Protein AF-A0A839H3T8-F1 (afdb_monomer)

Solvent-accessible surface area (backbone atoms only — not comparable to full-atom values): 29706 Å² total; per-residue (Å²): 130,80,83,73,49,63,66,57,54,49,62,50,39,75,76,42,37,56,60,78,42,76,68,46,40,79,72,40,71,54,44,68,44,70,63,51,99,86,60,54,72,52,59,44,52,35,34,28,31,41,88,85,71,27,41,33,41,37,43,76,30,68,47,72,78,54,39,70,47,49,65,61,52,50,53,54,49,52,55,51,46,27,69,76,69,71,50,57,61,90,44,39,34,42,32,46,37,22,58,60,55,73,86,31,49,65,63,50,23,43,48,50,73,70,66,76,45,56,64,45,41,34,38,43,46,60,52,94,82,35,73,92,59,55,44,60,40,80,55,80,65,61,92,76,66,80,76,62,92,51,62,61,82,46,72,48,57,38,33,12,58,42,64,65,62,47,54,51,49,68,65,57,54,51,80,81,51,49,33,35,42,36,38,38,38,49,66,81,84,59,92,85,69,74,52,46,24,35,42,40,34,45,28,53,60,60,54,74,55,52,49,54,49,48,49,69,72,72,53,82,81,54,59,61,66,55,56,81,68,52,58,88,95,52,52,73,71,59,49,52,51,29,43,76,69,53,54,47,74,81,71,56,50,72,66,56,50,51,56,48,49,58,56,49,55,57,49,53,50,49,66,34,42,64,76,90,58,80,63,89,52,51,48,70,67,59,69,67,58,54,46,51,54,56,76,75,42,70,68,44,79,76,49,72,49,61,22,50,71,48,62,74,48,83,80,76,45,71,65,63,51,50,50,48,54,57,19,72,69,53,52,29,53,71,52,80,43,59,59,85,43,64,67,57,51,48,53,52,55,48,57,48,37,75,75,44,67,55,38,70,55,52,55,50,51,53,51,52,53,51,56,50,54,52,51,35,50,76,66,73,47,68,33,39,37,44,39,40,34,37,57,76,72,42,60,64,53,17,54,73,70,70,47,74,52,35,37,37,38,37,38,40,40,94,61,32,33,44,39,34,42,34,39,66,46,61,51,69,84,59,82,72,60,60,71,57,48,40,62,74,77,58,74,62,91,72,78,52,55,65,52,52,52,69,55,66,62,52,54,65,60,39,52,68,67,33,40,45,68,48,72,55,77,50,79,38,46,49,87,59,42,69,60,50,79,70,36,64,65,65,54,49,47,54,49,53,76,65,54,79,66,53,62,64,62,40,50,48,53,52,48,57,52,58,68,51,69,75,74,114

Secondary structure (DSSP, 8-state):
-----HHHHHHHHHH-GGGTSTTPEEEEEEEEE---TT---EEEEEEEE-TTS-EEEEEEE-SHHHHTTHHHHHHHHHHHHHHHHT--GGGEEEEEEES--TTTHHHHHHHHHHS-SEEEEEEEEEETTEEEEEEEEEEPPPTT--------S-EEEEEESSHHHHHHHHHH--SSSSEEEEEEEE-TTSTT-S--EEEEEEE----HHHHHHHHHHT-GGGHHHHHHTPPTT--HHHHHHHHHHTGGGGT--HHHHHHHHHHHHHHHHHHHS-S-S-GGGEE---HHHHHHHHHTS-EEEEEEEE-GGGGG-SS--HHHHHHHHHHHHTTEE--EEETT-HHHHHHHHHHHHHHHTT-HHHHHHHHHHHHHHHHHHHTT--EEEEEEEE--SSHHHHHHHT---EEEEEEEETTEEEEE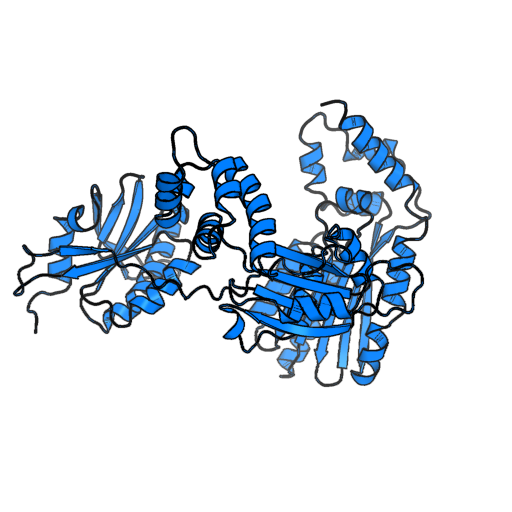EEEEEE-TT----HHHHIIIII---SSHHHHHHHS---HHHHHHTTEEEEEEEEEEEHHHHHHHTT-HHHHHHHHHHHSSTTHHHHHHHHHHHHHHHT--

Organism: NCBI:txid2759752

Sequence (520 aa):
MSKIKESDIRDYLVKNLDLIEPNLKLLKKEEYLRPDSLGTRGFIDILAVDSNKKYVVLELKKEKSASRQAIQELYKYFAALRRKLGLGQNEIRGMIVSTTWKELLEPFSEFQSDSGYDLQGIKLQYKNDDLSTMEAKKIKPLSRFAINRRFEDEITILEYSKSDSRDSDFRKLKDSADYVALKINNNEKKQGVIFPYFIVILQRNYSIVESLKLLISNNKEYEETLRDFLPDGKNLIEFKKDIISGKIESYLSIDDKENLRGALNSDIYISLIDPQGNQEDMEMPPLEQFIYLIANNEIILNKFKKFGIYRLDRNLDIGELTLKIICQLNNIIIHKVNGDSHNEINMVLDRLNDNFIDYSGWVKTVSEIRKRINQYQLANIDFKIYFFAINDGSFLKMIYNNKFPMFWVDIFIENYVDHYDGFINHDTNFDINYDEFIKRYLFSPTDEIFSILSQEKNPEIFKYLGFNFTSEYCKYELKDYSETLNNPRLMNYIEFLQNNGYKKLRKFVKKYINERVFEV

Radius of gyration: 28.94 Å; Cα contacts (8 Å, |Δi|>4): 714; chains: 1; bounding box: 58×62×90 Å

pLDDT: mean 70.76, std 16.3, range [29.45, 97.19]

InterPro domains:
  IPR002793 Endonuclease NucS [PTHR38814] (5-100)
  IPR011856 tRNA endonuclease-like domain superfamily [G3DSA:3.40.1350.10] (2-113)
  IPR048301 Endonuclease NucS, C-terminal domain [PF01939] (6-102)

Mean predicted aligned error: 18.54 Å

Foldseek 3Di:
DQPDDLLNLLVLCQVVVVLVPPAWAWPDAQDWLPQDPVGQTGTQRTWTAHPVRAIEGEDEEEDPVVLVCRLVVVVSVQVSCCVVPVDDQASYAYEYEYQDCVVNQQVLLLCCVPVSHHYWYWHWDAPPSDCVRIHIDTDDHDPQNPPVVDLPQDKFKKFFQDPVLVVVQQVQFDQLAF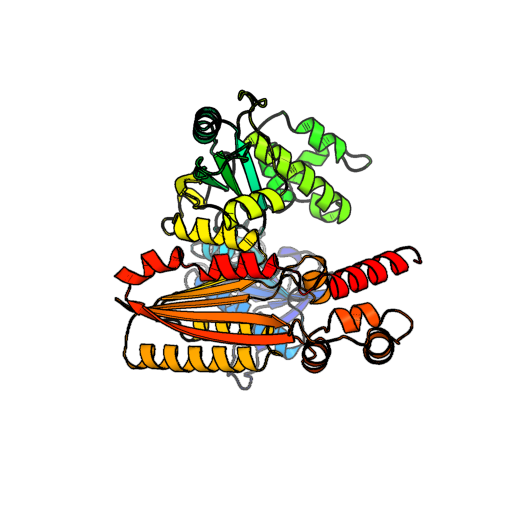KKKWWKAFDPPDPDDRTRTMIMIRHRDDQLLRLLVSVVVLDDPCLVVVVVLDDPPDDPVRVNVCSVVVVCVVPQDPVSRVVSVVVSSVVVVCSRGVPPGDCPGMDGDDLVVVLVSVLPTDMDGDDMDGHDSCVVVPPDDPVVVVVVSNCSSQVKDKDKDKLPCPVVLVVVLVVVCVLQVLAPVSVVVSVVVVVVSVVCVVVVFIKIKIKIWGDPAFVLVCLLVLNWIKIWMWIGTDFKIKIKIKTKDFDLPDDAPVVVLCVPQVPDPDDCNVVSRNVRSHVVNCVNRRIHMDMDIDMDGNVCVVVCVVPCPSVVVVVVSVDDSCPVVNVVSVCVVVVVVVVD

Nearest PDB structures (foldseek):
  6wxx-assembly2_C  TM=6.635E-01  e=3.121E-02  Treponema succinifaciens DSM 2489
  6xl1-assembly1_B  TM=5.528E-01  e=8.547E-02  Treponema succinifaciens DSM 2489
  3dlh-assembly2_B  TM=5.715E-01  e=1.003E+00  Thermus thermophilus HB27
  9f9a-assembly2_C  TM=4.201E-01  e=3.097E-01  Homo sapiens

Structure (mmCIF, N/CA/C/O backbone):
data_AF-A0A839H3T8-F1
#
_entry.id   AF-A0A839H3T8-F1
#
loop_
_atom_site.group_PDB
_atom_site.id
_atom_site.type_symbol
_atom_site.label_atom_id
_atom_site.label_alt_id
_atom_site.label_comp_id
_atom_site.label_asym_id
_atom_site.label_entity_id
_atom_site.label_seq_id
_atom_site.pdbx_PDB_ins_code
_atom_site.Cartn_x
_atom_site.Cartn_y
_atom_site.Cartn_z
_atom_site.occupancy
_atom_site.B_iso_or_equiv
_atom_site.auth_seq_id
_atom_site.auth_comp_id
_atom_site.auth_asym_id
_atom_site.auth_atom_id
_atom_site.pdbx_PDB_model_num
ATOM 1 N N . MET A 1 1 ? -5.686 -10.636 41.669 1.00 52.56 1 MET A N 1
ATOM 2 C CA . MET A 1 1 ? -6.166 -10.991 40.314 1.00 52.56 1 MET A CA 1
ATOM 3 C C . MET A 1 1 ? -7.598 -10.500 40.182 1.00 52.56 1 MET A C 1
ATOM 5 O O . MET A 1 1 ? -8.346 -10.687 41.133 1.00 52.56 1 MET A O 1
ATOM 9 N N . SER A 1 2 ? -7.942 -9.848 39.066 1.00 66.19 2 SER A N 1
ATOM 10 C CA . SER A 1 2 ? -9.302 -9.345 38.801 1.00 66.19 2 SER A CA 1
ATOM 11 C C . SER A 1 2 ? -10.308 -10.499 38.767 1.00 66.19 2 SER A C 1
ATOM 13 O O . SER A 1 2 ? -10.061 -11.477 38.053 1.00 66.19 2 SER A O 1
ATOM 15 N N . LYS A 1 3 ? -11.410 -10.399 39.522 1.00 82.06 3 LYS A N 1
ATOM 16 C CA . LYS A 1 3 ? -12.450 -11.450 39.606 1.00 82.06 3 LYS A CA 1
ATOM 17 C C . LYS A 1 3 ? -13.368 -11.518 38.379 1.00 82.06 3 LYS A C 1
ATOM 19 O O . LYS A 1 3 ? -13.975 -12.557 38.145 1.00 82.06 3 LYS A O 1
ATOM 24 N N . ILE A 1 4 ? -13.446 -10.436 37.608 1.00 88.94 4 ILE A N 1
ATOM 25 C CA . ILE A 1 4 ? -14.267 -10.319 36.395 1.00 88.94 4 ILE A CA 1
ATOM 26 C C . ILE A 1 4 ? -13.756 -11.276 35.320 1.00 88.94 4 ILE A C 1
ATOM 28 O O . ILE A 1 4 ? -12.562 -11.283 35.037 1.00 88.94 4 ILE A O 1
ATOM 32 N N . LYS A 1 5 ? -14.616 -12.046 34.664 1.00 91.12 5 LYS A N 1
ATOM 33 C CA . LYS A 1 5 ? -14.265 -12.885 33.506 1.00 91.12 5 LYS A CA 1
ATOM 34 C C . LYS A 1 5 ? -14.467 -12.135 32.191 1.00 91.12 5 LYS A C 1
ATOM 36 O O . LYS A 1 5 ? -15.153 -11.122 32.128 1.00 91.12 5 LYS A O 1
ATOM 41 N N . GLU A 1 6 ? -13.881 -12.656 31.117 1.00 90.62 6 GLU A N 1
ATOM 42 C CA . GLU A 1 6 ? -14.107 -12.130 29.763 1.00 90.62 6 GLU A CA 1
ATOM 43 C C . GLU A 1 6 ? -15.595 -12.177 29.373 1.00 90.62 6 GLU A C 1
ATOM 45 O O . GLU A 1 6 ? -16.115 -11.214 28.818 1.00 90.62 6 GLU A O 1
ATOM 50 N N . SER A 1 7 ? -16.310 -13.232 29.783 1.00 92.56 7 SER A N 1
ATOM 51 C CA . SER A 1 7 ? -17.766 -13.345 29.630 1.00 92.56 7 SER A CA 1
ATOM 52 C C . SER A 1 7 ? -18.532 -12.210 30.312 1.00 92.56 7 SER A C 1
ATOM 54 O O . SER A 1 7 ? -19.487 -11.695 29.741 1.00 92.56 7 SER A O 1
ATOM 56 N N . ASP A 1 8 ? -18.093 -11.782 31.499 1.00 94.62 8 ASP A N 1
ATOM 57 C CA . ASP A 1 8 ? -18.765 -10.722 32.259 1.00 94.62 8 ASP A CA 1
ATOM 58 C C . ASP A 1 8 ? -18.591 -9.367 31.557 1.00 94.62 8 ASP A C 1
ATOM 60 O O . ASP A 1 8 ? -19.531 -8.580 31.459 1.00 94.62 8 ASP A O 1
ATOM 64 N N . ILE A 1 9 ? -17.397 -9.120 31.002 1.00 94.88 9 ILE A N 1
ATOM 65 C CA . ILE A 1 9 ? -17.116 -7.936 30.177 1.00 94.88 9 ILE A CA 1
ATOM 66 C C . ILE A 1 9 ? -17.984 -7.959 28.914 1.00 94.88 9 ILE A C 1
ATOM 68 O O . ILE A 1 9 ? -18.591 -6.943 28.577 1.00 94.88 9 ILE A O 1
ATOM 72 N N . ARG A 1 10 ? -18.085 -9.108 28.234 1.00 95.94 10 ARG A N 1
ATOM 73 C CA . ARG A 1 10 ? -18.922 -9.271 27.036 1.00 95.94 10 ARG A CA 1
ATOM 74 C C . ARG A 1 10 ? -20.389 -8.975 27.337 1.00 95.94 10 ARG A C 1
ATOM 76 O O . ARG A 1 10 ? -21.006 -8.174 26.641 1.00 95.94 10 ARG A O 1
ATOM 83 N N . ASP A 1 11 ? -20.931 -9.577 28.391 1.00 96.19 11 ASP A N 1
ATOM 84 C CA . ASP A 1 11 ? -22.327 -9.400 28.800 1.00 96.19 11 ASP A CA 1
ATOM 85 C C . ASP A 1 11 ? -22.643 -7.955 29.189 1.00 96.19 11 ASP A C 1
ATOM 87 O O . ASP A 1 11 ? -23.751 -7.470 28.937 1.00 96.19 11 ASP A O 1
ATOM 91 N N . TYR A 1 12 ? -21.669 -7.254 29.769 1.00 96.44 12 TYR A N 1
ATOM 92 C CA . TYR A 1 12 ? -21.783 -5.831 30.048 1.00 96.44 12 TYR A CA 1
ATOM 93 C C . TYR A 1 12 ? -21.760 -4.989 28.765 1.00 96.44 12 TYR A C 1
ATOM 95 O O . TYR A 1 12 ? -22.631 -4.138 28.584 1.00 96.44 12 TYR A O 1
ATOM 103 N N . LEU A 1 13 ? -20.822 -5.243 27.849 1.00 96.19 13 LEU A N 1
ATOM 104 C CA . LEU A 1 13 ? -20.703 -4.504 26.587 1.00 96.19 13 LEU A CA 1
ATOM 105 C C . LEU A 1 13 ? -21.921 -4.674 25.682 1.00 96.19 13 LEU A C 1
ATOM 107 O O . LEU A 1 13 ? -22.377 -3.701 25.095 1.00 96.19 13 LEU A O 1
ATOM 111 N N . VAL A 1 14 ? -22.495 -5.875 25.608 1.00 95.94 14 VAL A N 1
ATOM 112 C CA . VAL A 1 14 ? -23.702 -6.151 24.810 1.00 95.94 14 VAL A CA 1
ATOM 113 C C . VAL A 1 14 ? -24.879 -5.251 25.209 1.00 95.94 14 VAL A C 1
ATOM 115 O O . VAL A 1 14 ? -25.695 -4.896 24.360 1.00 95.94 14 VAL A O 1
ATOM 118 N N . LYS A 1 15 ? -24.958 -4.857 26.485 1.00 95.88 15 LYS A N 1
ATOM 119 C CA . LYS A 1 15 ? -25.988 -3.943 27.007 1.00 95.88 15 LYS A CA 1
ATOM 120 C C . LYS A 1 15 ? -25.615 -2.465 26.869 1.00 95.88 15 LYS A C 1
ATOM 122 O O . LYS A 1 15 ? -26.478 -1.617 27.049 1.00 95.88 15 LYS A O 1
ATOM 127 N N . ASN A 1 16 ? -24.351 -2.165 26.578 1.00 95.62 16 ASN A N 1
ATOM 128 C CA . ASN A 1 16 ? -23.778 -0.821 26.613 1.00 95.62 16 ASN A CA 1
ATOM 129 C C . ASN A 1 16 ? -22.881 -0.567 25.387 1.00 95.62 16 ASN A C 1
ATOM 131 O O . ASN A 1 16 ? -21.782 -0.027 25.521 1.00 95.62 16 ASN A O 1
ATOM 135 N N . LEU A 1 17 ? -23.318 -0.979 24.190 1.00 95.62 17 LEU A N 1
ATOM 136 C CA . LEU A 1 17 ? -22.510 -0.862 22.966 1.00 95.62 17 LEU A CA 1
ATOM 137 C C . LEU A 1 17 ? -22.159 0.589 22.611 1.00 95.62 17 LEU A C 1
ATOM 139 O O . LEU A 1 17 ? -21.109 0.824 22.015 1.00 95.62 17 LEU A O 1
ATOM 143 N N . ASP A 1 18 ? -22.962 1.554 23.061 1.00 93.81 18 ASP A N 1
ATOM 144 C CA . ASP A 1 18 ? -22.681 2.983 22.901 1.00 93.81 18 ASP A CA 1
ATOM 145 C C . ASP A 1 18 ? -21.385 3.430 23.602 1.00 93.81 18 ASP A C 1
ATOM 147 O O . ASP A 1 18 ? -20.816 4.454 23.227 1.00 93.81 18 ASP A O 1
ATOM 151 N N . LEU A 1 19 ? -20.867 2.656 24.572 1.00 94.12 19 LEU A N 1
ATOM 152 C CA . LEU A 1 19 ? -19.532 2.890 25.140 1.00 94.12 19 LEU A CA 1
ATOM 153 C C . LEU A 1 19 ? -18.429 2.710 24.090 1.00 94.12 19 LEU A C 1
ATOM 155 O O . LEU A 1 19 ? -17.395 3.365 24.176 1.00 94.12 19 LEU A O 1
ATOM 159 N N . ILE A 1 20 ? -18.627 1.811 23.124 1.00 94.00 20 ILE A N 1
ATOM 160 C CA . ILE A 1 20 ? -17.658 1.515 22.064 1.00 94.00 20 ILE A CA 1
ATOM 161 C C . ILE A 1 20 ? -17.796 2.524 20.925 1.00 94.00 20 ILE A C 1
ATOM 163 O O . ILE A 1 20 ? -16.828 3.192 20.552 1.00 94.00 20 ILE A O 1
ATOM 167 N N . GLU A 1 21 ? -18.999 2.622 20.365 1.00 92.50 21 GLU A N 1
ATOM 168 C CA . GLU A 1 21 ? -19.340 3.559 19.300 1.00 92.50 21 GLU A CA 1
ATOM 169 C C . GLU A 1 21 ? -20.865 3.790 19.303 1.00 92.50 21 GLU A C 1
ATOM 171 O O . GLU A 1 21 ? -21.623 2.820 19.398 1.00 92.50 21 GLU A O 1
ATOM 176 N N . PRO A 1 22 ? -21.337 5.049 19.207 1.00 88.75 22 PRO A N 1
ATOM 177 C CA . PRO A 1 22 ? -22.765 5.350 19.241 1.00 88.75 22 PRO A CA 1
ATOM 178 C C . PRO A 1 22 ? -23.540 4.676 18.108 1.00 88.75 22 PRO A C 1
ATOM 180 O O . PRO A 1 22 ? -23.095 4.684 16.958 1.00 88.75 22 PRO A O 1
ATOM 183 N N . ASN A 1 23 ? -24.754 4.210 18.403 1.00 90.56 23 ASN A N 1
ATOM 184 C CA . ASN A 1 23 ? -25.684 3.592 17.444 1.00 90.56 23 ASN A CA 1
ATOM 185 C C . ASN A 1 23 ? -25.274 2.202 16.927 1.00 90.56 23 ASN A C 1
ATOM 187 O O . ASN A 1 23 ? -25.877 1.710 15.968 1.00 90.56 23 ASN A O 1
ATOM 191 N N . LEU A 1 24 ? -24.301 1.541 17.558 1.00 94.69 24 LEU A N 1
ATOM 192 C CA . LEU A 1 24 ? -24.041 0.121 17.327 1.00 94.69 24 LEU A CA 1
ATOM 193 C C . LEU A 1 24 ? -25.237 -0.712 17.795 1.00 94.69 24 LEU A C 1
ATOM 195 O O . LEU A 1 24 ? -25.582 -0.734 18.977 1.00 94.69 24 LEU A O 1
ATOM 199 N N . LYS A 1 25 ? -25.860 -1.440 16.869 1.00 95.62 25 LYS A N 1
ATOM 200 C CA . LYS A 1 25 ? -26.992 -2.320 17.171 1.00 95.62 25 LYS A CA 1
ATOM 201 C C . LYS A 1 25 ? -26.525 -3.760 17.250 1.00 95.62 25 LYS A C 1
ATOM 203 O O . LYS A 1 25 ? -26.012 -4.302 16.274 1.00 95.62 25 LYS A O 1
ATOM 208 N N . LEU A 1 26 ? -26.740 -4.393 18.399 1.00 96.94 26 LEU A N 1
ATOM 209 C CA . LEU A 1 26 ? -26.474 -5.816 18.575 1.00 96.94 26 LEU A CA 1
ATOM 210 C C . LEU A 1 26 ? -27.295 -6.635 17.570 1.00 96.94 26 LEU A C 1
ATOM 212 O O . LEU A 1 26 ? -28.520 -6.532 17.544 1.00 96.94 26 LEU A O 1
ATOM 216 N N . LEU A 1 27 ? -26.628 -7.497 16.804 1.00 94.00 27 LEU A N 1
ATOM 217 C CA . LEU A 1 27 ? -27.295 -8.573 16.076 1.00 94.00 27 LEU A CA 1
ATOM 218 C C . LEU A 1 27 ? -27.311 -9.839 16.919 1.00 94.00 27 LEU A C 1
ATOM 220 O O . LEU A 1 27 ? -28.368 -10.427 17.142 1.00 94.00 27 LEU A O 1
ATOM 224 N N . LYS A 1 28 ? -26.131 -10.271 17.372 1.00 93.62 28 LYS A N 1
ATOM 225 C CA . LYS A 1 28 ? -25.957 -11.513 18.122 1.00 93.62 28 LYS A CA 1
ATOM 226 C C . LYS A 1 28 ? -24.775 -11.440 19.081 1.00 93.62 28 LYS A C 1
ATOM 228 O O . LYS A 1 28 ? -23.759 -10.815 18.792 1.00 93.62 28 LYS A O 1
ATOM 233 N N . LYS A 1 29 ? -24.912 -12.140 20.203 1.00 93.12 29 LYS A N 1
ATOM 234 C CA . LYS A 1 29 ? -23.838 -12.439 21.155 1.00 93.12 29 LYS A CA 1
ATOM 235 C C . LYS A 1 29 ? -23.413 -13.891 20.954 1.00 93.12 29 LYS A C 1
ATOM 237 O O . LYS A 1 29 ? -24.298 -14.736 20.829 1.00 93.12 29 LYS A O 1
ATOM 242 N N . GLU A 1 30 ? -22.109 -14.160 20.943 1.00 87.50 30 GLU A N 1
ATOM 243 C CA . GLU A 1 30 ? -21.550 -15.508 20.747 1.00 87.50 30 GLU A CA 1
ATOM 244 C C . GLU A 1 30 ? -22.140 -16.198 19.502 1.00 87.50 30 GLU A C 1
ATOM 246 O O . GLU A 1 30 ? -22.651 -17.318 19.565 1.00 87.50 30 GLU A O 1
ATOM 251 N N . GLU A 1 31 ? -22.114 -15.516 18.347 1.00 86.50 31 GLU A N 1
ATOM 252 C CA . GLU A 1 31 ? -22.624 -16.110 17.105 1.00 86.50 31 GLU A CA 1
ATOM 253 C C . GLU A 1 31 ? -21.733 -17.282 16.705 1.00 86.50 31 GLU A C 1
ATOM 255 O O . GLU A 1 31 ? -20.562 -17.117 16.351 1.00 86.50 31 GLU A O 1
ATOM 260 N N . TYR A 1 32 ? -22.319 -18.476 16.736 1.00 80.25 32 TYR A N 1
ATOM 261 C CA . TYR A 1 32 ? -21.629 -19.687 16.342 1.00 80.25 32 TYR A CA 1
ATOM 262 C C . TYR A 1 32 ? -21.466 -19.744 14.825 1.00 80.25 32 TYR A C 1
ATOM 264 O O . TYR A 1 32 ? -22.440 -19.810 14.062 1.00 80.25 32 TYR A O 1
ATOM 272 N N . LEU A 1 33 ? -20.215 -19.795 14.385 1.00 78.12 33 LEU A N 1
ATOM 273 C CA . LEU A 1 33 ? -19.876 -20.109 13.009 1.00 78.12 33 LEU A CA 1
ATOM 274 C C . LEU A 1 33 ? -19.901 -21.626 12.854 1.00 78.12 33 LEU A C 1
ATOM 276 O O . LEU A 1 33 ? -18.984 -22.332 13.281 1.00 78.12 33 LEU A O 1
ATOM 280 N N . ARG A 1 34 ? -21.000 -22.126 12.274 1.00 69.06 34 ARG A N 1
ATOM 281 C CA . ARG A 1 34 ? -21.141 -23.549 11.965 1.00 69.06 34 ARG A CA 1
ATOM 282 C C . ARG A 1 34 ? -20.010 -23.988 11.028 1.00 69.06 34 ARG A C 1
ATOM 284 O O . ARG A 1 34 ? -19.742 -23.265 10.067 1.00 69.06 34 ARG A O 1
ATOM 291 N N . PRO A 1 35 ? -19.415 -25.170 11.269 1.00 62.22 35 PRO A N 1
ATOM 292 C CA . PRO A 1 35 ? -18.414 -25.724 10.379 1.00 62.22 35 PRO A CA 1
ATOM 293 C C . PRO A 1 35 ? -18.987 -25.869 8.979 1.00 62.22 35 PRO A C 1
ATOM 295 O O . PRO A 1 35 ? -20.034 -26.479 8.768 1.00 62.22 35 PRO A O 1
ATOM 298 N N . ASP A 1 36 ? -18.283 -25.270 8.038 1.00 62.31 36 ASP A N 1
ATOM 299 C CA . ASP A 1 36 ? -18.459 -25.486 6.617 1.00 62.31 36 ASP A CA 1
ATOM 300 C C . ASP A 1 36 ? -17.645 -26.706 6.156 1.00 62.31 36 ASP A C 1
ATOM 302 O O . ASP A 1 36 ? -16.985 -27.369 6.960 1.00 62.31 36 ASP A O 1
ATOM 306 N N . SER A 1 37 ? -17.645 -26.982 4.850 1.00 56.44 37 SER A N 1
ATOM 307 C CA . SER A 1 37 ? -16.833 -28.050 4.250 1.00 56.44 37 SER A CA 1
ATOM 308 C C . SER A 1 37 ? -15.327 -27.908 4.517 1.00 56.44 37 SER A C 1
ATOM 310 O O . SER A 1 37 ? -14.623 -28.912 4.478 1.00 56.44 37 SER A O 1
ATOM 312 N N . LEU A 1 38 ? -14.835 -26.702 4.833 1.00 65.75 38 LEU A N 1
ATOM 313 C CA . LEU A 1 38 ? -13.434 -26.436 5.187 1.00 65.75 38 LEU A CA 1
ATOM 314 C C . LEU A 1 38 ? -13.159 -26.514 6.702 1.00 65.75 38 LEU A C 1
ATOM 316 O O . LEU A 1 38 ? -12.031 -26.297 7.136 1.00 65.75 38 LEU A O 1
ATOM 320 N N . GLY A 1 39 ? -14.171 -26.825 7.520 1.00 63.41 39 GLY A N 1
ATOM 321 C CA . GLY A 1 39 ? -14.009 -27.100 8.950 1.00 63.41 39 GLY A CA 1
ATOM 322 C C . GLY A 1 39 ? -13.853 -25.869 9.851 1.00 63.41 39 GLY A C 1
ATOM 323 O O . GLY A 1 39 ? -13.458 -26.023 11.009 1.00 63.41 39 GLY A O 1
ATOM 324 N N . THR A 1 40 ? -14.183 -24.662 9.380 1.00 67.62 40 THR A N 1
ATOM 325 C CA . THR A 1 40 ? -14.017 -23.426 10.165 1.00 67.62 40 THR A CA 1
ATOM 326 C C . THR A 1 40 ? -14.985 -23.396 11.349 1.00 67.62 40 THR A C 1
ATOM 328 O O . THR A 1 40 ? -16.197 -23.425 11.163 1.00 67.62 40 THR A O 1
ATOM 331 N N . ARG A 1 41 ? -14.470 -23.305 12.581 1.00 75.62 41 ARG A N 1
ATOM 332 C CA . ARG A 1 41 ? -15.277 -23.223 13.813 1.00 75.62 41 ARG A CA 1
ATOM 333 C C . ARG A 1 41 ? -14.867 -22.014 14.652 1.00 75.62 41 ARG A C 1
ATOM 335 O O . ARG A 1 41 ? -13.692 -21.641 14.694 1.00 75.62 41 ARG A O 1
ATOM 342 N N . GLY A 1 42 ? -15.828 -21.420 15.350 1.00 80.56 42 GLY A N 1
ATOM 343 C CA . GLY A 1 42 ? -15.574 -20.324 16.282 1.00 80.56 42 GLY A CA 1
ATOM 344 C C . GLY A 1 42 ? -16.853 -19.639 16.740 1.00 80.56 42 GLY A C 1
ATOM 345 O O . GLY A 1 42 ? -17.937 -19.928 16.227 1.00 80.56 42 GLY A O 1
ATOM 346 N N . PHE A 1 43 ? -16.704 -18.736 17.700 1.00 86.69 43 PHE A N 1
ATOM 347 C CA . PHE A 1 43 ? -17.785 -17.918 18.229 1.00 86.69 43 PHE A CA 1
ATOM 348 C C . PHE A 1 43 ? -17.380 -16.461 18.105 1.00 86.69 43 PHE A C 1
ATOM 350 O O . PHE A 1 43 ? -16.433 -16.035 18.757 1.00 86.69 43 PHE A O 1
ATOM 357 N N . ILE A 1 44 ? -18.109 -15.702 17.292 1.00 91.38 44 ILE A N 1
ATOM 358 C CA . ILE A 1 44 ? -17.939 -14.251 17.280 1.00 91.38 44 ILE A CA 1
ATOM 359 C C . ILE A 1 44 ? -18.443 -13.731 18.624 1.00 91.38 44 ILE A C 1
ATOM 361 O O . ILE A 1 44 ? -19.630 -13.898 18.915 1.00 91.38 44 ILE A O 1
ATOM 365 N N . ASP A 1 45 ? -17.576 -13.098 19.419 1.00 93.94 45 ASP A N 1
ATOM 366 C CA . ASP A 1 45 ? -17.941 -12.587 20.745 1.00 93.94 45 ASP A CA 1
ATOM 367 C C . ASP A 1 45 ? -19.182 -11.689 20.668 1.00 93.94 45 ASP A C 1
ATOM 369 O O . ASP A 1 45 ? -20.195 -11.951 21.328 1.00 93.94 45 ASP A O 1
ATOM 373 N N . ILE A 1 46 ? -19.130 -10.656 19.824 1.00 97.06 46 ILE A N 1
ATOM 374 C CA . ILE A 1 46 ? -20.267 -9.775 19.557 1.00 97.06 46 ILE A CA 1
ATOM 375 C C . ILE A 1 46 ? -20.319 -9.465 18.060 1.00 97.06 46 ILE A C 1
ATOM 377 O O . ILE A 1 46 ? -19.360 -8.961 17.475 1.00 97.06 46 ILE A O 1
ATOM 381 N N . LEU A 1 47 ? -21.468 -9.742 17.449 1.00 96.88 47 LEU A N 1
ATOM 382 C CA . LEU A 1 47 ? -21.798 -9.331 16.091 1.00 96.88 47 LEU A CA 1
ATOM 383 C C . LEU A 1 47 ? -22.848 -8.223 16.153 1.00 96.88 47 LEU A C 1
ATOM 385 O O . LEU A 1 47 ? -23.911 -8.391 16.761 1.00 96.88 47 LEU A O 1
ATOM 389 N N . ALA A 1 48 ? -22.564 -7.103 15.505 1.00 97.12 48 ALA A N 1
ATOM 390 C CA . ALA A 1 48 ? -23.410 -5.919 15.499 1.00 97.12 48 ALA A CA 1
ATOM 391 C C . ALA A 1 48 ? -23.521 -5.313 14.093 1.00 97.12 48 ALA A C 1
ATOM 393 O O . ALA A 1 48 ? -22.897 -5.794 13.146 1.00 97.12 48 ALA A O 1
ATOM 394 N N . VAL A 1 49 ? -24.336 -4.269 13.960 1.00 96.00 49 VAL A N 1
ATOM 395 C CA . VAL A 1 49 ? -24.462 -3.444 12.754 1.00 96.00 49 VAL A CA 1
ATOM 396 C C . VAL A 1 49 ? -24.348 -1.972 13.128 1.00 96.00 49 VAL A C 1
ATOM 398 O O . VAL A 1 49 ? -24.918 -1.543 14.134 1.00 96.00 49 VAL A O 1
ATOM 401 N N . ASP A 1 50 ? -23.605 -1.213 12.327 1.00 92.62 50 ASP A N 1
ATOM 402 C CA . ASP A 1 50 ? -23.438 0.230 12.510 1.00 92.62 50 ASP A CA 1
ATOM 403 C C . ASP A 1 50 ? -24.540 1.063 11.824 1.00 92.62 50 ASP A C 1
ATOM 405 O O . ASP A 1 50 ? -25.470 0.544 11.197 1.00 92.62 50 ASP A O 1
ATOM 409 N N . SER A 1 51 ? -24.438 2.390 11.931 1.00 89.44 51 SER A N 1
ATOM 410 C CA . SER A 1 51 ? -25.375 3.334 11.308 1.00 89.44 51 SER A CA 1
ATOM 411 C C . SER A 1 51 ? -25.396 3.274 9.775 1.00 89.44 51 SER A C 1
ATOM 413 O O . SER A 1 51 ? -26.416 3.611 9.172 1.00 89.44 51 SER A O 1
ATOM 415 N N . ASN A 1 52 ? -24.319 2.800 9.147 1.00 87.88 52 ASN A N 1
ATOM 416 C CA . ASN A 1 52 ? -24.182 2.640 7.699 1.00 87.88 52 ASN A CA 1
ATOM 417 C C . ASN A 1 52 ? -24.579 1.236 7.221 1.00 87.88 52 ASN A C 1
ATOM 419 O O . ASN A 1 52 ? -24.327 0.885 6.069 1.00 87.88 52 ASN A O 1
ATOM 423 N N . LYS A 1 53 ? -25.208 0.434 8.089 1.00 90.31 53 LYS A N 1
ATOM 424 C CA . LYS A 1 53 ? -25.612 -0.954 7.827 1.00 90.31 53 LYS A CA 1
ATOM 425 C C . LYS A 1 53 ? -24.442 -1.911 7.559 1.00 90.31 53 LYS A C 1
ATOM 427 O O . LYS A 1 53 ? -24.667 -2.992 7.017 1.00 90.31 53 LYS A O 1
ATOM 432 N N . LYS A 1 54 ? -23.217 -1.562 7.959 1.00 91.38 54 LYS A N 1
ATOM 433 C CA . LYS A 1 54 ? -22.068 -2.473 7.877 1.00 91.38 54 LYS A CA 1
ATOM 434 C C . LYS A 1 54 ? -22.089 -3.449 9.043 1.00 91.38 54 LYS A C 1
ATOM 436 O O . LYS A 1 54 ? -22.445 -3.082 10.165 1.00 91.38 54 LYS A O 1
ATOM 441 N N . TYR A 1 55 ? -21.674 -4.685 8.788 1.00 95.25 55 TYR A N 1
ATOM 442 C CA . TYR A 1 55 ? -21.501 -5.688 9.834 1.00 95.25 55 TYR A CA 1
ATOM 443 C C . TYR A 1 55 ? -20.253 -5.367 10.649 1.00 95.25 55 TYR A C 1
ATOM 445 O O . TYR A 1 55 ? -19.181 -5.163 10.086 1.00 95.25 55 TYR A O 1
ATOM 453 N N . VAL A 1 56 ? -20.376 -5.356 11.972 1.00 96.62 56 VAL A N 1
ATOM 454 C CA . VAL A 1 56 ? -19.274 -5.067 12.891 1.00 96.62 56 VAL A CA 1
ATOM 455 C C . VAL A 1 56 ? -18.997 -6.299 13.740 1.00 96.62 56 VAL A C 1
ATOM 457 O O . VAL A 1 56 ? -19.854 -6.748 14.503 1.00 96.62 56 VAL A O 1
ATOM 460 N N . VAL A 1 57 ? -17.794 -6.847 13.596 1.00 96.81 57 VAL A N 1
ATOM 461 C CA . VAL A 1 57 ? -17.289 -7.968 14.396 1.00 96.81 57 VAL A CA 1
ATOM 462 C C . VAL A 1 57 ? -16.449 -7.399 15.530 1.00 96.81 57 VAL A C 1
ATOM 464 O O . VAL A 1 57 ? -15.419 -6.779 15.268 1.00 96.81 57 VAL A O 1
ATOM 467 N N . LEU A 1 58 ? -16.866 -7.601 16.778 1.00 97.19 58 LEU A N 1
ATOM 468 C CA . LEU A 1 58 ? -16.073 -7.220 17.942 1.00 97.19 58 LEU A CA 1
ATOM 469 C C . LEU A 1 58 ? -15.471 -8.487 18.549 1.00 97.19 58 LEU A C 1
ATOM 471 O O . LEU A 1 58 ? -16.214 -9.375 18.964 1.00 97.19 58 LEU A O 1
ATOM 475 N N . GLU A 1 59 ? -14.144 -8.541 18.608 1.00 96.12 59 GLU A N 1
ATOM 476 C CA . GLU A 1 59 ? -13.375 -9.605 19.260 1.00 96.12 59 GLU A CA 1
ATOM 477 C C . GLU A 1 59 ? -12.851 -9.093 20.604 1.00 96.12 59 GLU A C 1
ATOM 479 O O . GLU A 1 59 ? -12.118 -8.097 20.652 1.00 96.12 59 GLU A O 1
ATOM 484 N N . LEU A 1 60 ? -13.226 -9.754 21.698 1.00 94.94 60 LEU A N 1
ATOM 485 C CA . LEU A 1 60 ? -12.905 -9.337 23.056 1.00 94.94 60 LEU A CA 1
ATOM 486 C C . LEU A 1 60 ? -11.716 -10.133 23.598 1.00 94.94 60 LEU A C 1
ATOM 488 O O . LEU A 1 60 ? -11.673 -11.353 23.497 1.00 94.94 60 LEU A O 1
ATOM 492 N N . LYS A 1 61 ? -10.754 -9.445 24.224 1.00 93.06 61 LYS A N 1
ATOM 493 C CA . LYS A 1 61 ? -9.611 -10.078 24.898 1.00 93.06 61 LYS A CA 1
ATOM 494 C C . LYS A 1 61 ? -9.343 -9.465 26.263 1.00 93.06 61 LYS A C 1
ATOM 496 O O . LYS A 1 61 ? -9.050 -8.278 26.393 1.00 93.06 61 LYS A O 1
ATOM 501 N N . LYS A 1 62 ? -9.385 -10.282 27.312 1.00 88.56 62 LYS A N 1
ATOM 502 C CA . LYS A 1 62 ? -9.002 -9.852 28.666 1.00 88.56 62 LYS A CA 1
ATOM 503 C C . LYS A 1 62 ? -7.531 -10.141 28.976 1.00 88.56 62 LYS A C 1
ATOM 505 O O . LYS A 1 62 ? -6.887 -9.376 29.694 1.00 88.56 62 LYS A O 1
ATOM 510 N N . GLU A 1 63 ? -6.999 -11.256 28.485 1.00 79.56 63 GLU A N 1
ATOM 511 C CA . GLU A 1 63 ? -5.662 -11.737 28.850 1.00 79.56 63 GLU A CA 1
ATOM 512 C C . GLU A 1 63 ? -4.613 -11.505 27.759 1.00 79.56 63 GLU A C 1
ATOM 514 O O . GLU A 1 63 ? -4.897 -11.531 26.563 1.00 79.56 63 GLU A O 1
ATOM 519 N N . LYS A 1 64 ? -3.356 -11.333 28.187 1.00 72.88 64 LYS A N 1
ATOM 520 C CA . LYS A 1 64 ? -2.208 -11.096 27.296 1.00 72.88 64 LYS A CA 1
ATOM 521 C C . LYS A 1 64 ? -1.917 -12.284 26.364 1.00 72.88 64 LYS A C 1
ATOM 523 O O . LYS A 1 64 ? -1.484 -12.099 25.235 1.00 72.88 64 LYS A O 1
ATOM 528 N N . SER A 1 65 ? -2.110 -13.512 26.839 1.00 67.69 65 SER A N 1
ATOM 529 C CA . SER A 1 65 ? -1.961 -14.722 26.017 1.00 67.69 65 SER A CA 1
ATOM 530 C C . SER A 1 65 ? -2.997 -14.749 24.892 1.00 67.69 65 SER A C 1
ATOM 532 O O . SER A 1 65 ? -2.655 -15.022 23.744 1.00 67.69 65 SER A O 1
ATOM 534 N N . ALA A 1 66 ? -4.242 -14.395 25.218 1.00 67.62 66 ALA A N 1
ATOM 535 C CA . ALA A 1 66 ? -5.365 -14.400 24.293 1.00 67.62 66 ALA A CA 1
ATOM 536 C C . ALA A 1 66 ? -5.289 -13.253 23.270 1.00 67.62 66 ALA A C 1
ATOM 538 O O . ALA A 1 66 ? -5.709 -13.425 22.124 1.00 67.62 66 ALA A O 1
ATOM 539 N N . SER A 1 67 ? -4.708 -12.099 23.630 1.00 70.31 67 SER A N 1
ATOM 540 C CA . SER A 1 67 ? -4.597 -10.953 22.715 1.00 70.31 67 SER A CA 1
ATOM 541 C C . SER A 1 67 ? -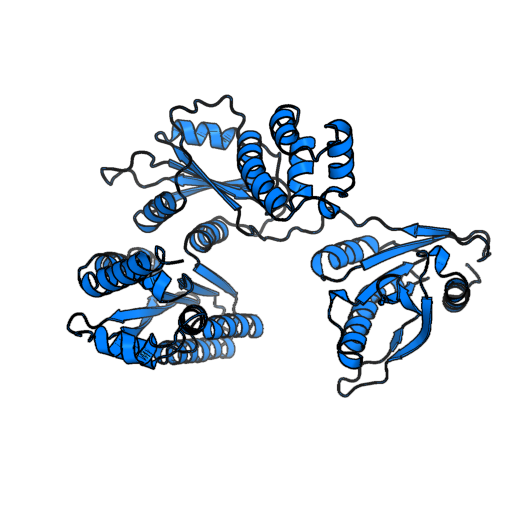3.817 -11.271 21.437 1.00 70.31 67 SER A C 1
ATOM 543 O O . SER A 1 67 ? -4.113 -10.703 20.392 1.00 70.31 67 SER A O 1
ATOM 545 N N . ARG A 1 68 ? -2.883 -12.231 21.476 1.00 75.56 68 ARG A N 1
ATOM 546 C CA . ARG A 1 68 ? -2.098 -12.661 20.303 1.00 75.56 68 ARG A CA 1
ATOM 547 C C . ARG A 1 68 ? -2.939 -13.327 19.205 1.00 75.56 68 ARG A C 1
ATOM 549 O O . ARG A 1 68 ? -2.532 -13.321 18.051 1.00 75.56 68 ARG A O 1
ATOM 556 N N . GLN A 1 69 ? -4.096 -13.893 19.551 1.00 85.94 69 GLN A N 1
ATOM 557 C CA . GLN A 1 69 ? -4.966 -14.609 18.609 1.00 85.94 69 GLN A CA 1
ATOM 558 C C . GLN A 1 69 ? -6.033 -13.711 17.967 1.00 85.94 69 GLN A C 1
ATOM 560 O O . GLN A 1 69 ? -6.627 -14.100 16.967 1.00 85.94 69 GLN A O 1
ATOM 565 N N . ALA A 1 70 ? -6.260 -12.501 18.492 1.00 90.31 70 ALA A N 1
ATOM 566 C CA . ALA A 1 70 ? -7.382 -11.645 18.093 1.00 90.31 70 ALA A CA 1
ATOM 567 C C . ALA A 1 70 ? -7.438 -11.350 16.583 1.00 90.31 70 ALA A C 1
ATOM 569 O O . ALA A 1 70 ? -8.506 -11.364 15.981 1.00 90.31 70 ALA A O 1
ATOM 570 N N . ILE A 1 71 ? -6.281 -11.118 15.956 1.00 90.75 71 ILE A N 1
ATOM 571 C CA . ILE A 1 71 ? -6.190 -10.819 14.518 1.00 90.75 71 ILE A CA 1
ATOM 572 C C . ILE A 1 71 ? -6.565 -12.040 13.667 1.00 90.75 71 ILE A C 1
ATOM 574 O O . ILE A 1 71 ? -7.293 -11.912 12.684 1.00 90.75 71 ILE A O 1
ATOM 578 N N . GLN A 1 72 ? -6.100 -13.232 14.057 1.00 89.81 72 GLN A N 1
ATOM 579 C CA . GLN A 1 72 ? -6.428 -14.480 13.361 1.00 89.81 72 GLN A CA 1
ATOM 580 C C . GLN A 1 72 ? -7.924 -14.793 13.477 1.00 89.81 72 GLN A C 1
ATOM 582 O O . GLN A 1 72 ? -8.552 -15.193 12.496 1.00 89.81 72 GLN A O 1
ATOM 587 N N . GLU A 1 73 ? -8.502 -14.557 14.656 1.00 91.81 73 GLU A N 1
ATOM 588 C CA . GLU A 1 73 ? -9.937 -14.705 14.902 1.00 91.81 73 GLU A CA 1
ATOM 589 C C . GLU A 1 73 ? -10.759 -13.745 14.029 1.00 91.81 73 GLU A C 1
ATOM 591 O O . GLU A 1 73 ? -11.660 -14.192 13.320 1.00 91.81 73 GLU A O 1
ATOM 596 N N . LEU A 1 74 ? -10.387 -12.461 13.952 1.00 93.00 74 LEU A N 1
ATOM 597 C CA . LEU A 1 74 ? -11.054 -11.510 13.055 1.00 93.00 74 LEU A CA 1
ATOM 598 C C . LEU A 1 74 ? -11.011 -11.950 11.586 1.00 93.00 74 LEU A C 1
ATOM 600 O O . LEU A 1 74 ? -12.056 -11.975 10.937 1.00 93.00 74 LEU A O 1
ATOM 604 N N . TYR A 1 75 ? -9.848 -12.357 11.063 1.00 90.44 75 TYR A N 1
ATOM 605 C CA . TYR A 1 75 ? -9.740 -12.852 9.683 1.00 90.44 75 TYR A CA 1
ATOM 606 C C . TYR A 1 75 ? -10.664 -14.041 9.420 1.00 90.44 75 TYR A C 1
ATOM 608 O O . TYR A 1 75 ? -11.368 -14.082 8.404 1.00 90.44 75 TYR A O 1
ATOM 616 N N . LYS A 1 76 ? -10.688 -14.994 10.355 1.00 89.69 76 LYS A N 1
ATOM 617 C CA . LYS A 1 76 ? -11.560 -16.167 10.297 1.00 89.69 76 LYS A CA 1
ATOM 618 C C . LYS A 1 76 ? -13.030 -15.750 10.220 1.00 89.69 76 LYS A C 1
ATOM 620 O O . LYS A 1 76 ? -13.790 -16.291 9.415 1.00 89.69 76 LYS A O 1
ATOM 625 N N . TYR A 1 77 ? -13.428 -14.767 11.020 1.00 91.75 77 TYR A N 1
ATOM 626 C CA . TYR A 1 77 ? -14.805 -14.283 11.080 1.00 91.75 77 TYR A CA 1
ATOM 627 C C . TYR A 1 77 ? -15.205 -13.484 9.847 1.00 91.75 77 TYR A C 1
ATOM 629 O O . TYR A 1 77 ? -16.297 -13.701 9.320 1.00 91.75 77 TYR A O 1
ATOM 637 N N . PHE A 1 78 ? -14.321 -12.636 9.325 1.00 91.50 78 PHE A N 1
ATOM 638 C CA . PHE A 1 78 ? -14.560 -11.927 8.071 1.00 91.50 78 PHE A CA 1
ATOM 639 C C . PHE A 1 78 ? -14.767 -12.903 6.919 1.00 91.50 78 PHE A C 1
ATOM 641 O O . PHE A 1 78 ? -15.778 -12.817 6.225 1.00 91.50 78 PHE A O 1
ATOM 648 N N . ALA A 1 79 ? -13.869 -13.876 6.748 1.00 88.38 79 ALA A N 1
ATOM 649 C CA . ALA A 1 79 ? -13.992 -14.877 5.691 1.00 88.38 79 ALA A CA 1
ATOM 650 C C . ALA A 1 79 ? -15.310 -15.664 5.802 1.00 88.38 79 ALA A C 1
ATOM 652 O O . ALA A 1 79 ? -16.025 -15.838 4.810 1.00 88.38 79 ALA A O 1
ATOM 653 N N . ALA A 1 80 ? -15.677 -16.085 7.017 1.00 86.81 80 ALA A N 1
ATOM 654 C CA . ALA A 1 80 ? -16.916 -16.814 7.261 1.00 86.81 80 ALA A CA 1
ATOM 655 C C . ALA A 1 80 ? -18.172 -15.975 6.966 1.00 86.81 80 ALA A C 1
ATOM 657 O O . ALA A 1 80 ? -19.099 -16.480 6.328 1.00 86.81 80 ALA A O 1
ATOM 658 N N . LEU A 1 81 ? -18.207 -14.706 7.390 1.00 87.88 81 LEU A N 1
ATOM 659 C CA . LEU A 1 81 ? -19.333 -13.802 7.140 1.00 87.88 81 LEU A CA 1
ATOM 660 C C . LEU A 1 81 ? -19.470 -13.465 5.657 1.00 87.88 81 LEU A C 1
ATOM 662 O O . LEU A 1 81 ? -20.569 -13.587 5.120 1.00 87.88 81 LEU A O 1
ATOM 666 N N . ARG A 1 82 ? -18.367 -13.126 4.980 1.00 88.69 82 ARG A N 1
ATOM 667 C CA . ARG A 1 82 ? -18.365 -12.840 3.536 1.00 88.69 82 ARG A CA 1
ATOM 668 C C . ARG A 1 82 ? -18.932 -14.000 2.743 1.00 88.69 82 ARG A C 1
ATOM 670 O O . ARG A 1 82 ? -19.813 -13.804 1.917 1.00 88.69 82 ARG A O 1
ATOM 677 N N . ARG A 1 83 ? -18.497 -15.221 3.046 1.00 83.81 83 ARG A N 1
ATOM 678 C CA . ARG A 1 83 ? -19.011 -16.415 2.375 1.00 83.81 83 ARG A CA 1
ATOM 679 C C . ARG A 1 83 ? -20.479 -16.691 2.699 1.00 83.81 83 ARG A C 1
ATOM 681 O O . ARG A 1 83 ? -21.234 -17.051 1.806 1.00 83.81 83 ARG A O 1
ATOM 688 N N . LYS A 1 84 ? -20.884 -16.569 3.968 1.00 83.81 84 LYS A N 1
ATOM 689 C CA . LYS A 1 84 ? -22.253 -16.893 4.410 1.00 83.81 84 LYS A CA 1
ATOM 690 C C . LYS A 1 84 ? -23.287 -15.883 3.906 1.00 83.81 84 LYS A C 1
ATOM 692 O O . LYS A 1 84 ? -24.428 -16.266 3.679 1.00 83.81 84 LYS A O 1
ATOM 697 N N . LEU A 1 85 ? -22.902 -14.613 3.792 1.00 84.31 85 LEU A N 1
ATOM 698 C CA . LEU A 1 85 ? -23.810 -13.494 3.529 1.00 84.31 85 LEU A CA 1
ATOM 699 C C . LEU A 1 85 ? -23.559 -12.798 2.181 1.00 84.31 85 LEU A C 1
ATOM 701 O O . LEU A 1 85 ? -24.305 -11.891 1.838 1.00 84.31 85 LEU A O 1
ATOM 705 N N . GLY A 1 86 ? -22.537 -13.206 1.421 1.00 82.88 86 GLY A N 1
ATOM 706 C CA . GLY A 1 86 ? -22.199 -12.602 0.128 1.00 82.88 86 GLY A CA 1
ATOM 707 C C . GLY A 1 86 ? -21.600 -11.196 0.228 1.00 82.88 86 GLY A C 1
ATOM 708 O O . GLY A 1 86 ? -21.725 -10.424 -0.713 1.00 82.88 86 GLY A O 1
ATOM 709 N N . LEU A 1 87 ? -20.981 -10.852 1.362 1.00 82.88 87 LEU A N 1
ATOM 710 C CA . LEU A 1 87 ? -20.531 -9.486 1.647 1.00 82.88 87 LEU A CA 1
ATOM 711 C C . LEU A 1 87 ? -19.210 -9.133 0.951 1.00 82.88 87 LEU A C 1
ATOM 713 O O . LEU A 1 87 ? -18.239 -9.909 0.945 1.00 82.88 87 LEU A O 1
ATOM 717 N N . GLY A 1 88 ? -19.150 -7.905 0.448 1.00 78.88 88 GLY A N 1
ATOM 718 C CA . GLY A 1 88 ? -17.926 -7.221 0.061 1.00 78.88 88 GLY A CA 1
ATOM 719 C C . GLY A 1 88 ? -17.069 -6.843 1.272 1.00 78.88 88 GLY A C 1
ATOM 720 O O . GLY A 1 88 ? -17.526 -6.793 2.413 1.00 78.88 88 GLY A O 1
ATOM 721 N N . GLN A 1 89 ? -15.790 -6.555 1.026 1.00 82.31 89 GLN A N 1
ATOM 722 C CA . GLN A 1 89 ? -14.845 -6.174 2.083 1.00 82.31 89 GLN A CA 1
ATOM 723 C C . GLN A 1 89 ? -15.262 -4.881 2.807 1.00 82.31 89 GLN A C 1
ATOM 725 O O . GLN A 1 89 ? -15.195 -4.812 4.029 1.00 82.31 89 GLN A O 1
ATOM 730 N N . ASN A 1 90 ? -15.788 -3.902 2.065 1.00 83.00 90 ASN A N 1
ATOM 731 C CA . ASN A 1 90 ? -16.198 -2.592 2.588 1.00 83.00 90 ASN A CA 1
ATOM 732 C C . ASN A 1 90 ? -17.483 -2.628 3.436 1.00 83.00 90 ASN A C 1
ATOM 734 O O . ASN A 1 90 ? -17.827 -1.626 4.071 1.00 83.00 90 ASN A O 1
ATOM 738 N N . GLU A 1 91 ? -18.189 -3.762 3.438 1.00 85.94 91 GLU A N 1
ATOM 739 C CA . GLU A 1 91 ? -19.436 -3.991 4.177 1.00 85.94 91 GLU A CA 1
ATOM 740 C C . GLU A 1 91 ? -19.196 -4.623 5.557 1.00 85.94 91 GLU A C 1
ATOM 742 O O . GLU A 1 91 ? -20.145 -4.837 6.317 1.00 85.94 91 GLU A O 1
ATOM 747 N N . ILE A 1 92 ? -17.934 -4.912 5.895 1.00 92.31 92 ILE A N 1
ATOM 748 C CA . ILE A 1 92 ? -17.528 -5.510 7.166 1.00 92.31 92 ILE A CA 1
ATOM 749 C C . ILE A 1 92 ? -16.477 -4.634 7.846 1.00 92.31 92 ILE A C 1
ATOM 751 O O . ILE A 1 92 ? -15.511 -4.189 7.228 1.00 92.31 92 ILE A O 1
ATOM 755 N N . ARG A 1 93 ? -16.658 -4.431 9.149 1.00 94.25 93 ARG A N 1
ATOM 756 C CA . ARG A 1 93 ? -15.734 -3.741 10.048 1.00 94.25 93 ARG A CA 1
ATOM 757 C C . ARG A 1 93 ? -15.308 -4.686 11.165 1.00 94.25 93 ARG A C 1
ATOM 759 O O . ARG A 1 93 ? -16.092 -5.529 11.611 1.00 94.25 93 ARG A O 1
ATOM 766 N N . GLY A 1 94 ? -14.086 -4.521 11.653 1.00 95.44 94 GLY A N 1
ATOM 767 C CA . GLY A 1 94 ? -13.587 -5.239 12.824 1.00 95.44 94 GLY A CA 1
ATOM 768 C C . GLY A 1 94 ? -13.221 -4.313 13.960 1.00 95.44 94 GLY A C 1
ATOM 769 O O . GLY A 1 94 ? -12.651 -3.244 13.753 1.00 95.44 94 GLY A O 1
ATOM 770 N N . MET A 1 95 ? -13.478 -4.759 15.180 1.00 96.62 95 MET A N 1
ATOM 771 C CA . MET A 1 95 ? -13.008 -4.089 16.379 1.00 96.62 95 MET A CA 1
ATOM 772 C C . MET A 1 95 ? -12.309 -5.096 17.283 1.00 96.62 95 MET A C 1
ATOM 774 O O . MET A 1 95 ? -12.909 -6.090 17.685 1.00 96.62 95 MET A O 1
ATOM 778 N N . ILE A 1 96 ? -11.050 -4.830 17.633 1.00 96.06 96 ILE A N 1
ATOM 779 C CA . ILE A 1 96 ? -10.387 -5.561 18.715 1.00 96.06 96 ILE A CA 1
ATOM 780 C C . ILE A 1 96 ? -10.614 -4.777 19.998 1.00 96.06 96 ILE A C 1
ATOM 782 O O . ILE A 1 96 ? -10.154 -3.641 20.136 1.00 96.06 96 ILE A O 1
ATOM 786 N N . VAL A 1 97 ? -11.319 -5.383 20.944 1.00 96.12 97 VAL A N 1
ATOM 787 C CA . VAL A 1 97 ? -11.639 -4.791 22.238 1.00 96.12 97 VAL A CA 1
ATOM 788 C C . VAL A 1 97 ? -10.811 -5.503 23.297 1.00 96.12 97 VAL A C 1
ATOM 790 O O . VAL A 1 97 ? -10.927 -6.709 23.476 1.00 96.12 97 VAL A O 1
ATOM 793 N N . SER A 1 98 ? -9.941 -4.784 24.005 1.00 95.19 98 SER A N 1
ATOM 794 C CA . SER A 1 98 ? -9.044 -5.422 24.971 1.00 95.19 98 SER A CA 1
ATOM 795 C C . SER A 1 98 ? -8.762 -4.575 26.202 1.00 95.19 98 SER A C 1
ATOM 797 O O . SER A 1 98 ? -8.630 -3.356 26.121 1.00 95.19 98 SER A O 1
ATOM 799 N N . THR A 1 99 ? -8.599 -5.212 27.361 1.00 93.19 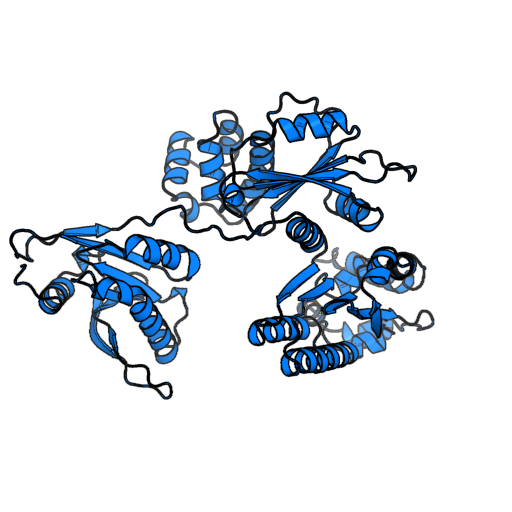99 THR A N 1
ATOM 800 C CA . THR A 1 99 ? -8.118 -4.537 28.584 1.00 93.19 99 THR A CA 1
ATOM 801 C C . THR A 1 99 ? -6.607 -4.267 28.534 1.00 93.19 99 THR A C 1
ATOM 803 O O . THR A 1 99 ? -6.101 -3.361 29.204 1.00 93.19 99 THR A O 1
ATOM 806 N N . THR A 1 100 ? -5.866 -5.012 27.703 1.00 89.81 100 THR A N 1
ATOM 807 C CA . THR A 1 100 ? -4.413 -4.891 27.533 1.00 89.81 100 THR A CA 1
ATOM 808 C C . THR A 1 100 ? -3.998 -4.859 26.066 1.00 89.81 100 THR A C 1
ATOM 810 O O . THR A 1 100 ? -4.454 -5.640 25.240 1.00 89.81 100 THR A O 1
ATOM 813 N N . TRP A 1 101 ? -3.077 -3.956 25.745 1.00 91.94 101 TRP A N 1
ATOM 814 C CA . TRP A 1 101 ? -2.559 -3.765 24.386 1.00 91.94 101 TRP A CA 1
ATOM 815 C C . TRP A 1 101 ? -1.074 -4.118 24.254 1.00 91.94 101 TRP A C 1
ATOM 817 O O . TRP A 1 101 ? -0.461 -3.929 23.203 1.00 91.94 101 TRP A O 1
ATOM 827 N N . LYS A 1 102 ? -0.485 -4.660 25.325 1.00 86.69 102 LYS A N 1
ATOM 828 C CA . LYS A 1 102 ? 0.900 -5.137 25.333 1.00 86.69 102 LYS A CA 1
ATOM 829 C C . LYS A 1 102 ? 1.022 -6.335 24.384 1.00 86.69 102 LYS A C 1
ATOM 831 O O . LYS A 1 102 ? 0.296 -7.301 24.573 1.00 86.69 102 LYS A O 1
ATOM 836 N N . GLU A 1 103 ? 1.939 -6.263 23.416 1.00 86.12 103 GLU A N 1
ATOM 837 C CA . GLU A 1 103 ? 2.128 -7.229 22.304 1.00 86.12 103 GLU A CA 1
ATOM 838 C C . GLU A 1 103 ? 1.001 -7.284 21.257 1.00 86.12 103 GLU A C 1
ATOM 840 O O . GLU A 1 103 ? 1.129 -8.009 20.279 1.00 86.12 103 GLU A O 1
ATOM 845 N N . LEU A 1 104 ? -0.077 -6.511 21.420 1.00 89.50 104 LEU A N 1
ATOM 846 C CA . LEU A 1 104 ? -1.149 -6.410 20.425 1.00 89.50 104 LEU A CA 1
ATOM 847 C C . LEU A 1 104 ? -1.001 -5.164 19.546 1.00 89.50 104 LEU A C 1
ATOM 849 O O . LEU A 1 104 ? -1.368 -5.202 18.381 1.00 89.50 104 LEU A O 1
ATOM 853 N N . LEU A 1 105 ? -0.453 -4.068 20.085 1.00 90.56 105 LEU A N 1
ATOM 854 C CA . LEU A 1 105 ? -0.390 -2.786 19.377 1.00 90.56 105 LEU A CA 1
ATOM 855 C C . LEU A 1 105 ? 0.385 -2.859 18.053 1.00 90.56 105 LEU A C 1
ATOM 857 O O . LEU A 1 105 ? -0.102 -2.348 17.051 1.00 90.56 105 LEU A O 1
ATOM 861 N N . GLU A 1 106 ? 1.564 -3.480 18.045 1.00 87.44 106 GLU A N 1
ATOM 862 C CA . GLU A 1 106 ? 2.385 -3.641 16.836 1.00 87.44 106 GLU A CA 1
ATOM 863 C C . GLU A 1 106 ? 1.671 -4.460 15.751 1.00 87.44 106 GLU A C 1
ATOM 865 O O . GLU A 1 106 ? 1.408 -3.896 14.690 1.00 87.44 106 GLU A O 1
ATOM 870 N N . PRO A 1 107 ? 1.254 -5.720 15.999 1.00 88.12 107 PRO A N 1
ATOM 871 C CA . PRO A 1 107 ? 0.595 -6.510 14.963 1.00 88.12 107 PRO A CA 1
ATOM 872 C C . PRO A 1 107 ? -0.771 -5.940 14.563 1.00 88.12 107 PRO A C 1
ATOM 874 O O . PRO A 1 107 ? -1.166 -6.075 13.412 1.00 88.12 107 PRO A O 1
ATOM 877 N N . PHE A 1 108 ? -1.491 -5.268 15.469 1.00 90.44 108 PHE A N 1
ATOM 878 C CA . PHE A 1 108 ? -2.712 -4.541 15.108 1.00 90.44 108 PHE A CA 1
ATOM 879 C C . PHE A 1 108 ? -2.423 -3.383 14.148 1.00 90.44 108 PHE A C 1
ATOM 881 O O . PHE A 1 108 ? -3.188 -3.175 13.212 1.00 90.44 108 PHE A O 1
ATOM 888 N N . SER A 1 109 ? -1.336 -2.640 14.372 1.00 87.75 109 SER A N 1
ATOM 889 C CA . SER A 1 109 ? -0.980 -1.494 13.529 1.00 87.75 109 SER A CA 1
ATOM 890 C C . SER A 1 109 ? -0.619 -1.932 12.110 1.00 87.75 109 SER A C 1
ATOM 892 O O . SER A 1 109 ? -1.102 -1.321 11.164 1.00 87.75 109 SER A O 1
ATOM 894 N N . GLU A 1 110 ? 0.153 -3.014 11.977 1.00 84.00 110 GLU A N 1
ATOM 895 C CA . GLU A 1 110 ? 0.450 -3.670 10.691 1.00 84.00 110 GLU A CA 1
ATOM 896 C C . GLU A 1 110 ? -0.832 -4.186 10.018 1.00 84.00 110 GLU A C 1
ATOM 898 O O . GLU A 1 110 ? -1.110 -3.941 8.849 1.00 84.00 110 GLU A O 1
ATOM 903 N N . PHE A 1 111 ? -1.678 -4.886 10.776 1.00 85.25 111 PHE A N 1
ATOM 904 C CA . PHE A 1 111 ? -2.901 -5.462 10.229 1.00 85.25 111 PHE A CA 1
ATOM 905 C C . PHE A 1 111 ? -3.878 -4.386 9.733 1.00 85.25 111 PHE A C 1
ATOM 907 O O . PHE A 1 111 ? -4.536 -4.561 8.705 1.00 85.25 111 PHE A O 1
ATOM 914 N N . GLN A 1 112 ? -3.964 -3.256 10.433 1.00 85.19 112 GLN A N 1
ATOM 915 C CA . GLN A 1 112 ? -4.788 -2.137 10.003 1.00 85.19 112 GLN A CA 1
ATOM 916 C C . GLN A 1 112 ? -4.260 -1.456 8.737 1.00 85.19 112 GLN A C 1
ATOM 918 O O . GLN A 1 112 ? -5.084 -1.010 7.941 1.00 85.19 112 GLN A O 1
ATOM 923 N N . SER A 1 113 ? -2.941 -1.376 8.528 1.00 74.69 113 SER A N 1
ATOM 924 C CA . SER A 1 113 ? -2.397 -0.761 7.310 1.00 74.69 113 SER A CA 1
ATOM 925 C C . SER A 1 113 ? -2.624 -1.617 6.066 1.00 74.69 113 SER A C 1
ATOM 927 O O . SER A 1 113 ? -2.910 -1.070 5.004 1.00 74.69 113 SER A O 1
ATOM 929 N N . ASP A 1 114 ? -2.556 -2.943 6.199 1.00 71.44 114 ASP A N 1
ATOM 930 C CA . ASP A 1 114 ? -2.411 -3.824 5.033 1.00 71.44 114 ASP A CA 1
ATOM 931 C C . ASP A 1 114 ? -3.678 -4.604 4.666 1.00 71.44 114 ASP A C 1
ATOM 933 O O . ASP A 1 114 ? -3.823 -5.079 3.540 1.00 71.44 114 ASP A O 1
ATOM 937 N N . SER A 1 115 ? -4.614 -4.775 5.600 1.00 73.50 115 SER A N 1
ATOM 938 C CA . SER A 1 115 ? -5.708 -5.736 5.412 1.00 73.50 115 SER A CA 1
ATOM 939 C C . SER A 1 115 ? -6.826 -5.287 4.476 1.00 73.50 115 SER A C 1
ATOM 941 O O . SER A 1 115 ? -7.614 -6.129 4.045 1.00 73.50 115 SER A O 1
ATOM 943 N N . GLY A 1 116 ? -6.948 -3.985 4.202 1.00 74.25 116 GLY A N 1
ATOM 944 C CA . GLY A 1 116 ? -8.066 -3.400 3.453 1.00 74.25 116 GLY A CA 1
ATOM 945 C C . GLY A 1 116 ? -9.422 -3.432 4.179 1.00 74.25 116 GLY A C 1
ATOM 946 O O . GLY A 1 116 ? -10.428 -3.040 3.596 1.00 74.25 116 GLY A O 1
ATOM 947 N N . TYR A 1 117 ? -9.486 -3.903 5.432 1.00 82.50 117 TYR A N 1
ATOM 948 C CA . TYR A 1 117 ? -10.693 -3.837 6.265 1.00 82.50 117 TYR A CA 1
ATOM 949 C C . TYR A 1 117 ? -10.700 -2.564 7.123 1.00 82.50 117 TYR A C 1
ATOM 951 O O . TYR A 1 117 ? -9.657 -2.106 7.586 1.00 82.50 117 TYR A O 1
ATOM 959 N N . ASP A 1 118 ? -11.889 -2.027 7.413 1.00 86.81 118 ASP A N 1
ATOM 960 C CA . ASP A 1 118 ? -12.049 -0.973 8.424 1.00 86.81 118 ASP A CA 1
ATOM 961 C C . ASP A 1 118 ? -11.913 -1.587 9.826 1.00 86.81 118 ASP A C 1
ATOM 963 O O . ASP A 1 118 ? -12.794 -2.310 10.307 1.00 86.81 118 ASP A O 1
ATOM 967 N N . LEU A 1 119 ? -10.762 -1.336 10.451 1.00 92.25 119 LEU A N 1
ATOM 968 C CA . LEU A 1 119 ? -10.360 -1.905 11.731 1.00 92.25 119 LEU A CA 1
ATOM 969 C C . LEU A 1 119 ? -10.201 -0.827 12.799 1.00 92.25 119 LEU A C 1
ATOM 971 O O . LEU A 1 119 ? -9.584 0.215 12.576 1.00 92.25 119 LEU A O 1
ATOM 975 N N . GLN A 1 120 ? -10.700 -1.108 14.003 1.00 94.44 120 GLN A N 1
ATOM 976 C CA . GLN A 1 120 ? -10.523 -0.237 15.164 1.00 94.44 120 GLN A CA 1
ATOM 977 C C . GLN A 1 120 ? -10.012 -1.005 16.381 1.00 94.44 120 GLN A C 1
ATOM 979 O O . GLN A 1 120 ? -10.410 -2.134 16.661 1.00 94.44 120 GLN A O 1
ATOM 984 N N . GLY A 1 121 ? -9.133 -0.358 17.140 1.00 95.19 121 GLY A N 1
ATOM 985 C CA . GLY A 1 121 ? -8.669 -0.854 18.425 1.00 95.19 121 GLY A CA 1
ATOM 986 C C . GLY A 1 121 ? -9.357 -0.120 19.564 1.00 95.19 121 GLY A C 1
ATOM 987 O O . GLY A 1 121 ? -9.380 1.110 19.569 1.00 95.19 121 GLY A O 1
ATOM 988 N N . ILE A 1 122 ? -9.882 -0.847 20.546 1.00 96.69 122 ILE A N 1
ATOM 989 C CA . ILE A 1 122 ? -10.503 -0.288 21.747 1.00 96.69 122 ILE A CA 1
ATOM 990 C C . ILE A 1 122 ? -9.804 -0.829 22.994 1.00 96.69 122 ILE A C 1
ATOM 992 O O . ILE A 1 122 ? -9.669 -2.038 23.193 1.00 96.69 122 ILE A O 1
ATOM 996 N N . LYS A 1 123 ? -9.367 0.074 23.871 1.00 96.06 123 LYS A N 1
ATOM 997 C CA . LYS A 1 123 ? -8.848 -0.249 25.196 1.00 96.06 123 LYS A CA 1
ATOM 998 C C . LYS A 1 123 ? -9.923 -0.051 26.251 1.00 96.06 123 LYS A C 1
ATOM 1000 O O . LYS A 1 123 ? -10.396 1.067 26.433 1.00 96.06 123 LYS A O 1
ATOM 1005 N N . LEU A 1 124 ? -10.239 -1.117 26.976 1.00 95.44 124 LEU A N 1
ATOM 1006 C CA . LEU A 1 124 ? -11.139 -1.068 28.123 1.00 95.44 124 LEU A CA 1
ATOM 1007 C C . LEU A 1 124 ? -10.368 -0.779 29.409 1.00 95.44 124 LEU A C 1
ATOM 1009 O O . LEU A 1 124 ? -9.297 -1.344 29.650 1.00 95.44 124 LEU A O 1
ATOM 1013 N N . GLN A 1 125 ? -10.932 0.074 30.255 1.00 94.38 125 GLN A N 1
ATOM 1014 C CA . GLN A 1 125 ? -10.442 0.345 31.602 1.00 94.38 125 GLN A CA 1
ATOM 1015 C C . GLN A 1 125 ? -11.628 0.395 32.559 1.00 94.38 125 GLN A C 1
ATOM 1017 O O . GLN A 1 125 ? -12.629 1.020 32.252 1.00 94.38 125 GLN A O 1
ATOM 1022 N N . TYR A 1 126 ? -11.519 -0.246 33.715 1.00 94.25 126 TYR A N 1
ATOM 1023 C CA . TYR A 1 126 ? -12.524 -0.197 34.776 1.00 94.25 126 TYR A CA 1
ATOM 1024 C C . TYR A 1 126 ? -11.812 -0.264 36.131 1.00 94.25 126 TYR A C 1
ATOM 1026 O O . TYR A 1 126 ? -10.693 -0.783 36.228 1.00 94.25 126 TYR A O 1
ATOM 1034 N N . LYS A 1 127 ? -12.411 0.316 37.171 1.00 91.94 127 LYS A N 1
ATOM 1035 C CA . LYS A 1 127 ? -11.804 0.463 38.502 1.00 91.94 127 LYS A CA 1
ATOM 1036 C C . LYS A 1 127 ? -12.366 -0.578 39.459 1.00 91.94 127 LYS A C 1
ATOM 1038 O O . LYS A 1 127 ? -13.539 -0.906 39.385 1.00 91.94 127 LYS A O 1
ATOM 1043 N N . ASN A 1 128 ? -11.529 -1.063 40.378 1.00 88.62 128 ASN A N 1
ATOM 1044 C CA . ASN A 1 128 ? -11.940 -1.892 41.521 1.00 88.62 128 ASN A CA 1
ATOM 1045 C C . ASN A 1 128 ? -12.823 -3.106 41.168 1.00 88.62 128 ASN A C 1
ATOM 1047 O O . ASN A 1 128 ? -13.684 -3.480 41.955 1.00 88.62 128 ASN A O 1
ATOM 1051 N N . ASP A 1 129 ? -12.609 -3.713 39.997 1.00 88.50 129 ASP A N 1
ATOM 1052 C CA . ASP A 1 129 ? -13.460 -4.787 39.467 1.00 88.50 129 ASP A CA 1
ATOM 1053 C C . ASP A 1 129 ? -14.961 -4.422 39.368 1.00 88.50 129 ASP A C 1
ATOM 1055 O O . ASP A 1 129 ? -15.831 -5.278 39.514 1.00 88.50 129 ASP A O 1
ATOM 1059 N N . ASP A 1 130 ? -15.266 -3.156 39.078 1.00 92.56 130 ASP A N 1
ATOM 1060 C CA . ASP A 1 130 ? -16.618 -2.650 38.849 1.00 92.56 130 ASP A CA 1
ATOM 1061 C C . ASP A 1 130 ? -16.807 -2.244 37.378 1.00 92.56 130 ASP A C 1
ATOM 1063 O O . ASP A 1 130 ? -16.309 -1.209 36.924 1.00 92.56 130 ASP A O 1
ATOM 1067 N N . LEU A 1 131 ? -17.556 -3.063 36.630 1.00 93.38 131 LEU A N 1
ATOM 1068 C CA . LEU A 1 131 ? -17.854 -2.840 35.212 1.00 93.38 131 LEU A CA 1
ATOM 1069 C C . LEU A 1 131 ? -18.682 -1.571 34.969 1.00 93.38 131 LEU A C 1
ATOM 1071 O O . LEU A 1 131 ? -18.595 -1.015 33.879 1.00 93.38 131 LEU A O 1
ATOM 1075 N N . SER A 1 132 ? -19.419 -1.062 35.964 1.00 92.88 132 SER A N 1
ATOM 1076 C CA . SER A 1 132 ? -20.177 0.190 35.816 1.00 92.88 132 SER A CA 1
ATOM 1077 C C . SER A 1 132 ? -19.274 1.410 35.593 1.00 92.88 132 SER A C 1
ATOM 1079 O O . SER A 1 132 ? -19.692 2.405 35.007 1.00 92.88 132 SER A O 1
ATOM 1081 N N . THR A 1 133 ? -18.002 1.303 35.992 1.00 95.06 133 THR A N 1
ATOM 1082 C CA . THR A 1 133 ? -16.963 2.325 35.792 1.00 95.06 133 THR A CA 1
ATOM 1083 C C . THR A 1 133 ? -16.187 2.155 34.482 1.00 95.06 133 THR A C 1
ATOM 1085 O O . THR A 1 133 ? -15.127 2.761 34.314 1.00 95.06 133 THR A O 1
ATOM 1088 N N . MET A 1 134 ? -16.662 1.292 33.575 1.00 96.25 134 MET A N 1
ATOM 1089 C CA . MET A 1 134 ? -15.960 0.976 32.336 1.00 96.25 134 MET A CA 1
ATOM 1090 C C . MET A 1 134 ? -15.866 2.186 31.405 1.00 96.25 134 MET A C 1
ATOM 1092 O O . MET A 1 134 ? -16.865 2.754 30.976 1.00 96.25 134 MET A O 1
ATOM 1096 N N . GLU A 1 135 ? -14.636 2.505 31.024 1.00 95.50 135 GLU A N 1
ATOM 1097 C CA . GLU A 1 135 ? -14.285 3.448 29.974 1.00 95.50 135 GLU A CA 1
ATOM 1098 C C . GLU A 1 135 ? -13.687 2.692 28.785 1.00 95.50 135 GLU A C 1
ATOM 1100 O O . GLU A 1 135 ? -12.826 1.819 28.947 1.00 95.50 135 GLU A O 1
ATOM 1105 N N . ALA A 1 136 ? -14.094 3.076 27.578 1.00 96.12 136 ALA A N 1
ATOM 1106 C CA . ALA A 1 136 ? -13.522 2.598 26.329 1.00 96.12 136 ALA A CA 1
ATOM 1107 C C . ALA A 1 136 ? -12.737 3.729 25.655 1.00 96.12 136 ALA A C 1
ATOM 1109 O O . ALA A 1 136 ? -13.236 4.838 25.468 1.00 96.12 136 ALA A O 1
ATOM 1110 N N . LYS A 1 137 ? -11.481 3.459 25.295 1.00 96.19 137 LYS A N 1
ATOM 1111 C CA . LYS A 1 137 ? -10.596 4.423 24.627 1.00 96.19 137 LYS A CA 1
ATOM 1112 C C . LYS A 1 137 ? -10.123 3.860 23.302 1.00 96.19 137 LYS A C 1
ATOM 1114 O O . LYS A 1 137 ? -9.557 2.769 23.270 1.00 96.19 137 LYS A O 1
ATOM 1119 N N . LYS A 1 138 ? -10.311 4.614 22.218 1.00 94.94 138 LYS A N 1
ATOM 1120 C CA . LYS A 1 138 ? -9.778 4.231 20.907 1.00 94.94 138 LYS A CA 1
ATOM 1121 C C . LYS A 1 138 ? -8.251 4.196 20.952 1.00 94.94 138 LYS A C 1
ATOM 1123 O O . LYS A 1 138 ? -7.609 5.095 21.495 1.00 94.94 138 LYS A O 1
ATOM 1128 N N . ILE A 1 139 ? -7.679 3.144 20.387 1.00 94.12 139 ILE A N 1
ATOM 1129 C CA . ILE A 1 139 ? -6.243 2.990 20.210 1.00 94.12 139 ILE A CA 1
ATOM 1130 C C . ILE A 1 139 ? -5.839 3.631 18.897 1.00 94.12 139 ILE A C 1
ATOM 1132 O O . ILE A 1 139 ? -6.445 3.392 17.856 1.00 94.12 139 ILE A O 1
ATOM 1136 N N . LYS A 1 140 ? -4.784 4.441 18.968 1.00 90.06 140 LYS A N 1
ATOM 1137 C CA . LYS A 1 140 ? -4.132 4.989 17.789 1.00 90.06 140 LYS A CA 1
ATOM 1138 C C . LYS A 1 140 ? -3.073 3.992 17.296 1.00 90.06 140 LYS A C 1
ATOM 1140 O O . LYS A 1 140 ? -2.204 3.633 18.094 1.00 90.06 140 LYS A O 1
ATOM 1145 N N . PRO A 1 141 ? -3.121 3.568 16.025 1.00 86.94 141 PRO A N 1
ATOM 1146 C CA . PRO A 1 141 ? -2.095 2.717 15.430 1.00 86.94 141 PRO A CA 1
ATO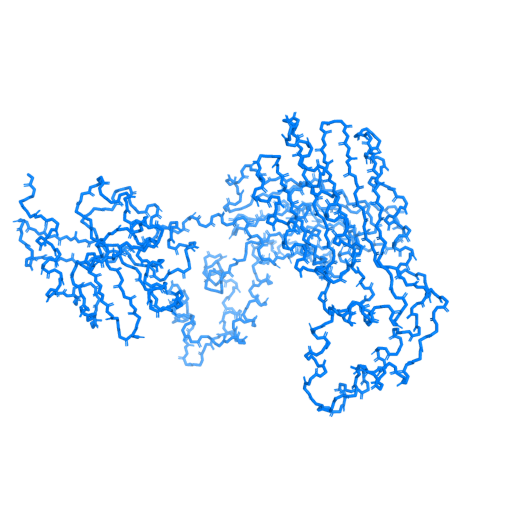M 1147 C C . PRO A 1 141 ? -0.729 3.395 15.410 1.00 86.94 141 PRO A C 1
ATOM 1149 O O . PRO A 1 141 ? -0.615 4.626 15.414 1.00 86.94 141 PRO A O 1
ATOM 1152 N N . LEU A 1 142 ? 0.315 2.578 15.354 1.00 83.12 142 LEU A N 1
ATOM 1153 C CA . LEU A 1 142 ? 1.682 3.022 15.135 1.00 83.12 142 LEU A CA 1
ATOM 1154 C C . LEU A 1 142 ? 1.861 3.424 13.666 1.00 83.12 142 LEU A C 1
ATOM 1156 O O . LEU A 1 142 ? 1.489 2.694 12.757 1.00 83.12 142 LEU A O 1
ATOM 1160 N N . SER A 1 143 ? 2.473 4.583 13.429 1.00 63.50 143 SER A N 1
ATOM 1161 C CA . SER A 1 143 ? 2.584 5.202 12.100 1.00 63.50 143 SER A CA 1
ATOM 1162 C C . SER A 1 143 ? 3.716 4.653 11.219 1.00 63.50 143 SER A C 1
ATOM 1164 O O . SER A 1 143 ? 3.984 5.224 10.169 1.00 63.50 143 SER A O 1
ATOM 1166 N N . ARG A 1 144 ? 4.457 3.630 11.667 1.00 56.59 144 ARG A N 1
ATOM 1167 C CA . ARG A 1 144 ? 5.778 3.269 11.108 1.00 56.59 144 ARG A CA 1
ATOM 1168 C C . ARG A 1 144 ? 5.826 1.974 10.291 1.00 56.59 144 ARG A C 1
ATOM 1170 O O . ARG A 1 144 ? 6.897 1.639 9.802 1.00 56.59 144 ARG A O 1
ATOM 1177 N N . PHE A 1 145 ? 4.717 1.254 10.159 1.00 52.62 145 PHE A N 1
ATOM 1178 C CA . PHE A 1 145 ? 4.744 -0.131 9.674 1.00 52.62 145 PHE A CA 1
ATOM 1179 C C . PHE A 1 145 ? 4.606 -0.307 8.162 1.00 52.62 145 PHE A C 1
ATOM 1181 O O . PHE A 1 145 ? 5.037 -1.315 7.623 1.00 52.62 145 PHE A O 1
ATOM 1188 N N . ALA A 1 146 ? 4.189 0.727 7.437 1.00 49.28 146 ALA A N 1
ATOM 1189 C CA . ALA A 1 146 ? 4.246 0.706 5.985 1.00 49.28 146 ALA A CA 1
ATOM 1190 C C . ALA A 1 146 ? 5.673 1.003 5.476 1.00 49.28 146 ALA A C 1
ATOM 1192 O O . ALA A 1 146 ? 5.892 2.013 4.808 1.00 49.28 146 ALA A O 1
ATOM 1193 N N . ILE A 1 147 ? 6.650 0.111 5.703 1.00 49.84 147 ILE A N 1
ATOM 1194 C CA . ILE A 1 147 ? 7.724 -0.048 4.701 1.00 49.84 147 ILE A CA 1
ATOM 1195 C C . ILE A 1 147 ? 7.136 -0.894 3.575 1.00 49.84 147 ILE A C 1
ATOM 1197 O O . ILE A 1 147 ? 7.587 -1.995 3.268 1.00 49.84 147 ILE A O 1
ATOM 1201 N N . ASN A 1 148 ? 6.078 -0.377 2.957 1.00 49.91 148 ASN A N 1
ATOM 1202 C CA . ASN A 1 148 ? 5.646 -0.915 1.695 1.00 49.91 148 ASN A CA 1
ATOM 1203 C C . ASN A 1 148 ? 6.771 -0.528 0.729 1.00 49.91 148 ASN A C 1
ATOM 1205 O O . ASN A 1 148 ? 6.990 0.657 0.475 1.00 49.91 148 ASN A O 1
ATOM 1209 N N . ARG A 1 149 ? 7.535 -1.504 0.218 1.00 54.50 149 ARG A N 1
ATOM 1210 C CA . ARG A 1 149 ? 8.589 -1.312 -0.812 1.00 54.50 149 ARG A CA 1
ATOM 1211 C C . ARG A 1 149 ? 8.024 -0.850 -2.165 1.00 54.50 149 ARG A C 1
ATOM 1213 O O . ARG A 1 149 ? 8.587 -1.123 -3.232 1.00 54.50 149 ARG A O 1
ATOM 1220 N N . ARG A 1 150 ? 6.877 -0.193 -2.124 1.00 52.50 150 ARG A N 1
ATOM 1221 C CA . ARG A 1 150 ? 6.091 0.243 -3.247 1.00 52.50 150 ARG A CA 1
ATOM 1222 C C . ARG A 1 150 ? 6.481 1.676 -3.550 1.00 52.50 150 ARG A C 1
ATOM 1224 O O . ARG A 1 150 ? 5.995 2.629 -2.952 1.00 52.50 150 ARG A O 1
ATOM 1231 N N . PHE A 1 151 ? 7.419 1.785 -4.479 1.00 58.41 151 PHE A N 1
ATOM 1232 C CA . PHE A 1 151 ? 7.503 2.939 -5.360 1.00 58.41 151 PHE A CA 1
ATOM 1233 C C . PHE A 1 151 ? 6.326 2.785 -6.331 1.00 58.41 151 PHE A C 1
ATOM 1235 O O . PHE A 1 151 ? 6.494 2.266 -7.427 1.00 58.41 151 PHE A O 1
ATOM 1242 N N . GLU A 1 152 ? 5.104 3.039 -5.867 1.00 54.28 152 GLU A N 1
ATOM 1243 C CA . GLU A 1 152 ? 3.915 3.015 -6.726 1.00 54.28 152 GLU A CA 1
ATOM 1244 C C . GLU A 1 152 ? 3.901 4.345 -7.502 1.00 54.28 152 GLU A C 1
ATOM 1246 O O . GLU A 1 152 ? 3.324 5.334 -7.080 1.00 54.28 152 GLU A O 1
ATOM 1251 N N . ASP A 1 153 ? 4.625 4.354 -8.620 1.00 54.44 153 ASP A N 1
ATOM 1252 C CA . ASP A 1 153 ? 4.411 5.223 -9.793 1.00 54.44 153 ASP A CA 1
ATOM 1253 C C . ASP A 1 153 ? 5.028 6.636 -9.827 1.00 54.44 153 ASP A C 1
ATOM 1255 O O . ASP A 1 153 ? 5.034 7.244 -10.895 1.00 54.44 153 ASP A O 1
ATOM 1259 N N . GLU A 1 154 ? 5.643 7.150 -8.754 1.00 65.81 154 GLU A N 1
ATOM 1260 C CA . GLU A 1 154 ? 6.243 8.502 -8.781 1.00 65.81 154 GLU A CA 1
ATOM 1261 C C . GLU A 1 154 ? 7.765 8.499 -9.006 1.00 65.81 154 GLU A C 1
ATOM 1263 O O . GLU A 1 154 ? 8.575 8.280 -8.095 1.00 65.81 154 GLU A O 1
ATOM 1268 N N . ILE A 1 155 ? 8.147 8.783 -10.256 1.00 71.62 155 ILE A N 1
ATOM 1269 C CA . ILE A 1 155 ? 9.529 9.023 -10.678 1.00 71.62 155 ILE A CA 1
ATOM 1270 C C . ILE A 1 155 ? 9.712 10.505 -10.997 1.00 71.62 155 ILE A C 1
ATOM 1272 O O . ILE A 1 155 ? 9.004 11.063 -11.831 1.00 71.62 155 ILE A O 1
ATOM 1276 N N . THR A 1 156 ? 10.734 11.122 -10.409 1.00 75.56 156 THR A N 1
ATOM 1277 C CA . THR A 1 156 ? 11.240 12.429 -10.849 1.00 75.56 156 THR A CA 1
ATOM 1278 C C . THR A 1 156 ? 12.580 12.241 -11.548 1.00 75.56 156 THR A C 1
ATOM 1280 O O . THR A 1 156 ? 13.478 11.596 -11.001 1.00 75.56 156 THR A O 1
ATOM 1283 N N . ILE A 1 157 ? 12.732 12.809 -12.743 1.00 75.50 157 ILE A N 1
ATOM 1284 C CA . ILE A 1 157 ? 13.984 12.784 -13.505 1.00 75.50 157 ILE A CA 1
ATOM 1285 C C . ILE A 1 157 ? 14.508 14.203 -13.630 1.00 75.50 157 ILE A C 1
ATOM 1287 O O . ILE A 1 157 ? 13.761 15.119 -13.963 1.00 75.50 157 ILE A O 1
ATOM 1291 N N . LEU A 1 158 ? 15.802 14.347 -13.375 1.00 77.00 158 LEU A N 1
ATOM 1292 C CA . LEU A 1 158 ? 16.526 15.601 -13.486 1.00 77.00 158 LEU A CA 1
ATOM 1293 C C . LEU A 1 158 ? 17.676 15.394 -14.445 1.00 77.00 158 LEU A C 1
ATOM 1295 O O . LEU A 1 158 ? 18.545 14.553 -14.195 1.00 77.00 158 LEU A O 1
ATOM 1299 N N . GLU A 1 159 ? 17.655 16.149 -15.526 1.00 75.19 159 GLU A N 1
ATOM 1300 C CA . GLU A 1 159 ? 18.661 16.159 -16.570 1.00 75.19 159 GLU A CA 1
ATOM 1301 C C . GLU A 1 159 ? 19.659 17.280 -16.331 1.00 75.19 159 GLU A C 1
ATOM 1303 O O . GLU A 1 159 ? 19.287 18.374 -15.928 1.00 75.19 159 GLU A O 1
ATOM 1308 N N . TYR A 1 160 ? 20.936 16.999 -16.575 1.00 78.25 160 TYR A N 1
ATOM 1309 C CA . TYR A 1 160 ? 22.031 17.938 -16.397 1.00 78.25 160 TYR A CA 1
ATOM 1310 C C . TYR A 1 160 ? 22.962 17.907 -17.603 1.00 78.25 160 TYR A C 1
ATOM 1312 O O . TYR A 1 160 ? 23.356 16.838 -18.086 1.00 78.25 160 TYR A O 1
ATOM 1320 N N . SER A 1 161 ? 23.361 19.095 -18.052 1.00 75.31 161 SER A N 1
ATOM 1321 C CA . SER A 1 161 ? 24.309 19.274 -19.157 1.00 75.31 161 SER A CA 1
ATOM 1322 C C . SER A 1 161 ? 25.748 18.976 -18.719 1.00 75.31 161 SER A C 1
ATOM 1324 O O . SER A 1 161 ? 26.587 18.583 -19.528 1.00 75.31 161 SER A O 1
ATOM 1326 N N . LYS A 1 162 ? 26.036 19.119 -17.414 1.00 80.81 162 LYS A N 1
ATOM 1327 C CA . LYS A 1 162 ? 27.363 18.950 -16.800 1.00 80.81 162 LYS A CA 1
ATOM 1328 C C . LYS A 1 162 ? 27.323 17.986 -15.616 1.00 80.81 162 LYS A C 1
ATOM 1330 O O . LYS A 1 162 ? 26.468 18.091 -14.733 1.00 80.81 162 LYS A O 1
ATOM 1335 N N . SER A 1 163 ? 28.312 17.094 -15.537 1.00 83.81 163 SER A N 1
ATOM 1336 C CA . SER A 1 163 ? 28.426 16.108 -14.455 1.00 83.81 163 SER A CA 1
ATOM 1337 C C . SER A 1 163 ? 28.619 16.758 -13.092 1.00 83.81 163 SER A C 1
ATOM 1339 O O . SER A 1 163 ? 28.119 16.239 -12.095 1.00 83.81 163 SER A O 1
ATOM 1341 N N . ASP A 1 164 ? 29.339 17.881 -13.044 1.00 83.75 164 ASP A N 1
ATOM 1342 C CA . ASP A 1 164 ? 29.672 18.586 -11.806 1.00 83.75 164 ASP A CA 1
ATOM 1343 C C . ASP A 1 164 ? 28.444 19.245 -11.177 1.00 83.75 164 ASP A C 1
ATOM 1345 O O . ASP A 1 164 ? 28.271 19.167 -9.957 1.00 83.75 164 ASP A O 1
ATOM 1349 N N . SER A 1 165 ? 27.559 19.816 -12.003 1.00 82.19 165 SER A N 1
ATOM 1350 C CA . SER A 1 165 ? 26.276 20.381 -11.570 1.00 82.19 165 SER A CA 1
ATOM 1351 C C . SER A 1 165 ? 25.409 19.291 -10.938 1.00 82.19 165 SER A C 1
ATOM 1353 O O . SER A 1 165 ? 25.023 19.401 -9.772 1.00 82.19 165 SER A O 1
ATOM 1355 N N . ARG A 1 166 ? 25.242 18.158 -11.634 1.00 86.56 166 ARG A N 1
ATOM 1356 C CA . ARG A 1 166 ? 24.541 16.984 -11.098 1.00 86.56 166 ARG A CA 1
ATOM 1357 C C . ARG A 1 166 ? 25.161 16.479 -9.795 1.00 86.56 166 ARG A C 1
ATOM 1359 O O . ARG A 1 166 ? 24.462 16.196 -8.825 1.00 86.56 166 ARG A O 1
ATOM 1366 N N . ASP A 1 167 ? 26.479 16.302 -9.761 1.00 87.25 167 ASP A N 1
ATOM 1367 C CA . ASP A 1 167 ? 27.172 15.767 -8.588 1.00 87.25 167 ASP A CA 1
ATOM 1368 C C . ASP A 1 167 ? 27.074 16.721 -7.387 1.00 87.25 167 ASP A C 1
ATOM 1370 O O . ASP A 1 167 ? 27.040 16.260 -6.243 1.00 87.25 167 ASP A O 1
ATOM 1374 N N . SER A 1 168 ? 27.025 18.035 -7.621 1.00 85.69 168 SER A N 1
ATOM 1375 C CA . SER A 1 168 ? 26.748 19.044 -6.595 1.00 85.69 168 SER A CA 1
ATOM 1376 C C . SER A 1 168 ? 25.356 18.845 -5.996 1.00 85.69 168 SER A C 1
ATOM 1378 O O . SER A 1 168 ? 25.235 18.652 -4.784 1.00 85.69 168 SER A O 1
ATOM 1380 N N . ASP A 1 169 ? 24.318 18.769 -6.825 1.00 84.06 169 ASP A N 1
ATOM 1381 C CA . ASP A 1 169 ? 22.938 18.652 -6.347 1.00 84.06 169 ASP A CA 1
ATOM 1382 C C . ASP A 1 169 ? 22.650 17.286 -5.715 1.00 84.06 169 ASP A C 1
ATOM 1384 O O . ASP A 1 169 ? 22.052 17.205 -4.640 1.00 84.06 169 ASP A O 1
ATOM 1388 N N . PHE A 1 170 ? 23.224 16.206 -6.253 1.00 86.75 170 PHE A N 1
ATOM 1389 C CA . PHE A 1 170 ? 23.157 14.881 -5.633 1.00 86.75 170 PHE A CA 1
ATOM 1390 C C . PHE A 1 170 ? 23.775 14.857 -4.221 1.00 86.75 170 PHE A C 1
ATOM 1392 O O . PHE A 1 170 ? 23.392 14.041 -3.371 1.00 86.75 170 PHE A O 1
ATOM 1399 N N . ARG A 1 171 ? 24.757 15.726 -3.927 1.00 87.12 171 ARG A N 1
ATOM 1400 C CA . ARG A 1 171 ? 25.313 15.877 -2.569 1.00 87.12 171 ARG A CA 1
ATOM 1401 C C . ARG A 1 171 ? 24.365 16.634 -1.639 1.00 87.12 171 ARG A C 1
ATOM 1403 O O . ARG A 1 171 ? 24.323 16.255 -0.471 1.00 87.12 171 ARG A O 1
ATOM 1410 N N . LYS A 1 172 ? 23.619 17.616 -2.150 1.00 84.31 172 LYS A N 1
ATOM 1411 C CA . LYS A 1 172 ? 22.696 18.478 -1.389 1.00 84.31 172 LYS A CA 1
ATOM 1412 C C . LYS A 1 172 ? 21.373 17.811 -1.001 1.00 84.31 172 LYS A C 1
ATOM 1414 O O . LYS A 1 172 ? 20.717 18.319 -0.100 1.00 84.31 172 LYS A O 1
ATOM 1419 N N . LEU A 1 173 ? 21.008 16.694 -1.640 1.00 85.81 173 LEU A N 1
ATOM 1420 C CA . LEU A 1 173 ? 19.792 15.928 -1.332 1.00 85.81 173 LEU A CA 1
ATOM 1421 C C . LEU A 1 173 ? 19.580 15.727 0.180 1.00 85.81 173 LEU A C 1
ATOM 1423 O O . LEU A 1 173 ? 20.454 15.189 0.875 1.00 85.81 173 LEU A O 1
ATOM 1427 N N . LYS A 1 174 ? 18.411 16.156 0.670 1.00 81.38 174 LYS A N 1
ATOM 1428 C CA . LYS A 1 174 ? 18.054 16.199 2.097 1.00 81.38 174 LYS A CA 1
ATOM 1429 C C . LYS A 1 174 ? 17.233 14.993 2.541 1.00 81.38 174 LYS A C 1
ATOM 1431 O O . LYS A 1 174 ? 16.494 14.391 1.774 1.00 81.38 174 LYS A O 1
ATOM 1436 N N . ASP A 1 175 ? 17.320 14.672 3.826 1.00 77.94 175 ASP A N 1
ATOM 1437 C CA . ASP A 1 175 ? 16.513 13.625 4.462 1.00 77.94 175 ASP A CA 1
ATOM 1438 C C . ASP A 1 175 ? 15.152 14.155 4.925 1.00 77.94 175 ASP A C 1
ATOM 1440 O O . ASP A 1 175 ? 14.847 14.166 6.114 1.00 77.94 175 ASP A O 1
ATOM 1444 N N . SER A 1 176 ? 14.379 14.680 3.978 1.00 75.06 176 SER A N 1
ATOM 1445 C CA . SER A 1 176 ? 13.099 15.356 4.218 1.00 75.06 176 SER A CA 1
ATOM 1446 C C . SER A 1 176 ? 11.879 14.534 3.792 1.00 75.06 176 SER A C 1
ATOM 1448 O O . SER A 1 176 ? 10.757 14.938 4.088 1.00 75.06 176 SER A O 1
ATOM 1450 N N . ALA A 1 177 ? 12.087 13.395 3.123 1.00 77.25 177 ALA A N 1
ATOM 1451 C CA . ALA A 1 177 ? 11.042 12.500 2.632 1.00 77.25 177 ALA A CA 1
ATOM 1452 C C . ALA A 1 177 ? 11.555 11.053 2.493 1.00 77.25 177 ALA A C 1
ATOM 1454 O O . ALA A 1 177 ? 12.753 10.777 2.618 1.00 77.25 177 ALA A O 1
ATOM 1455 N N . ASP A 1 178 ? 10.645 10.134 2.182 1.00 80.12 178 ASP A N 1
ATOM 1456 C CA . ASP A 1 178 ? 10.935 8.740 1.862 1.00 80.12 178 ASP A CA 1
ATOM 1457 C C . ASP A 1 178 ? 11.177 8.603 0.359 1.00 80.12 178 ASP A C 1
ATOM 1459 O O . ASP A 1 178 ? 10.246 8.492 -0.439 1.00 80.12 178 ASP A O 1
ATOM 1463 N N . TYR A 1 179 ? 12.447 8.590 -0.036 1.00 81.69 179 TYR A N 1
ATOM 1464 C CA . TYR A 1 179 ? 12.821 8.395 -1.432 1.00 81.69 179 TYR A CA 1
ATOM 1465 C C . TYR A 1 179 ? 14.189 7.737 -1.583 1.00 81.69 179 TYR A C 1
ATOM 1467 O O . TYR A 1 179 ? 14.995 7.624 -0.647 1.00 81.69 179 TYR A O 1
ATOM 1475 N N . VAL A 1 180 ? 14.459 7.313 -2.810 1.00 84.31 180 VAL A N 1
ATOM 1476 C CA . VAL A 1 180 ? 15.757 6.816 -3.244 1.00 84.31 180 VAL A CA 1
ATOM 1477 C C . VAL A 1 180 ? 16.210 7.643 -4.429 1.00 84.31 180 VAL A C 1
ATOM 1479 O O . VAL A 1 180 ? 15.467 7.812 -5.388 1.00 84.31 180 VAL A O 1
ATOM 1482 N N . ALA A 1 181 ? 17.436 8.151 -4.366 1.00 86.81 181 ALA A N 1
ATOM 1483 C CA . ALA A 1 181 ? 18.022 8.927 -5.448 1.00 86.81 181 ALA A CA 1
ATOM 1484 C C . ALA A 1 181 ? 19.154 8.150 -6.112 1.00 86.81 181 ALA A C 1
ATOM 1486 O O . ALA A 1 181 ? 20.052 7.632 -5.439 1.00 86.81 181 ALA A O 1
ATOM 1487 N N . LEU A 1 182 ? 19.129 8.110 -7.436 1.00 84.81 182 LEU A N 1
ATOM 1488 C CA . LEU A 1 182 ? 20.048 7.380 -8.297 1.00 84.81 182 LEU A CA 1
ATOM 1489 C C . LEU A 1 182 ? 20.825 8.366 -9.154 1.00 84.81 182 LEU A C 1
ATOM 1491 O O . LEU A 1 182 ? 20.264 9.312 -9.695 1.00 84.81 182 LEU A O 1
ATOM 1495 N N . LYS A 1 183 ? 22.127 8.128 -9.268 1.00 85.38 183 LYS A N 1
ATOM 1496 C CA . LYS A 1 183 ? 23.042 8.921 -10.080 1.00 85.38 183 LYS A CA 1
ATOM 1497 C C . LYS A 1 183 ? 23.388 8.151 -11.347 1.00 85.38 183 LYS A C 1
ATOM 1499 O O . LYS A 1 183 ? 24.067 7.122 -11.266 1.00 85.38 183 LYS A O 1
ATOM 1504 N N . ILE A 1 184 ? 22.971 8.675 -12.495 1.00 78.06 184 ILE A N 1
ATOM 1505 C CA . ILE A 1 184 ? 23.123 8.028 -13.802 1.00 78.06 184 ILE A CA 1
ATOM 1506 C C . ILE A 1 184 ? 24.031 8.863 -14.713 1.00 78.06 184 ILE A C 1
ATOM 1508 O O . ILE A 1 184 ? 23.862 10.081 -14.818 1.00 78.06 184 ILE A O 1
ATOM 1512 N N . ASN A 1 185 ? 24.995 8.205 -15.367 1.00 75.81 185 ASN A N 1
ATOM 1513 C CA . ASN A 1 185 ? 25.711 8.742 -16.529 1.00 75.81 185 ASN A CA 1
ATOM 1514 C C . ASN A 1 185 ? 25.200 8.074 -17.806 1.00 75.81 185 ASN A C 1
ATOM 1516 O O . ASN A 1 185 ? 25.053 6.850 -17.839 1.00 75.81 185 ASN A O 1
ATOM 1520 N N . ASN A 1 186 ? 25.061 8.865 -18.863 1.00 67.31 186 ASN A N 1
ATOM 1521 C CA . ASN A 1 186 ? 25.090 8.380 -20.232 1.00 67.31 186 ASN A CA 1
ATOM 1522 C C . ASN A 1 186 ? 26.536 8.404 -20.765 1.00 67.31 186 ASN A C 1
ATOM 1524 O O . ASN A 1 186 ? 27.327 9.276 -20.402 1.00 67.31 186 ASN A O 1
ATOM 1528 N N . ASN A 1 187 ? 26.895 7.433 -21.603 1.00 58.88 187 ASN A N 1
ATOM 1529 C CA . ASN A 1 187 ? 28.211 7.340 -22.225 1.00 58.88 187 ASN A CA 1
ATOM 1530 C C . ASN A 1 187 ? 28.323 8.428 -23.316 1.00 58.88 187 ASN A C 1
ATOM 1532 O O . ASN A 1 187 ? 27.744 8.309 -24.393 1.00 58.88 187 ASN A O 1
ATOM 1536 N N . GLU A 1 188 ? 29.067 9.500 -23.026 1.00 52.44 188 GLU A N 1
ATOM 1537 C CA . GLU A 1 188 ? 29.195 10.763 -23.790 1.00 52.44 188 GLU A CA 1
ATOM 1538 C C . GLU A 1 188 ? 29.592 10.629 -25.277 1.00 52.44 188 GLU A C 1
ATOM 1540 O O . GLU A 1 188 ? 29.622 11.612 -26.015 1.00 52.44 188 GLU A O 1
ATOM 1545 N N . LYS A 1 189 ? 29.924 9.425 -25.755 1.00 47.12 189 LYS A N 1
ATOM 1546 C CA . LYS A 1 189 ? 30.553 9.209 -27.067 1.00 47.12 189 LYS A CA 1
ATOM 1547 C C . LYS A 1 189 ? 29.607 9.254 -28.272 1.00 47.12 189 LYS A C 1
ATOM 1549 O O . LYS A 1 189 ? 30.100 9.215 -29.399 1.00 47.12 189 LYS A O 1
ATOM 1554 N N . LYS A 1 190 ? 28.285 9.350 -28.092 1.00 48.38 190 LYS A N 1
ATOM 1555 C CA . LYS A 1 190 ? 27.349 9.576 -29.211 1.00 48.38 190 LYS A CA 1
ATOM 1556 C C . LYS A 1 190 ? 27.053 11.073 -29.353 1.00 48.38 190 LYS A C 1
ATOM 1558 O O . LYS A 1 190 ? 26.464 11.683 -28.467 1.00 48.38 190 LYS A O 1
ATOM 1563 N N . GLN A 1 191 ? 27.458 11.659 -30.482 1.00 41.41 191 GLN A N 1
ATOM 1564 C CA . GLN A 1 191 ? 27.147 13.048 -30.840 1.00 41.41 191 GLN A CA 1
ATOM 1565 C C . GLN A 1 191 ? 25.626 13.289 -30.799 1.00 41.41 191 GLN A C 1
ATOM 1567 O O . GLN A 1 191 ? 24.884 12.593 -31.488 1.00 41.41 191 GLN A O 1
ATOM 1572 N N . GLY A 1 192 ? 25.176 14.280 -30.017 1.00 51.44 192 GLY A N 1
ATOM 1573 C CA . GLY A 1 192 ? 23.797 14.793 -30.061 1.00 51.44 192 GLY A CA 1
ATOM 1574 C C . GLY A 1 192 ? 22.997 14.792 -28.751 1.00 51.44 192 GLY A C 1
ATOM 1575 O O . GLY A 1 192 ? 21.863 15.258 -28.768 1.00 51.44 192 GLY A O 1
ATOM 1576 N N . VAL A 1 193 ? 23.539 14.310 -27.625 1.00 55.31 193 VAL A N 1
ATOM 1577 C CA . VAL A 1 193 ? 22.842 14.353 -26.321 1.00 55.31 193 VAL A CA 1
ATOM 1578 C C . VAL A 1 193 ? 23.204 15.638 -25.570 1.00 55.31 193 VAL A C 1
ATOM 1580 O O . VAL A 1 193 ? 24.354 15.815 -25.181 1.00 55.31 193 VAL A O 1
ATOM 1583 N N . ILE A 1 194 ? 22.226 16.528 -25.377 1.00 58.38 194 ILE A N 1
ATOM 1584 C CA . ILE A 1 194 ? 22.414 17.844 -24.734 1.00 58.38 194 ILE A CA 1
ATOM 1585 C C . ILE A 1 194 ? 22.556 17.706 -23.204 1.00 58.38 194 ILE A C 1
ATOM 1587 O O . ILE A 1 194 ? 23.352 18.422 -22.598 1.00 58.38 194 ILE A O 1
ATOM 1591 N N . PHE A 1 195 ? 21.866 16.731 -22.596 1.00 64.19 195 PHE A N 1
ATOM 1592 C CA . PHE A 1 195 ? 21.882 16.466 -21.152 1.00 64.19 195 PHE A CA 1
ATOM 1593 C C . PHE A 1 195 ? 22.251 14.998 -20.846 1.00 64.19 195 PHE A C 1
ATOM 1595 O O . PHE A 1 195 ? 21.378 14.139 -20.742 1.00 64.19 195 PHE A O 1
ATOM 1602 N N . PRO A 1 196 ? 23.548 14.647 -20.750 1.00 69.25 196 PRO A N 1
ATOM 1603 C CA . PRO A 1 196 ? 23.981 13.256 -20.583 1.00 69.25 196 PRO A CA 1
ATOM 1604 C C . PRO A 1 196 ? 24.041 12.781 -19.119 1.00 69.25 196 PRO A C 1
ATOM 1606 O O . PRO A 1 196 ? 24.404 11.629 -18.861 1.00 69.25 196 PRO A O 1
ATOM 1609 N N . TYR A 1 197 ? 23.721 13.629 -18.140 1.00 77.00 197 TYR A N 1
ATOM 1610 C CA . TYR A 1 197 ? 23.861 13.305 -16.719 1.00 77.00 197 TYR A CA 1
ATOM 1611 C C . TYR A 1 197 ? 22.526 13.430 -15.994 1.00 77.00 197 TYR A C 1
ATOM 1613 O O . TYR A 1 197 ? 21.856 14.443 -16.133 1.00 77.00 197 TYR A O 1
ATOM 1621 N N . PHE A 1 198 ? 22.168 12.442 -15.167 1.00 78.56 198 PHE A N 1
ATOM 1622 C CA . PHE A 1 198 ? 20.834 12.402 -14.564 1.00 78.56 198 PHE A CA 1
ATOM 1623 C C . PHE A 1 198 ? 20.850 12.106 -13.069 1.00 78.56 198 PHE A C 1
ATOM 1625 O O . PHE A 1 198 ? 21.676 11.317 -12.582 1.00 78.56 198 PHE A O 1
ATOM 1632 N N . ILE A 1 199 ? 19.883 12.685 -12.360 1.00 82.88 199 ILE A N 1
ATOM 1633 C CA . ILE A 1 199 ? 19.412 12.184 -11.068 1.00 82.88 199 ILE A CA 1
ATOM 1634 C C . ILE A 1 199 ? 18.007 11.630 -11.272 1.00 82.88 199 ILE A C 1
ATOM 1636 O O . ILE A 1 199 ? 17.130 12.329 -11.768 1.00 82.88 199 ILE A O 1
ATOM 1640 N N . VAL A 1 200 ? 17.792 10.385 -10.855 1.00 80.44 200 VAL A N 1
ATOM 1641 C CA . VAL A 1 200 ? 16.457 9.780 -10.818 1.00 80.44 200 VAL A CA 1
ATOM 1642 C C . VAL A 1 200 ? 16.039 9.612 -9.374 1.00 80.44 200 VAL A C 1
ATOM 1644 O O . VAL A 1 200 ? 16.762 9.003 -8.584 1.00 80.44 200 VAL A O 1
ATOM 1647 N N . ILE A 1 201 ? 14.880 10.150 -9.031 1.00 81.31 201 ILE A N 1
ATOM 1648 C CA . ILE A 1 201 ? 14.298 10.078 -7.700 1.00 81.31 201 ILE A CA 1
ATOM 1649 C C . ILE A 1 201 ? 13.097 9.143 -7.775 1.00 81.31 201 ILE A C 1
ATOM 1651 O O . ILE A 1 201 ? 12.126 9.429 -8.467 1.00 81.31 201 ILE A O 1
ATOM 1655 N N . LEU A 1 202 ? 13.179 8.028 -7.054 1.00 80.06 202 LEU A N 1
ATOM 1656 C CA . LEU A 1 202 ? 12.065 7.116 -6.831 1.00 80.06 202 LEU A CA 1
ATOM 1657 C C . LEU A 1 202 ? 11.454 7.460 -5.480 1.00 80.06 202 LEU A C 1
ATOM 1659 O O . LEU A 1 202 ? 12.070 7.210 -4.435 1.00 80.06 202 LEU A O 1
ATOM 1663 N N . GLN A 1 203 ? 10.279 8.075 -5.504 1.00 77.75 203 GLN A N 1
ATOM 1664 C CA . GLN A 1 203 ? 9.597 8.528 -4.299 1.00 77.75 203 GLN A CA 1
ATOM 1665 C C . GLN A 1 203 ? 8.562 7.496 -3.860 1.00 77.75 203 GLN A C 1
ATOM 1667 O O . GLN A 1 203 ? 8.014 6.739 -4.667 1.00 77.75 203 GLN A O 1
ATOM 1672 N N . ARG A 1 204 ? 8.320 7.423 -2.551 1.00 75.81 204 ARG A N 1
ATOM 1673 C CA . ARG A 1 204 ? 7.161 6.695 -2.046 1.00 75.81 204 ARG A CA 1
ATOM 1674 C C . ARG A 1 204 ? 5.902 7.420 -2.513 1.00 75.81 204 ARG A C 1
ATOM 1676 O O . ARG A 1 204 ? 5.812 8.631 -2.358 1.00 75.81 204 ARG A O 1
ATOM 1683 N N . ASN A 1 205 ? 4.911 6.668 -2.983 1.00 70.12 205 ASN A N 1
ATOM 1684 C CA . ASN A 1 205 ? 3.597 7.236 -3.237 1.00 70.12 205 ASN A CA 1
ATOM 1685 C C . ASN A 1 205 ? 2.941 7.611 -1.906 1.00 70.12 205 ASN A C 1
ATOM 1687 O O . ASN A 1 205 ? 2.624 6.742 -1.083 1.00 70.12 205 ASN A O 1
ATOM 1691 N N . TYR A 1 206 ? 2.797 8.907 -1.678 1.00 70.81 206 TYR A N 1
ATOM 1692 C CA . TYR A 1 206 ? 2.088 9.440 -0.531 1.00 70.81 206 TYR A CA 1
ATOM 1693 C C . TYR A 1 206 ? 0.619 9.639 -0.896 1.00 70.81 206 TYR A C 1
ATOM 1695 O O . TYR A 1 206 ? 0.284 10.132 -1.974 1.00 70.81 206 TYR A O 1
ATOM 1703 N N . SER A 1 207 ? -0.287 9.303 0.024 1.00 72.31 207 SER A N 1
ATOM 1704 C CA . SER A 1 207 ? -1.656 9.807 -0.098 1.00 72.31 207 SER A CA 1
ATOM 1705 C C . SER A 1 207 ? -1.640 11.337 -0.094 1.00 72.31 207 SER A C 1
ATOM 1707 O O . SER A 1 207 ? -0.769 11.955 0.519 1.00 72.31 207 SER A O 1
ATOM 1709 N N . ILE A 1 208 ? -2.653 11.963 -0.698 1.00 74.50 208 ILE A N 1
ATOM 1710 C CA . ILE A 1 208 ? -2.782 13.427 -0.724 1.00 74.50 208 ILE A CA 1
ATOM 1711 C C . ILE A 1 208 ? -2.609 14.059 0.671 1.00 74.50 208 ILE A C 1
ATOM 1713 O O . ILE A 1 208 ? -1.939 15.076 0.842 1.00 74.50 208 ILE A O 1
ATOM 1717 N N . VAL A 1 209 ? -3.159 13.409 1.700 1.00 75.94 209 VAL A N 1
ATOM 1718 C CA . VAL A 1 209 ? -3.048 13.837 3.097 1.00 75.94 209 VAL A CA 1
ATOM 1719 C C . VAL A 1 209 ? -1.610 13.743 3.603 1.00 75.94 209 VAL A C 1
ATOM 1721 O O . VAL A 1 209 ? -1.159 14.627 4.333 1.00 75.94 209 VAL A O 1
ATOM 1724 N N . GLU A 1 210 ? -0.900 12.666 3.278 1.00 76.31 210 GLU A N 1
ATOM 1725 C CA . GLU A 1 210 ? 0.495 12.476 3.673 1.00 76.31 210 GLU A CA 1
ATOM 1726 C C . GLU A 1 210 ? 1.416 13.478 2.972 1.00 76.31 210 GLU A C 1
ATOM 1728 O O . GLU A 1 210 ? 2.214 14.109 3.666 1.00 76.31 210 GLU A O 1
ATOM 1733 N N . SER A 1 211 ? 1.246 13.708 1.665 1.00 76.94 211 SER A N 1
ATOM 1734 C CA . SER A 1 211 ? 2.003 14.713 0.900 1.00 76.94 211 SER A CA 1
ATOM 1735 C C . SER A 1 211 ? 1.848 16.106 1.508 1.00 76.94 211 SER A C 1
ATOM 1737 O O . SER A 1 211 ? 2.827 16.801 1.780 1.00 76.94 211 SER A O 1
ATOM 1739 N N . LEU A 1 212 ? 0.611 16.496 1.827 1.00 78.31 212 LEU A N 1
ATOM 1740 C CA . LEU A 1 212 ? 0.324 17.787 2.452 1.00 78.31 212 LEU A CA 1
ATOM 1741 C C . LEU A 1 212 ? 0.908 17.896 3.867 1.00 78.31 212 LEU A C 1
ATOM 1743 O O . LEU A 1 212 ? 1.434 18.943 4.247 1.00 78.31 212 LEU A O 1
ATOM 1747 N N . LYS A 1 213 ? 0.854 16.822 4.665 1.00 78.50 213 LYS A N 1
ATOM 1748 C CA . LYS A 1 213 ? 1.490 16.789 5.994 1.00 78.50 213 LYS A CA 1
ATOM 1749 C C . LYS A 1 213 ? 3.006 16.935 5.894 1.00 78.50 213 LYS A C 1
ATOM 1751 O O . LYS A 1 213 ? 3.587 17.645 6.715 1.00 78.50 213 LYS A O 1
ATOM 1756 N N . LEU A 1 214 ? 3.620 16.290 4.905 1.00 75.25 214 LEU A N 1
ATOM 1757 C CA . LEU A 1 214 ? 5.052 16.366 4.645 1.00 75.25 214 LEU A CA 1
ATOM 1758 C C . LEU A 1 214 ? 5.465 17.805 4.317 1.00 75.25 214 LEU A C 1
ATOM 1760 O O . LEU A 1 214 ? 6.353 18.345 4.979 1.00 75.25 214 LEU A O 1
ATOM 1764 N N . LEU A 1 215 ? 4.755 18.469 3.400 1.00 73.56 215 LEU A N 1
ATOM 1765 C CA . LEU A 1 215 ? 5.012 19.873 3.062 1.00 73.56 215 LEU A CA 1
ATOM 1766 C C . LEU A 1 215 ? 4.827 20.812 4.255 1.00 73.56 215 LEU A C 1
ATOM 1768 O O . LEU A 1 215 ? 5.701 21.632 4.527 1.00 73.56 215 LEU A O 1
ATOM 1772 N N . ILE A 1 216 ? 3.745 20.657 5.029 1.00 75.50 216 ILE A N 1
ATOM 1773 C CA . ILE A 1 216 ? 3.524 21.465 6.242 1.00 75.50 216 ILE A CA 1
ATOM 1774 C C . ILE A 1 216 ? 4.680 21.291 7.239 1.00 75.50 216 ILE A C 1
ATOM 1776 O O . ILE A 1 216 ? 5.061 22.251 7.911 1.00 75.50 216 ILE A O 1
ATOM 1780 N N . SER A 1 217 ? 5.238 20.082 7.349 1.00 72.50 217 SER A N 1
ATOM 1781 C CA . SER A 1 217 ? 6.355 19.800 8.256 1.00 72.50 217 SER A CA 1
ATOM 1782 C C . SER A 1 217 ? 7.707 20.344 7.772 1.00 72.50 217 SER A C 1
ATOM 1784 O O . SER A 1 217 ? 8.570 20.619 8.606 1.00 72.50 217 SER A O 1
ATOM 1786 N N . ASN A 1 218 ? 7.869 20.567 6.462 1.00 66.88 218 ASN A N 1
ATOM 1787 C CA . ASN A 1 218 ? 9.132 20.932 5.810 1.00 66.88 218 ASN A CA 1
ATOM 1788 C C . ASN A 1 218 ? 9.319 22.447 5.533 1.00 66.88 218 ASN A C 1
ATOM 1790 O O . ASN A 1 218 ? 10.249 22.806 4.814 1.00 66.88 218 ASN A O 1
ATOM 1794 N N . ASN A 1 219 ? 8.565 23.337 6.211 1.00 63.44 219 ASN A N 1
ATOM 1795 C CA . ASN A 1 219 ? 8.758 24.810 6.295 1.00 63.44 219 ASN A CA 1
ATOM 1796 C C . ASN A 1 219 ? 8.038 25.695 5.226 1.00 63.44 219 ASN A C 1
ATOM 1798 O O . ASN A 1 219 ? 7.334 25.206 4.354 1.00 63.44 219 ASN A O 1
ATOM 1802 N N . LYS A 1 220 ? 8.142 27.029 5.396 1.00 54.19 220 LYS A N 1
ATOM 1803 C CA . LYS A 1 220 ? 7.192 28.114 5.017 1.00 54.19 220 LYS A CA 1
ATOM 1804 C C . LYS A 1 220 ? 6.896 28.427 3.532 1.00 54.19 220 LYS A C 1
ATOM 1806 O O . LYS A 1 220 ? 5.975 29.206 3.302 1.00 54.19 220 LYS A O 1
ATOM 1811 N N . GLU A 1 221 ? 7.619 27.894 2.553 1.00 57.88 221 GLU A N 1
ATOM 1812 C CA . GLU A 1 221 ? 7.498 28.355 1.148 1.00 57.88 221 GLU A CA 1
ATOM 1813 C C . GLU A 1 221 ? 6.255 27.835 0.406 1.00 57.88 221 GLU A C 1
ATOM 1815 O O . GLU A 1 221 ? 5.846 28.420 -0.585 1.00 57.88 221 GLU A O 1
ATOM 1820 N N . TYR A 1 222 ? 5.574 26.817 0.935 1.00 66.81 222 TYR A N 1
ATOM 1821 C CA . TYR A 1 222 ? 4.427 26.179 0.269 1.00 66.81 222 TYR A CA 1
ATOM 1822 C C . TYR A 1 222 ? 3.065 26.769 0.666 1.00 66.81 222 TYR A C 1
ATOM 1824 O O . TYR A 1 222 ? 2.014 26.225 0.328 1.00 66.81 222 TYR A O 1
ATOM 1832 N N . GLU A 1 223 ? 3.042 27.863 1.439 1.00 72.25 223 GLU A N 1
ATOM 1833 C CA . GLU A 1 223 ? 1.778 28.521 1.798 1.00 72.25 223 GLU A CA 1
ATOM 1834 C C . GLU A 1 223 ? 1.062 29.117 0.588 1.00 72.25 223 GLU A C 1
ATOM 1836 O O . GLU A 1 223 ? -0.162 29.202 0.625 1.00 72.25 223 GLU A O 1
ATOM 1841 N N . GLU A 1 224 ? 1.799 29.522 -0.448 1.00 70.75 224 GLU A N 1
ATOM 1842 C CA . GLU A 1 224 ? 1.226 30.011 -1.705 1.00 70.75 224 GLU A CA 1
ATOM 1843 C C . GLU A 1 224 ? 0.558 28.876 -2.476 1.00 70.75 224 GLU A C 1
ATOM 1845 O O . GLU A 1 224 ? -0.640 28.971 -2.725 1.00 70.75 224 GLU A O 1
ATOM 1850 N N . THR A 1 225 ? 1.247 27.746 -2.679 1.00 69.94 225 THR A N 1
ATOM 1851 C CA . THR A 1 225 ? 0.637 26.545 -3.268 1.00 69.94 225 THR A CA 1
ATOM 1852 C C . THR A 1 225 ? -0.636 26.154 -2.520 1.00 69.94 225 THR A C 1
ATOM 1854 O O . THR A 1 225 ? -1.681 25.946 -3.121 1.00 69.94 225 THR A O 1
ATOM 1857 N N . LEU A 1 226 ? -0.607 26.116 -1.182 1.00 75.69 226 LEU A N 1
ATOM 1858 C CA . LEU A 1 226 ? -1.791 25.767 -0.387 1.00 75.69 226 LEU A CA 1
ATOM 1859 C C . LEU A 1 226 ? -2.937 26.782 -0.501 1.00 75.69 226 LEU A C 1
ATOM 1861 O O . LEU A 1 226 ? -4.080 26.405 -0.241 1.00 75.69 226 LEU A O 1
ATOM 1865 N N . ARG A 1 227 ? -2.655 28.051 -0.824 1.00 77.81 227 ARG A N 1
ATOM 1866 C CA . ARG A 1 227 ? -3.684 29.088 -0.998 1.00 77.81 227 ARG A CA 1
ATOM 1867 C C . ARG A 1 227 ? -4.478 28.887 -2.278 1.00 77.81 227 ARG A C 1
ATOM 1869 O O . ARG A 1 227 ? -5.684 29.115 -2.243 1.00 77.81 227 ARG A O 1
ATOM 1876 N N . ASP A 1 228 ? -3.833 28.412 -3.337 1.00 75.31 228 ASP A N 1
ATOM 1877 C CA . ASP A 1 228 ? -4.481 28.153 -4.628 1.00 75.31 228 ASP A CA 1
ATOM 1878 C C . ASP A 1 228 ? -5.501 27.008 -4.552 1.00 75.31 228 ASP A C 1
ATOM 1880 O O . ASP A 1 228 ? -6.435 26.946 -5.346 1.00 75.31 228 ASP A O 1
ATOM 1884 N N . PHE A 1 229 ? -5.371 26.143 -3.542 1.00 74.62 229 PHE A N 1
ATOM 1885 C CA . PHE A 1 229 ? -6.264 25.007 -3.299 1.00 74.62 229 PHE A CA 1
ATOM 1886 C C . PHE A 1 229 ? -7.146 25.175 -2.054 1.00 74.62 229 PHE A C 1
ATOM 1888 O O . PHE A 1 229 ? -7.646 24.186 -1.508 1.00 74.62 229 PHE A O 1
ATOM 1895 N N . LEU A 1 230 ? -7.323 26.404 -1.557 1.00 79.69 230 LEU A N 1
ATOM 1896 C CA . LEU A 1 230 ? -8.211 26.649 -0.422 1.00 79.69 230 LEU A CA 1
ATOM 1897 C C . LEU A 1 230 ? -9.671 26.368 -0.807 1.00 79.69 230 LEU A C 1
ATOM 1899 O O . LEU A 1 230 ? -10.181 26.993 -1.733 1.00 79.69 230 LEU A O 1
ATOM 1903 N N . PRO A 1 231 ? -10.381 25.498 -0.064 1.00 76.00 231 PRO A N 1
ATOM 1904 C CA . PRO A 1 231 ? -11.812 25.321 -0.262 1.00 76.00 231 PRO A CA 1
ATOM 1905 C C . PRO A 1 231 ? -12.575 26.615 0.034 1.00 76.00 231 PRO A C 1
ATOM 1907 O O . PRO A 1 231 ? -12.221 27.346 0.967 1.00 76.00 231 PRO A O 1
ATOM 1910 N N . ASP A 1 232 ? -13.673 26.840 -0.689 1.00 77.12 232 ASP A N 1
ATOM 1911 C CA . ASP A 1 232 ? -14.539 28.001 -0.490 1.00 77.12 232 ASP A CA 1
ATOM 1912 C C . ASP A 1 232 ? -14.911 28.199 0.986 1.00 77.12 232 ASP A C 1
ATOM 1914 O O . ASP A 1 232 ? -15.372 27.290 1.684 1.00 77.12 232 ASP A O 1
ATOM 1918 N N . GLY A 1 233 ? -14.696 29.421 1.475 1.00 78.00 233 GLY A N 1
ATOM 1919 C CA . GLY A 1 233 ? -15.023 29.809 2.846 1.00 78.00 233 GLY A CA 1
ATOM 1920 C C . GLY A 1 233 ? -14.047 29.322 3.923 1.00 78.00 233 GLY A C 1
ATOM 1921 O O . GLY A 1 233 ? -14.288 29.616 5.094 1.00 78.00 233 GLY A O 1
ATOM 1922 N N . LYS A 1 234 ? -12.948 28.635 3.576 1.00 82.19 234 LYS A N 1
ATOM 1923 C CA . LYS A 1 234 ? -11.891 28.265 4.534 1.00 82.19 234 LYS A CA 1
ATOM 1924 C C . LYS A 1 234 ? -10.673 29.167 4.425 1.00 82.19 234 LYS A C 1
ATOM 1926 O O . LYS A 1 234 ? -10.219 29.522 3.343 1.00 82.19 234 LYS A O 1
ATOM 1931 N N . ASN A 1 235 ? -10.088 29.488 5.575 1.00 88.81 235 ASN A N 1
ATOM 1932 C CA . ASN A 1 235 ? -8.773 30.125 5.632 1.00 88.81 235 ASN A CA 1
ATOM 1933 C C . ASN A 1 235 ? -7.647 29.083 5.764 1.00 88.81 235 ASN A C 1
ATOM 1935 O O . ASN A 1 235 ? -7.866 27.932 6.142 1.00 88.81 235 ASN A O 1
ATOM 1939 N N . LEU A 1 236 ? -6.407 29.512 5.513 1.00 85.19 236 LEU A N 1
ATOM 1940 C CA . LEU A 1 236 ? -5.221 28.649 5.554 1.00 85.19 236 LEU A CA 1
ATOM 1941 C C . LEU A 1 236 ? -4.999 27.958 6.908 1.00 85.19 236 LEU A C 1
ATOM 1943 O O . LEU A 1 236 ? -4.520 26.826 6.953 1.00 85.19 236 LEU A O 1
ATOM 1947 N N . ILE A 1 237 ? -5.356 28.604 8.021 1.00 86.88 237 ILE A N 1
ATOM 1948 C CA . ILE A 1 237 ? -5.192 28.023 9.362 1.00 86.88 237 ILE A CA 1
ATOM 1949 C C . ILE A 1 237 ? -6.171 26.861 9.557 1.00 86.88 237 ILE A C 1
ATOM 1951 O O . ILE A 1 237 ? -5.789 25.806 10.069 1.00 86.88 237 ILE A O 1
ATOM 1955 N N . GLU A 1 238 ? -7.426 27.041 9.154 1.00 86.38 238 GLU A N 1
ATOM 1956 C CA . GLU A 1 238 ? -8.453 25.996 9.187 1.00 86.38 238 GLU A CA 1
ATOM 1957 C C . GLU A 1 238 ? -8.110 24.846 8.249 1.00 86.38 238 GLU A C 1
ATOM 1959 O O . GLU A 1 238 ? -8.168 23.686 8.659 1.00 86.38 238 GLU A O 1
ATOM 1964 N N . PHE A 1 239 ? -7.659 25.156 7.035 1.00 86.19 239 PHE A N 1
ATOM 1965 C CA . PHE A 1 239 ? -7.261 24.141 6.070 1.00 86.19 239 PHE A CA 1
ATOM 1966 C C . PHE A 1 239 ? -6.079 23.303 6.579 1.00 86.19 239 PHE A C 1
ATOM 1968 O O . PHE A 1 239 ? -6.154 22.075 6.587 1.00 86.19 239 PHE A O 1
ATOM 1975 N N . LYS A 1 240 ? -5.043 23.928 7.156 1.00 86.00 240 LYS A N 1
ATOM 1976 C CA . LYS A 1 240 ? -3.928 23.211 7.807 1.00 86.00 240 LYS A CA 1
ATOM 1977 C C . LYS A 1 240 ? -4.396 22.302 8.949 1.00 86.00 240 LYS A C 1
ATOM 1979 O O . LYS A 1 240 ? -3.906 21.179 9.080 1.00 86.00 240 LYS A O 1
ATOM 1984 N N . LYS A 1 241 ? -5.354 22.742 9.775 1.00 86.19 241 LYS A N 1
ATOM 1985 C CA . LYS A 1 241 ? -5.935 21.898 10.840 1.00 86.19 241 LYS A CA 1
ATOM 1986 C C . LYS A 1 241 ? -6.679 20.693 10.266 1.00 86.19 241 LYS A C 1
ATOM 1988 O O . LYS A 1 241 ? -6.569 19.586 10.804 1.00 86.19 241 LYS A O 1
ATOM 1993 N N . ASP A 1 242 ? -7.410 20.887 9.178 1.00 85.88 242 ASP A N 1
ATOM 1994 C CA . ASP A 1 242 ? -8.111 19.803 8.500 1.00 85.88 242 ASP A CA 1
ATOM 1995 C C . ASP A 1 242 ? -7.147 18.805 7.857 1.00 85.88 242 ASP A C 1
ATOM 1997 O O . ASP A 1 242 ? -7.369 17.600 7.976 1.00 85.88 242 ASP A O 1
ATOM 2001 N N . ILE A 1 243 ? -6.042 19.273 7.267 1.00 83.44 243 ILE A N 1
ATOM 2002 C CA . ILE A 1 243 ? -4.970 18.417 6.735 1.00 83.44 243 ILE A CA 1
ATOM 2003 C C . ILE A 1 243 ? -4.379 17.556 7.857 1.00 83.44 243 ILE A C 1
ATOM 2005 O O . ILE A 1 243 ? -4.322 16.330 7.751 1.00 83.44 243 ILE A O 1
ATOM 2009 N N . ILE A 1 244 ? -3.987 18.176 8.976 1.00 81.75 244 ILE A N 1
ATOM 2010 C CA . ILE A 1 244 ? -3.385 17.468 10.117 1.00 81.75 244 ILE A CA 1
ATOM 2011 C C . ILE A 1 244 ? -4.352 16.418 10.681 1.00 81.75 244 ILE A C 1
ATOM 2013 O O . ILE A 1 244 ? -3.933 15.302 11.006 1.00 81.75 244 ILE A O 1
ATOM 2017 N N . SER A 1 245 ? -5.642 16.752 10.763 1.00 78.88 245 SER A N 1
ATOM 2018 C CA . SER A 1 245 ? -6.686 15.845 11.256 1.00 78.88 245 SER A CA 1
ATOM 2019 C C . SER A 1 245 ? -7.182 14.821 10.226 1.00 78.88 245 SER A C 1
ATOM 2021 O O . SER A 1 245 ? -7.901 13.904 10.614 1.00 78.88 245 SER A O 1
ATOM 2023 N N . GLY A 1 246 ? -6.788 14.933 8.951 1.00 78.19 246 GLY A N 1
ATOM 2024 C CA . GLY A 1 246 ? -7.227 14.053 7.859 1.00 78.19 246 GLY A CA 1
ATOM 2025 C C . GLY A 1 246 ? -8.639 14.338 7.334 1.00 78.19 246 GLY A C 1
ATOM 2026 O O . GLY A 1 246 ? -9.142 13.597 6.498 1.00 78.19 246 GLY A O 1
ATOM 2027 N N . LYS A 1 247 ? -9.292 15.417 7.782 1.00 81.69 247 LYS A N 1
ATOM 2028 C CA . LYS A 1 247 ? -10.666 15.755 7.374 1.00 81.69 247 LYS A CA 1
ATOM 2029 C C . LYS A 1 247 ? -10.792 16.100 5.891 1.00 81.69 247 LYS A C 1
ATOM 2031 O O . LYS A 1 247 ? -11.889 15.985 5.351 1.00 81.69 247 LYS A O 1
ATOM 2036 N N . ILE A 1 248 ? -9.698 16.496 5.241 1.00 79.81 248 ILE A N 1
ATOM 2037 C CA . ILE A 1 248 ? -9.690 16.904 3.828 1.00 79.81 248 ILE A CA 1
ATOM 2038 C C . ILE A 1 248 ? -10.218 15.825 2.878 1.00 79.81 248 ILE A C 1
ATOM 2040 O O . ILE A 1 248 ? -10.837 16.152 1.870 1.00 79.81 248 ILE A O 1
ATOM 2044 N N . GLU A 1 249 ? -10.047 14.542 3.212 1.00 75.38 249 GLU A N 1
ATOM 2045 C CA . GLU A 1 249 ? -10.500 13.447 2.346 1.00 75.38 249 GLU A CA 1
ATOM 2046 C C . GLU A 1 249 ? -12.014 13.441 2.140 1.00 75.38 249 GLU A C 1
ATOM 2048 O O . GLU A 1 249 ? -12.479 12.994 1.092 1.00 75.38 249 GLU A O 1
ATOM 2053 N N . SER A 1 250 ? -12.757 13.960 3.125 1.00 74.50 250 SER A N 1
ATOM 2054 C CA . SER A 1 250 ? -14.221 13.967 3.146 1.00 74.50 250 SER A CA 1
ATOM 2055 C C . SER A 1 250 ? -14.860 15.029 2.253 1.00 74.50 250 SER A C 1
ATOM 2057 O O . SER A 1 250 ? -16.062 14.953 2.015 1.00 74.50 250 SER A O 1
ATOM 2059 N N . TYR A 1 251 ? -14.087 16.013 1.783 1.00 78.19 251 TYR A N 1
ATOM 2060 C CA . TYR A 1 251 ? -14.632 17.155 1.046 1.00 78.19 251 TYR A CA 1
ATOM 2061 C C . TYR A 1 251 ? -13.834 17.586 -0.188 1.00 78.19 251 TYR A C 1
ATOM 2063 O O . TYR A 1 251 ? -14.364 18.361 -0.974 1.00 78.19 251 TYR A O 1
ATOM 2071 N N . LEU A 1 252 ? -12.597 17.116 -0.387 1.00 74.50 252 LEU A N 1
ATOM 2072 C CA . LEU A 1 252 ? -11.890 17.343 -1.651 1.00 74.50 252 LEU A CA 1
ATOM 2073 C C . LEU A 1 252 ? -12.485 16.459 -2.753 1.00 74.50 252 LEU A C 1
ATOM 2075 O O . LEU A 1 252 ? -12.613 15.238 -2.564 1.00 74.50 252 LEU A O 1
ATOM 2079 N N . SER A 1 253 ? -12.818 17.067 -3.894 1.00 75.19 253 SER A N 1
ATOM 2080 C CA . SER A 1 253 ? -13.268 16.333 -5.078 1.00 75.19 253 SER A CA 1
ATOM 2081 C C . SER A 1 253 ? -12.137 15.468 -5.654 1.00 75.19 253 SER A C 1
ATOM 2083 O O . SER A 1 253 ? -10.983 15.559 -5.230 1.00 75.19 253 SER A O 1
ATOM 2085 N N . ILE A 1 254 ? -12.467 14.575 -6.589 1.00 70.50 254 ILE A N 1
ATOM 2086 C CA . ILE A 1 254 ? -11.456 13.756 -7.277 1.00 70.50 254 ILE A CA 1
ATOM 2087 C C . ILE A 1 254 ? -10.519 14.661 -8.089 1.00 70.50 254 ILE A C 1
ATOM 2089 O O . ILE A 1 254 ? -9.305 14.518 -7.980 1.00 70.50 254 ILE A O 1
ATOM 2093 N N . ASP A 1 255 ? -11.070 15.640 -8.803 1.00 70.56 255 ASP A N 1
ATOM 2094 C CA . ASP A 1 255 ? -10.295 16.554 -9.644 1.00 70.56 255 ASP A CA 1
ATOM 2095 C C . ASP A 1 255 ? -9.375 17.456 -8.810 1.00 70.56 255 ASP A C 1
ATOM 2097 O O . ASP A 1 255 ? -8.208 17.640 -9.154 1.00 70.56 255 ASP A O 1
ATOM 2101 N N . ASP A 1 256 ? -9.847 17.948 -7.658 1.00 72.50 256 ASP A N 1
ATOM 2102 C CA . ASP A 1 256 ? -9.006 18.730 -6.740 1.00 72.50 256 ASP A CA 1
ATOM 2103 C C . ASP A 1 256 ? -7.834 17.902 -6.217 1.00 72.50 256 ASP A C 1
ATOM 2105 O O . ASP A 1 256 ? -6.722 18.412 -6.091 1.00 72.50 256 ASP A O 1
ATOM 2109 N N . LYS A 1 257 ? -8.067 16.617 -5.915 1.00 71.81 257 LYS A N 1
ATOM 2110 C CA . LYS A 1 257 ? -7.019 15.700 -5.448 1.00 71.81 257 LYS A CA 1
ATOM 2111 C C . LYS A 1 257 ? -5.964 15.468 -6.525 1.00 71.81 257 LYS A C 1
ATOM 2113 O O . LYS A 1 257 ? -4.783 15.477 -6.188 1.00 71.81 257 LYS A O 1
ATOM 2118 N N . GLU A 1 258 ? -6.366 15.288 -7.780 1.00 67.94 258 GLU A N 1
ATOM 2119 C CA . GLU A 1 258 ? -5.440 15.101 -8.905 1.00 67.94 258 GLU A CA 1
ATOM 2120 C C . GLU A 1 258 ? -4.637 16.377 -9.203 1.00 67.94 258 GLU A C 1
ATOM 2122 O O . GLU A 1 258 ? -3.411 16.323 -9.318 1.00 67.94 258 GLU A O 1
ATOM 2127 N N . ASN A 1 259 ? -5.289 17.543 -9.218 1.00 69.50 259 ASN A N 1
ATOM 2128 C CA . ASN A 1 259 ? -4.612 18.829 -9.416 1.00 69.50 259 ASN A CA 1
ATOM 2129 C C . ASN A 1 259 ? -3.619 19.136 -8.289 1.00 69.50 259 ASN A C 1
ATOM 2131 O O . ASN A 1 259 ? -2.473 19.514 -8.548 1.00 69.50 259 ASN A O 1
ATOM 2135 N N . LEU A 1 260 ? -4.033 18.919 -7.035 1.00 72.12 260 LEU A N 1
ATOM 2136 C CA . LEU A 1 260 ? -3.146 19.027 -5.882 1.00 72.12 260 LEU A CA 1
ATOM 2137 C C . LEU A 1 260 ? -1.959 18.078 -6.027 1.00 72.12 260 LEU A C 1
ATOM 2139 O O . LEU A 1 260 ? -0.829 18.493 -5.814 1.00 72.12 260 LEU A O 1
ATOM 2143 N N . ARG A 1 261 ? -2.180 16.817 -6.406 1.00 69.81 261 ARG A N 1
ATOM 2144 C CA . ARG A 1 261 ? -1.097 15.837 -6.555 1.00 69.81 261 ARG A CA 1
ATOM 2145 C C . ARG A 1 261 ? -0.022 16.315 -7.531 1.00 69.81 261 ARG A C 1
ATOM 2147 O O . ARG A 1 261 ? 1.159 16.254 -7.201 1.00 69.81 261 ARG A O 1
ATOM 2154 N N . GLY A 1 262 ? -0.429 16.855 -8.680 1.00 66.12 262 GLY A N 1
ATOM 2155 C CA . GLY A 1 262 ? 0.493 17.435 -9.659 1.00 66.12 262 GLY A CA 1
ATOM 2156 C C . GLY A 1 262 ? 1.358 18.556 -9.071 1.00 66.12 262 GLY A C 1
ATOM 2157 O O . GLY A 1 262 ? 2.582 18.508 -9.192 1.00 66.12 262 GLY A O 1
ATOM 2158 N N . ALA A 1 263 ? 0.740 19.519 -8.380 1.00 67.44 263 ALA A N 1
ATOM 2159 C CA . ALA A 1 263 ? 1.448 20.642 -7.754 1.00 67.44 263 ALA A CA 1
ATOM 2160 C C . ALA A 1 263 ? 2.354 20.208 -6.584 1.00 67.44 263 ALA A C 1
ATOM 2162 O O . ALA A 1 263 ? 3.465 20.708 -6.407 1.00 67.44 263 ALA A O 1
ATOM 2163 N N . LEU A 1 264 ? 1.907 19.234 -5.791 1.00 70.19 264 LEU A N 1
ATOM 2164 C CA . LEU A 1 264 ? 2.671 18.719 -4.657 1.00 70.19 264 LEU A CA 1
ATOM 2165 C C . LEU A 1 264 ? 3.923 17.969 -5.115 1.00 70.19 264 LEU A C 1
ATOM 2167 O O . LEU A 1 264 ? 4.946 18.056 -4.446 1.00 70.19 264 LEU A O 1
ATOM 2171 N N . ASN A 1 265 ? 3.881 17.279 -6.255 1.00 65.94 265 ASN A N 1
ATOM 2172 C CA . ASN A 1 265 ? 5.039 16.545 -6.767 1.00 65.94 265 ASN A CA 1
ATOM 2173 C C . ASN A 1 265 ? 6.187 17.476 -7.182 1.00 65.94 265 ASN A C 1
ATOM 2175 O O . ASN A 1 265 ? 7.349 17.178 -6.887 1.00 65.94 265 ASN A O 1
ATOM 2179 N N . SER A 1 266 ? 5.884 18.628 -7.790 1.00 65.06 266 SER A N 1
ATOM 2180 C CA . SER A 1 266 ? 6.899 19.653 -8.075 1.00 65.06 266 SER A CA 1
ATOM 2181 C C . SER A 1 266 ? 7.466 20.277 -6.800 1.00 65.06 266 SER A C 1
ATOM 2183 O O . SER A 1 266 ? 8.676 20.467 -6.686 1.00 65.06 266 SER A O 1
ATOM 2185 N N . ASP A 1 267 ? 6.616 20.535 -5.812 1.00 68.06 267 ASP A N 1
ATOM 2186 C CA . ASP A 1 267 ? 7.018 21.180 -4.561 1.00 68.06 267 ASP A CA 1
ATOM 2187 C C . ASP A 1 267 ? 7.817 20.249 -3.645 1.00 68.06 267 ASP A C 1
ATOM 2189 O O . ASP A 1 267 ? 8.815 20.655 -3.044 1.00 68.06 267 ASP A O 1
ATOM 2193 N N . ILE A 1 268 ? 7.441 18.970 -3.577 1.00 67.62 268 ILE A N 1
ATOM 2194 C CA . ILE A 1 268 ? 8.224 17.952 -2.876 1.00 67.62 268 ILE A CA 1
ATOM 2195 C C . ILE A 1 268 ? 9.614 17.879 -3.506 1.00 67.62 268 ILE A C 1
ATOM 2197 O O . ILE A 1 268 ? 10.593 17.926 -2.766 1.00 67.62 268 ILE A O 1
ATOM 2201 N N . TYR A 1 269 ? 9.726 17.860 -4.837 1.00 67.94 269 TYR A N 1
ATOM 2202 C CA . TYR A 1 269 ? 11.016 17.926 -5.528 1.00 67.94 269 TYR A CA 1
ATOM 2203 C C . TYR A 1 269 ? 11.860 19.143 -5.101 1.00 67.94 269 TYR A C 1
ATOM 2205 O O . TYR A 1 269 ? 13.011 18.961 -4.688 1.00 67.94 269 TYR A O 1
ATOM 2213 N N . ILE A 1 270 ? 11.290 20.353 -5.125 1.00 67.06 270 ILE A N 1
ATOM 2214 C CA . ILE A 1 270 ? 11.978 21.582 -4.685 1.00 67.06 270 ILE A CA 1
ATOM 2215 C C . ILE A 1 270 ? 12.447 21.439 -3.230 1.00 67.06 270 ILE A C 1
ATOM 2217 O O . ILE A 1 270 ? 13.563 21.822 -2.879 1.00 67.06 270 ILE A O 1
ATOM 2221 N N . SER A 1 271 ? 11.645 20.801 -2.378 1.00 66.88 271 SER A N 1
ATOM 2222 C CA . SER A 1 271 ? 12.017 20.550 -0.983 1.00 66.88 271 SER A CA 1
ATOM 2223 C C . SER A 1 271 ? 13.209 19.590 -0.821 1.00 66.88 271 SER A C 1
ATOM 2225 O O . SER A 1 271 ? 13.946 19.678 0.170 1.00 66.88 271 SER A O 1
ATOM 2227 N N . LEU A 1 272 ? 13.413 18.663 -1.768 1.00 70.75 272 LEU A N 1
ATOM 2228 C CA . LEU A 1 272 ? 14.519 17.697 -1.746 1.00 70.75 272 LEU A CA 1
ATOM 2229 C C . LEU A 1 272 ? 15.843 18.332 -2.177 1.00 70.75 272 LEU A C 1
ATOM 2231 O O . LEU A 1 272 ? 16.903 17.971 -1.648 1.00 70.75 272 LEU A O 1
ATOM 2235 N N . ILE A 1 273 ? 15.774 19.251 -3.139 1.00 64.19 273 ILE A N 1
ATOM 2236 C CA . ILE A 1 273 ? 16.913 19.889 -3.799 1.00 64.19 273 ILE A CA 1
ATOM 2237 C C . ILE A 1 273 ? 16.874 21.362 -3.434 1.00 64.19 273 ILE A C 1
ATOM 2239 O O . ILE A 1 273 ? 16.254 22.170 -4.105 1.00 64.19 273 ILE A O 1
ATOM 2243 N N . ASP A 1 274 ? 17.527 21.681 -2.316 1.00 62.50 274 ASP A N 1
ATOM 2244 C CA . ASP A 1 274 ? 17.702 23.046 -1.817 1.00 62.50 274 ASP A CA 1
ATOM 2245 C C . ASP A 1 274 ? 18.005 24.015 -2.979 1.00 62.50 274 ASP A C 1
ATOM 2247 O O . ASP A 1 274 ? 19.099 23.917 -3.553 1.00 62.50 274 ASP A O 1
ATOM 2251 N N . PRO A 1 275 ? 17.072 24.909 -3.366 1.00 51.62 275 PRO A N 1
ATOM 2252 C CA . PRO A 1 275 ? 17.095 25.591 -4.662 1.00 51.62 275 PRO A CA 1
ATOM 2253 C C . PRO A 1 275 ? 18.224 26.621 -4.828 1.00 51.62 275 PRO A C 1
ATOM 2255 O O . PRO A 1 275 ? 18.263 27.343 -5.815 1.00 51.62 275 PRO A O 1
ATOM 2258 N N . GLN A 1 276 ? 19.215 26.660 -3.935 1.00 52.34 276 GLN A N 1
ATOM 2259 C CA . GLN A 1 276 ? 20.443 27.448 -4.104 1.00 52.34 276 GLN A CA 1
ATOM 2260 C C . GLN A 1 276 ? 21.387 26.911 -5.211 1.00 52.34 276 GLN A C 1
ATOM 2262 O O . GLN A 1 276 ? 22.570 27.253 -5.238 1.00 52.34 276 GLN A O 1
ATOM 2267 N N . GLY A 1 277 ? 20.928 26.011 -6.088 1.00 52.62 277 GLY A N 1
ATOM 2268 C CA . GLY A 1 277 ? 21.672 25.513 -7.253 1.00 52.62 277 GLY A CA 1
ATOM 2269 C C . GLY A 1 277 ? 21.415 26.344 -8.515 1.00 52.62 277 GLY A C 1
ATOM 2270 O O . GLY A 1 277 ? 20.332 26.888 -8.692 1.00 52.62 277 GLY A O 1
ATOM 2271 N N . ASN A 1 278 ? 22.410 26.428 -9.408 1.00 51.09 278 ASN A N 1
ATOM 2272 C CA . ASN A 1 278 ? 22.260 27.054 -10.726 1.00 51.09 278 ASN A CA 1
ATOM 2273 C C . ASN A 1 278 ? 21.262 26.249 -11.577 1.00 51.09 278 ASN A C 1
ATOM 2275 O O . ASN A 1 278 ? 21.629 25.228 -12.154 1.00 51.09 278 ASN A O 1
ATOM 2279 N N . GLN A 1 279 ? 20.022 26.732 -11.673 1.00 56.41 279 GLN A N 1
ATOM 2280 C CA . GLN A 1 279 ? 18.960 26.140 -12.497 1.00 56.41 279 GLN A CA 1
ATOM 2281 C C . GLN A 1 279 ? 19.255 26.188 -14.010 1.00 56.41 279 GLN A C 1
ATOM 2283 O O . GLN A 1 279 ? 18.586 25.514 -14.777 1.00 56.41 279 GLN A O 1
ATOM 2288 N N . GLU A 1 280 ? 20.267 26.943 -14.449 1.00 58.75 280 GLU A N 1
ATOM 2289 C CA . GLU A 1 280 ? 20.594 27.138 -15.873 1.00 58.75 280 GLU A CA 1
ATOM 2290 C C . GLU A 1 280 ? 21.115 25.879 -16.593 1.00 58.75 280 GLU A C 1
ATOM 2292 O O . GLU A 1 280 ? 21.060 25.814 -17.817 1.00 58.75 280 GLU A O 1
ATOM 2297 N N . ASP A 1 281 ? 21.628 24.882 -15.862 1.00 63.22 281 ASP A N 1
ATOM 2298 C CA . ASP A 1 281 ? 22.216 23.654 -16.430 1.00 63.22 281 ASP A CA 1
ATOM 2299 C C . ASP A 1 281 ? 21.321 22.411 -16.238 1.00 63.22 281 ASP A C 1
ATOM 2301 O O . ASP A 1 281 ? 21.792 21.288 -16.455 1.00 63.22 281 ASP A O 1
ATOM 2305 N N . MET A 1 282 ? 20.075 22.594 -15.785 1.00 60.75 282 MET A N 1
ATOM 2306 C CA . MET A 1 282 ? 19.185 21.516 -15.350 1.00 60.75 282 MET A CA 1
ATOM 2307 C C . MET A 1 282 ? 17.788 21.625 -15.970 1.00 60.75 282 MET A C 1
ATOM 2309 O O . MET A 1 282 ? 17.164 22.680 -15.908 1.00 60.75 282 MET A O 1
ATOM 2313 N N . GLU A 1 283 ? 17.264 20.510 -16.480 1.00 65.94 283 GLU A N 1
ATOM 2314 C CA . GLU A 1 283 ? 15.904 20.416 -17.024 1.00 65.94 283 GLU A CA 1
ATOM 2315 C C . GLU A 1 283 ? 15.147 19.195 -16.470 1.00 65.94 283 GLU A C 1
ATOM 2317 O O . GLU A 1 283 ? 15.741 18.223 -15.998 1.00 65.94 283 GLU A O 1
ATOM 2322 N N . MET A 1 284 ? 13.811 19.251 -16.514 1.00 57.69 284 MET A N 1
ATOM 2323 C CA . MET A 1 284 ? 12.942 18.092 -16.287 1.00 57.69 284 MET A CA 1
ATOM 2324 C C . MET A 1 284 ? 12.441 17.597 -17.646 1.00 57.69 284 MET A C 1
ATOM 2326 O O . MET A 1 284 ? 11.556 18.230 -18.230 1.00 57.69 284 MET A O 1
ATOM 2330 N N . PRO A 1 285 ? 12.994 16.499 -18.179 1.00 55.94 285 PRO A N 1
ATOM 2331 C CA . PRO A 1 285 ? 12.576 15.997 -19.475 1.00 55.94 285 PRO A CA 1
ATOM 2332 C C . PRO A 1 285 ? 11.181 15.365 -19.392 1.00 55.94 285 PRO A C 1
ATOM 2334 O O . PRO A 1 285 ? 10.801 14.811 -18.354 1.00 55.94 285 PRO A O 1
ATOM 2337 N N . PRO A 1 286 ? 10.439 15.332 -20.511 1.00 50.91 286 PRO A N 1
ATOM 2338 C CA . PRO A 1 286 ? 9.364 14.368 -20.683 1.00 50.91 286 PRO A CA 1
ATOM 2339 C C . PRO A 1 286 ? 9.899 12.951 -20.453 1.00 50.91 286 PRO A C 1
ATOM 2341 O O . PRO A 1 286 ? 10.988 12.601 -20.924 1.00 50.91 286 PRO A O 1
ATOM 2344 N N . LEU A 1 287 ? 9.118 12.123 -19.759 1.00 52.44 287 LEU A N 1
ATOM 2345 C CA . LEU A 1 287 ? 9.467 10.747 -19.398 1.00 52.44 287 LEU A CA 1
ATOM 2346 C C . LEU A 1 287 ? 9.977 9.943 -20.608 1.00 52.44 287 LEU A C 1
ATOM 2348 O O . LEU A 1 287 ? 10.921 9.159 -20.509 1.00 52.44 287 LEU A O 1
ATOM 2352 N N . GLU A 1 288 ? 9.381 10.190 -21.772 1.00 46.75 288 GLU A N 1
ATOM 2353 C CA . GLU A 1 288 ? 9.663 9.565 -23.061 1.00 46.75 288 GLU A CA 1
ATOM 2354 C C . GLU A 1 288 ? 11.080 9.841 -23.576 1.00 46.75 288 GLU A C 1
ATOM 2356 O O . GLU A 1 288 ? 11.684 8.965 -24.200 1.00 46.75 288 GLU A O 1
ATOM 2361 N N . GLN A 1 289 ? 11.633 11.029 -23.315 1.00 50.06 289 GLN A N 1
ATOM 2362 C CA . GLN A 1 289 ? 13.003 11.369 -23.713 1.00 50.06 289 GLN A CA 1
ATOM 2363 C C . GLN A 1 289 ? 14.016 10.625 -22.846 1.00 50.06 289 GLN A C 1
ATOM 2365 O O . GLN A 1 289 ? 14.965 10.036 -23.363 1.00 50.06 289 GLN A O 1
ATOM 2370 N N . PHE A 1 290 ? 13.757 10.553 -21.542 1.00 53.75 290 PHE A N 1
ATOM 2371 C CA . PHE A 1 290 ? 14.580 9.783 -20.621 1.00 53.75 290 PHE A CA 1
ATOM 2372 C C . PHE A 1 290 ? 14.545 8.282 -20.940 1.00 53.75 290 PHE A C 1
ATOM 2374 O O . PHE A 1 290 ? 15.594 7.643 -21.015 1.00 53.75 290 PHE A O 1
ATOM 2381 N N . ILE A 1 291 ? 13.360 7.731 -21.230 1.00 51.53 291 ILE A N 1
ATOM 2382 C CA . ILE A 1 291 ? 13.181 6.357 -21.733 1.00 51.53 291 ILE A CA 1
ATOM 2383 C C . ILE A 1 291 ? 14.041 6.109 -22.968 1.00 51.53 291 ILE A C 1
ATOM 2385 O O . ILE A 1 291 ? 14.763 5.114 -23.037 1.00 51.53 291 ILE A O 1
ATOM 2389 N N . TYR A 1 292 ? 13.975 7.019 -23.940 1.00 47.28 292 TYR A N 1
ATOM 2390 C CA . TYR A 1 292 ? 14.746 6.923 -25.171 1.00 47.28 292 TYR A CA 1
ATOM 2391 C C . TYR A 1 292 ? 16.257 6.936 -24.899 1.00 47.28 292 TYR A C 1
ATOM 2393 O O . TYR A 1 292 ? 17.000 6.165 -25.509 1.00 47.28 292 TYR A O 1
ATOM 2401 N N . LEU A 1 293 ? 16.727 7.765 -23.967 1.00 51.03 293 LEU A N 1
ATOM 2402 C CA . LEU A 1 293 ? 18.141 7.846 -23.594 1.00 51.03 293 LEU A CA 1
ATOM 2403 C C . LEU A 1 293 ? 18.611 6.595 -22.847 1.00 51.03 293 LEU A C 1
ATOM 2405 O O . LEU A 1 293 ? 19.720 6.127 -23.110 1.00 51.03 293 LEU A O 1
ATOM 2409 N N . ILE A 1 294 ? 17.759 6.032 -21.989 1.00 51.56 294 ILE A N 1
ATOM 2410 C CA . ILE A 1 294 ? 17.994 4.780 -21.266 1.00 51.56 294 ILE A CA 1
ATOM 2411 C C . ILE A 1 294 ? 18.064 3.578 -22.211 1.00 51.56 294 ILE A C 1
ATOM 2413 O O . ILE A 1 294 ? 18.951 2.740 -22.088 1.00 51.56 294 ILE A O 1
ATOM 2417 N N . ALA A 1 295 ? 17.140 3.493 -23.167 1.00 46.53 295 ALA A N 1
ATOM 2418 C CA . ALA A 1 295 ? 17.029 2.348 -24.066 1.00 46.53 295 ALA A CA 1
ATOM 2419 C C . ALA A 1 295 ? 18.138 2.299 -25.133 1.00 46.53 295 ALA A C 1
ATOM 2421 O O . ALA A 1 295 ? 18.473 1.222 -25.616 1.00 46.53 295 ALA A O 1
ATOM 2422 N N . ASN A 1 296 ? 18.700 3.451 -25.519 1.00 40.62 296 ASN A N 1
ATOM 2423 C CA . ASN A 1 296 ? 19.645 3.558 -26.641 1.00 40.62 296 ASN A CA 1
ATOM 2424 C C . ASN A 1 296 ? 21.120 3.710 -26.233 1.00 40.62 296 ASN A C 1
ATOM 2426 O O . ASN A 1 296 ? 21.987 3.852 -27.112 1.00 40.62 296 ASN A O 1
ATOM 2430 N N . ASN A 1 297 ? 21.419 3.715 -24.931 1.00 46.69 297 ASN A N 1
ATOM 2431 C CA . ASN A 1 297 ? 22.771 3.917 -24.424 1.00 46.69 297 ASN A CA 1
ATOM 2432 C C . ASN A 1 297 ? 23.117 2.968 -23.273 1.00 46.69 297 ASN A C 1
ATOM 2434 O O . ASN A 1 297 ? 22.255 2.559 -22.502 1.00 46.69 297 ASN A O 1
ATOM 2438 N N . GLU A 1 298 ? 24.410 2.674 -23.119 1.00 51.03 298 GLU A N 1
ATOM 2439 C CA . GLU A 1 298 ? 24.932 2.024 -21.917 1.00 51.03 298 GLU A CA 1
ATOM 2440 C C . GLU A 1 298 ? 24.785 2.979 -20.727 1.00 51.03 298 GLU A C 1
ATOM 2442 O O . GLU A 1 298 ? 25.561 3.923 -20.550 1.00 51.03 298 GLU A O 1
ATOM 2447 N N . ILE A 1 299 ? 23.758 2.747 -19.914 1.00 55.22 299 ILE A N 1
ATOM 2448 C CA . ILE A 1 299 ? 23.571 3.453 -18.652 1.00 55.22 299 ILE A CA 1
ATOM 2449 C C . ILE A 1 299 ? 24.589 2.945 -17.651 1.00 55.22 299 ILE A C 1
ATOM 2451 O O . ILE A 1 299 ? 24.601 1.764 -17.299 1.00 55.22 299 ILE A O 1
ATOM 2455 N N . ILE A 1 300 ? 25.369 3.867 -17.099 1.00 58.66 300 ILE A N 1
ATOM 2456 C CA . ILE A 1 300 ? 26.230 3.559 -15.965 1.00 58.66 300 ILE A CA 1
ATOM 2457 C C . ILE A 1 300 ? 25.569 4.109 -14.707 1.00 58.66 300 ILE A C 1
ATOM 2459 O O . ILE A 1 300 ? 25.564 5.317 -14.437 1.00 58.66 300 ILE A O 1
ATOM 2463 N N . LEU A 1 301 ? 25.005 3.195 -13.920 1.00 62.81 301 LEU A N 1
ATOM 2464 C CA . LEU A 1 301 ? 24.545 3.487 -12.572 1.00 62.81 301 LEU A CA 1
ATOM 2465 C C . LEU A 1 301 ? 25.741 3.576 -11.635 1.00 62.81 301 LEU A C 1
ATOM 2467 O O . LEU A 1 301 ? 26.319 2.580 -11.210 1.00 62.81 301 LEU A O 1
ATOM 2471 N N . ASN A 1 302 ? 26.108 4.808 -11.311 1.00 63.16 302 ASN A N 1
ATOM 2472 C CA . ASN A 1 302 ? 27.334 5.081 -10.573 1.00 63.16 302 ASN A CA 1
ATOM 2473 C C . ASN A 1 302 ? 27.158 4.945 -9.065 1.00 63.16 302 ASN A C 1
ATOM 2475 O O . ASN A 1 302 ? 28.082 4.560 -8.349 1.00 63.16 302 ASN A O 1
ATOM 2479 N N . LYS A 1 303 ? 26.009 5.397 -8.553 1.00 77.69 303 LYS A N 1
ATOM 2480 C CA . LYS A 1 303 ? 25.769 5.535 -7.116 1.00 77.69 303 LYS A CA 1
ATOM 2481 C C . LYS A 1 303 ? 24.289 5.730 -6.836 1.00 77.69 303 LYS A C 1
ATOM 2483 O O . LYS A 1 303 ? 23.574 6.305 -7.650 1.00 77.69 303 LYS A O 1
ATOM 2488 N N . PHE A 1 304 ? 23.860 5.350 -5.641 1.00 85.62 304 PHE A N 1
ATOM 2489 C CA . PHE A 1 304 ? 22.540 5.698 -5.139 1.00 85.62 304 PHE A CA 1
ATOM 2490 C C . PHE A 1 304 ? 22.587 6.066 -3.651 1.00 85.62 304 PHE A C 1
ATOM 2492 O O . PHE A 1 304 ? 23.566 5.769 -2.957 1.00 85.62 304 PHE A O 1
ATOM 2499 N N . LYS A 1 305 ? 21.553 6.759 -3.173 1.00 87.25 305 LYS A N 1
ATOM 2500 C CA . LYS A 1 305 ? 21.354 7.146 -1.770 1.00 87.25 305 LYS A CA 1
ATOM 2501 C C . LYS A 1 305 ? 19.935 6.791 -1.335 1.00 87.25 305 LYS A C 1
ATOM 2503 O O . LYS A 1 305 ? 19.000 6.950 -2.112 1.00 87.25 305 LYS A O 1
ATOM 2508 N N . LYS A 1 306 ? 19.793 6.343 -0.085 1.00 86.06 306 LYS A N 1
ATOM 2509 C CA . LYS A 1 306 ? 18.506 6.024 0.549 1.00 86.06 306 LYS A CA 1
ATOM 2510 C C . LYS A 1 306 ? 18.170 7.091 1.594 1.00 86.06 306 LYS A C 1
ATOM 2512 O O . LYS A 1 306 ? 19.029 7.431 2.415 1.00 86.06 306 LYS A O 1
ATOM 2517 N N . PHE A 1 307 ? 16.935 7.572 1.588 1.00 85.12 307 PHE A N 1
ATOM 2518 C CA . PHE A 1 307 ? 16.418 8.564 2.532 1.00 85.12 307 PHE A CA 1
ATOM 2519 C C . PHE A 1 307 ? 15.147 8.053 3.213 1.00 85.12 307 PHE A C 1
ATOM 2521 O O . PHE A 1 307 ? 14.546 7.073 2.761 1.00 85.12 307 PHE A O 1
ATOM 2528 N N . GLY A 1 308 ? 14.797 8.658 4.348 1.00 80.06 308 GLY A N 1
ATOM 2529 C CA . GLY A 1 308 ? 13.614 8.285 5.121 1.00 80.06 308 GLY A CA 1
ATOM 2530 C C . GLY A 1 308 ? 13.598 6.803 5.514 1.00 80.06 308 GLY A C 1
ATOM 2531 O O . GLY A 1 308 ? 14.625 6.237 5.917 1.00 80.06 308 GLY A O 1
ATOM 2532 N N . ILE A 1 309 ? 12.443 6.150 5.372 1.00 73.19 309 ILE A N 1
ATOM 2533 C CA . ILE A 1 309 ? 12.250 4.726 5.701 1.00 73.19 309 ILE A CA 1
ATOM 2534 C C . ILE A 1 309 ? 13.179 3.793 4.912 1.00 73.19 309 ILE A C 1
ATOM 2536 O O . ILE A 1 309 ? 13.582 2.748 5.431 1.00 73.19 309 ILE A O 1
ATOM 2540 N N . TYR A 1 310 ? 13.592 4.172 3.696 1.00 77.62 310 TYR A N 1
ATOM 2541 C CA . TYR A 1 310 ? 14.435 3.324 2.849 1.00 77.62 310 TYR A CA 1
ATOM 2542 C C . TYR A 1 310 ? 15.850 3.152 3.408 1.00 77.62 310 TYR A C 1
ATOM 2544 O O . TYR A 1 310 ? 16.533 2.196 3.048 1.00 77.62 310 TYR A O 1
ATOM 2552 N N . ARG A 1 311 ? 16.303 4.005 4.340 1.00 79.56 311 ARG A N 1
ATOM 2553 C CA . ARG A 1 311 ? 17.589 3.817 5.045 1.00 79.56 311 ARG A CA 1
ATOM 2554 C C . ARG A 1 311 ? 17.665 2.508 5.820 1.00 79.56 311 ARG A C 1
ATOM 2556 O O . ARG A 1 311 ? 18.756 1.974 6.013 1.00 79.56 311 ARG A O 1
ATOM 2563 N N . LEU A 1 312 ? 16.518 2.014 6.277 1.00 73.31 312 LEU A N 1
ATOM 2564 C CA . LEU A 1 312 ? 16.418 0.772 7.036 1.00 73.31 312 LEU A CA 1
ATOM 2565 C C . LEU A 1 312 ? 16.408 -0.457 6.119 1.00 73.31 312 LEU A C 1
ATOM 2567 O O . LEU A 1 312 ? 16.684 -1.564 6.581 1.00 73.31 312 LEU A O 1
ATOM 2571 N N . ASP A 1 313 ? 16.132 -0.274 4.825 1.00 72.06 313 ASP A N 1
ATOM 2572 C CA . ASP A 1 313 ? 16.029 -1.373 3.876 1.00 72.06 313 ASP A CA 1
ATOM 2573 C C . ASP A 1 313 ? 17.415 -1.855 3.443 1.00 72.06 313 ASP A C 1
ATOM 2575 O O . ASP A 1 313 ? 18.076 -1.250 2.597 1.00 72.06 313 ASP A O 1
ATOM 2579 N N . ARG A 1 314 ? 17.870 -2.968 4.022 1.00 67.69 314 ARG A N 1
ATOM 2580 C CA . ARG A 1 314 ? 19.171 -3.570 3.698 1.00 67.69 314 ARG A CA 1
ATOM 2581 C C . ARG A 1 314 ? 19.177 -4.363 2.393 1.00 67.69 314 ARG A C 1
ATOM 2583 O O . ARG A 1 314 ? 20.261 -4.587 1.868 1.00 67.69 314 ARG A O 1
ATOM 2590 N N . ASN A 1 315 ? 18.013 -4.749 1.869 1.00 62.16 315 ASN A N 1
ATOM 2591 C CA . ASN A 1 315 ? 17.935 -5.605 0.679 1.00 62.16 315 ASN A CA 1
ATOM 2592 C C . ASN A 1 315 ? 17.773 -4.799 -0.609 1.00 62.16 315 ASN A C 1
ATOM 2594 O O . ASN A 1 315 ? 18.001 -5.340 -1.681 1.00 62.16 315 ASN A O 1
ATOM 2598 N N . LEU A 1 316 ? 17.408 -3.520 -0.502 1.00 67.94 316 LEU A N 1
ATOM 2599 C CA . LEU A 1 316 ? 17.336 -2.635 -1.653 1.00 67.94 316 LEU A CA 1
ATOM 2600 C C . LEU A 1 316 ? 18.740 -2.406 -2.237 1.00 67.94 316 LEU A C 1
ATOM 2602 O O . LEU A 1 316 ? 19.574 -1.735 -1.611 1.00 67.94 316 LEU A O 1
ATOM 2606 N N . ASP A 1 317 ? 18.985 -2.946 -3.425 1.00 65.88 317 ASP A N 1
ATOM 2607 C CA . ASP A 1 317 ? 20.244 -2.822 -4.158 1.00 65.88 317 ASP A CA 1
ATOM 2608 C C . ASP A 1 317 ? 20.085 -2.027 -5.463 1.00 65.88 317 ASP A C 1
ATOM 2610 O O . ASP A 1 317 ? 18.982 -1.678 -5.890 1.00 65.88 317 ASP A O 1
ATOM 2614 N N . ILE A 1 318 ? 21.222 -1.694 -6.080 1.00 60.88 318 ILE A N 1
ATOM 2615 C CA . ILE A 1 318 ? 21.245 -0.889 -7.302 1.00 60.88 318 ILE A CA 1
ATOM 2616 C C . ILE A 1 318 ? 20.569 -1.612 -8.473 1.00 60.88 318 ILE A C 1
ATOM 2618 O O . ILE A 1 318 ? 19.939 -0.952 -9.291 1.00 60.88 318 ILE A O 1
ATOM 2622 N N . GLY A 1 319 ? 20.632 -2.945 -8.528 1.00 54.59 319 GLY A N 1
ATOM 2623 C CA . GLY A 1 319 ? 19.998 -3.757 -9.563 1.00 54.59 319 GLY A CA 1
ATOM 2624 C C . GLY A 1 319 ? 18.476 -3.735 -9.453 1.00 54.59 319 GLY A C 1
ATOM 2625 O O . GLY A 1 319 ? 17.806 -3.470 -10.444 1.00 54.59 319 GLY A O 1
ATOM 2626 N N . GLU A 1 320 ? 17.915 -3.914 -8.255 1.00 57.12 320 GLU A N 1
ATOM 2627 C CA . GLU A 1 320 ? 16.464 -3.809 -8.028 1.00 57.12 320 GLU A CA 1
ATOM 2628 C C . GLU A 1 320 ? 15.936 -2.409 -8.386 1.00 57.12 320 GLU A C 1
ATOM 2630 O O . GLU A 1 320 ? 14.877 -2.276 -8.998 1.00 57.12 320 GLU A O 1
ATOM 2635 N N . LEU A 1 321 ? 16.701 -1.361 -8.067 1.00 62.88 321 LEU A N 1
ATOM 2636 C CA . LEU A 1 321 ? 16.375 0.022 -8.431 1.00 62.88 321 LEU A CA 1
ATOM 2637 C C . LEU A 1 321 ? 16.459 0.270 -9.944 1.00 62.88 321 LEU A C 1
ATOM 2639 O O . LEU A 1 321 ? 15.578 0.923 -10.500 1.00 62.88 321 LEU A O 1
ATOM 2643 N N . THR A 1 322 ? 17.480 -0.282 -10.610 1.00 57.34 322 THR A N 1
ATOM 2644 C CA . THR A 1 322 ? 17.625 -0.244 -12.080 1.00 57.34 322 THR A CA 1
ATOM 2645 C C . THR A 1 322 ? 16.405 -0.854 -12.746 1.00 57.34 322 THR A C 1
ATOM 2647 O O . THR A 1 322 ? 15.799 -0.253 -13.629 1.00 57.34 322 THR A O 1
ATOM 2650 N N . LEU A 1 323 ? 16.034 -2.051 -12.285 1.00 52.59 323 LEU A N 1
ATOM 2651 C CA . LEU A 1 323 ? 14.907 -2.801 -12.811 1.00 52.59 323 LEU A CA 1
ATOM 2652 C C . LEU A 1 323 ? 13.616 -2.014 -12.611 1.00 52.59 323 LEU A C 1
ATOM 2654 O O . LEU A 1 323 ? 12.864 -1.885 -13.561 1.00 52.59 323 LEU A O 1
ATOM 2658 N N . LYS A 1 324 ? 13.391 -1.404 -11.439 1.00 57.84 324 LYS A N 1
ATOM 2659 C CA . LYS A 1 324 ? 12.202 -0.569 -11.195 1.00 57.84 324 LYS A CA 1
ATOM 2660 C C . LYS A 1 324 ? 12.111 0.643 -12.119 1.00 57.84 324 LYS A C 1
ATOM 2662 O O . LYS A 1 324 ? 11.038 0.872 -12.668 1.00 57.84 324 LYS A O 1
ATOM 2667 N N . ILE A 1 325 ? 13.215 1.364 -12.336 1.00 58.03 325 ILE A N 1
ATOM 2668 C CA . ILE A 1 325 ? 13.249 2.462 -13.315 1.00 58.03 325 ILE A CA 1
ATOM 2669 C C . ILE A 1 325 ? 12.841 1.932 -14.690 1.00 58.03 325 ILE A C 1
ATOM 2671 O O . ILE A 1 325 ? 11.920 2.460 -15.297 1.00 58.03 325 ILE A O 1
ATOM 2675 N N . ILE A 1 326 ? 13.470 0.855 -15.166 1.00 51.50 326 ILE A N 1
ATOM 2676 C CA . ILE A 1 326 ? 13.158 0.273 -16.480 1.00 51.50 326 ILE A CA 1
ATOM 2677 C C . ILE A 1 326 ? 11.689 -0.184 -16.553 1.00 51.50 326 ILE A C 1
ATOM 2679 O O . ILE A 1 326 ? 11.033 0.070 -17.565 1.00 51.50 326 ILE A O 1
ATOM 2683 N N . CYS A 1 327 ? 11.174 -0.804 -15.484 1.00 51.06 327 CYS A N 1
ATOM 2684 C CA . CYS A 1 327 ? 9.795 -1.277 -15.340 1.00 51.06 327 CYS A CA 1
ATOM 2685 C C . CYS A 1 327 ? 8.767 -0.167 -15.531 1.00 51.06 327 CYS A C 1
ATOM 2687 O O . CYS A 1 327 ? 7.924 -0.229 -16.426 1.00 51.06 327 CYS A O 1
ATOM 2689 N N . GLN A 1 328 ? 8.845 0.844 -14.669 1.00 55.09 328 GLN A N 1
ATOM 2690 C CA . GLN A 1 328 ? 7.857 1.918 -14.581 1.00 55.09 328 GLN A CA 1
ATOM 2691 C C . GLN A 1 328 ? 7.834 2.772 -15.845 1.00 55.09 328 GLN A C 1
ATOM 2693 O O . GLN A 1 328 ? 6.783 3.217 -16.289 1.00 55.09 328 GLN A O 1
ATOM 2698 N N . LEU A 1 329 ? 8.996 2.952 -16.461 1.00 49.62 329 LEU A N 1
ATOM 2699 C CA . LEU A 1 329 ? 9.159 3.768 -17.649 1.00 49.62 329 LEU A CA 1
ATOM 2700 C C . LEU A 1 329 ? 8.562 3.148 -18.924 1.00 49.62 329 LEU A C 1
ATOM 2702 O O . LEU A 1 329 ? 8.237 3.859 -19.866 1.00 49.62 329 LEU A O 1
ATOM 2706 N N . ASN A 1 330 ? 8.384 1.832 -18.986 1.00 43.38 330 ASN A N 1
ATOM 2707 C CA . ASN A 1 330 ? 8.018 1.155 -20.235 1.00 43.38 330 ASN A CA 1
ATOM 2708 C C . ASN A 1 330 ? 6.768 0.272 -20.120 1.00 43.38 330 ASN A C 1
ATOM 2710 O O . ASN A 1 330 ? 6.529 -0.543 -21.013 1.00 43.38 330 ASN A O 1
ATOM 2714 N N . ASN A 1 331 ? 5.984 0.401 -19.042 1.00 45.47 331 ASN A N 1
ATOM 2715 C CA . ASN A 1 331 ? 4.920 -0.557 -18.708 1.00 45.47 331 ASN A CA 1
ATOM 2716 C C . ASN A 1 331 ? 5.454 -2.003 -18.691 1.00 45.47 331 ASN A C 1
ATOM 2718 O O . ASN A 1 331 ? 4.815 -2.929 -19.196 1.00 45.47 331 ASN A O 1
ATOM 2722 N N . ILE A 1 332 ? 6.668 -2.185 -18.156 1.00 42.88 332 ILE A N 1
ATOM 2723 C CA . ILE A 1 332 ? 7.337 -3.482 -18.096 1.00 42.88 332 ILE A CA 1
ATOM 2724 C C . ILE A 1 332 ? 7.069 -4.138 -16.744 1.00 42.88 332 ILE A C 1
ATOM 2726 O O . ILE A 1 332 ? 7.324 -3.561 -15.687 1.00 42.88 332 ILE A O 1
ATOM 2730 N N . ILE A 1 333 ? 6.609 -5.388 -16.780 1.00 45.31 333 ILE A N 1
ATOM 2731 C CA . ILE A 1 333 ? 6.461 -6.229 -15.590 1.00 45.31 333 ILE A CA 1
ATOM 2732 C C . ILE A 1 333 ? 7.748 -7.035 -15.409 1.00 45.31 333 ILE A C 1
ATOM 2734 O O . ILE A 1 333 ? 8.078 -7.853 -16.269 1.00 45.31 333 ILE A O 1
ATOM 2738 N N . ILE A 1 334 ? 8.446 -6.840 -14.283 1.00 42.38 334 ILE A N 1
ATOM 2739 C CA . ILE A 1 334 ? 9.577 -7.688 -13.882 1.00 42.38 334 ILE A CA 1
ATOM 2740 C C . ILE A 1 334 ? 9.265 -8.395 -12.575 1.00 42.38 334 ILE A C 1
ATOM 2742 O O . ILE A 1 334 ? 8.987 -7.773 -11.550 1.00 42.38 334 ILE A O 1
ATOM 2746 N N . HIS A 1 335 ? 9.373 -9.718 -12.614 1.00 49.22 335 HIS A N 1
ATOM 2747 C CA . HIS A 1 335 ? 9.312 -10.571 -11.440 1.00 49.22 335 HIS A CA 1
ATOM 2748 C C . HIS A 1 335 ? 10.665 -11.240 -11.242 1.00 49.22 335 HIS A C 1
ATOM 2750 O O . HIS A 1 335 ? 11.196 -11.856 -12.166 1.00 49.22 335 HIS A O 1
ATOM 2756 N N . LYS A 1 336 ? 11.201 -11.113 -10.027 1.00 46.47 336 LYS A N 1
ATOM 2757 C CA . LYS A 1 336 ? 12.349 -11.883 -9.558 1.00 46.47 336 LYS A CA 1
ATOM 2758 C C . LYS A 1 336 ? 11.829 -12.966 -8.634 1.00 46.47 336 LYS A C 1
ATOM 2760 O O . LYS A 1 336 ? 11.262 -12.643 -7.594 1.00 46.47 336 LYS A O 1
ATOM 2765 N N . VAL A 1 337 ? 12.051 -14.222 -8.996 1.00 56.78 337 VAL A N 1
ATOM 2766 C CA . VAL A 1 337 ? 11.660 -15.358 -8.158 1.00 56.78 337 VAL A CA 1
ATOM 2767 C C . VAL A 1 337 ? 12.876 -16.236 -7.899 1.00 56.78 337 VAL A C 1
ATOM 2769 O O . VAL A 1 337 ? 13.638 -16.525 -8.824 1.00 56.78 337 VAL A O 1
ATOM 2772 N N . ASN A 1 338 ? 13.081 -16.614 -6.636 1.00 58.09 338 ASN A N 1
ATOM 2773 C CA . ASN A 1 338 ? 14.128 -17.553 -6.231 1.00 58.09 338 ASN A CA 1
ATOM 2774 C C . ASN A 1 338 ? 13.537 -18.974 -6.170 1.00 58.09 338 ASN A C 1
ATOM 2776 O O . ASN A 1 338 ? 12.350 -19.129 -5.887 1.00 58.09 338 ASN A O 1
ATOM 2780 N N . GLY A 1 339 ? 14.361 -19.994 -6.425 1.00 53.25 339 GLY A N 1
ATOM 2781 C CA . GLY A 1 339 ? 13.949 -21.379 -6.711 1.00 53.25 339 GLY A CA 1
ATOM 2782 C C . GLY A 1 339 ? 12.993 -22.090 -5.735 1.00 53.25 339 GLY A C 1
ATOM 2783 O O . GLY A 1 339 ? 12.350 -23.059 -6.143 1.00 53.25 339 GLY A O 1
ATOM 2784 N N . ASP A 1 340 ? 12.815 -21.597 -4.507 1.00 55.12 340 ASP A N 1
ATOM 2785 C CA . ASP A 1 340 ? 12.020 -22.260 -3.461 1.00 55.12 340 ASP A CA 1
ATOM 2786 C C . ASP A 1 340 ? 10.507 -21.982 -3.520 1.00 55.12 340 ASP A C 1
ATOM 2788 O O . ASP A 1 340 ? 9.709 -22.707 -2.920 1.00 55.12 340 ASP A O 1
ATOM 2792 N N . SER A 1 341 ? 10.061 -20.941 -4.228 1.00 59.28 341 SER A N 1
ATOM 2793 C CA . SER A 1 341 ? 8.662 -20.496 -4.185 1.00 59.28 341 SER A CA 1
ATOM 2794 C C . SER A 1 341 ? 7.849 -20.965 -5.398 1.00 59.28 341 SER A C 1
ATOM 2796 O O . SER A 1 341 ? 7.357 -20.169 -6.191 1.00 59.28 341 SER A O 1
ATOM 2798 N N . HIS A 1 342 ? 7.625 -22.281 -5.523 1.00 64.50 342 HIS A N 1
ATOM 2799 C CA . HIS A 1 342 ? 6.818 -22.882 -6.608 1.00 64.50 342 HIS A CA 1
ATOM 2800 C C . HIS A 1 342 ? 5.464 -22.175 -6.836 1.00 64.50 342 HIS A C 1
ATOM 2802 O O . HIS A 1 342 ? 5.052 -21.945 -7.974 1.00 64.50 342 HIS A O 1
ATOM 2808 N N . ASN A 1 343 ? 4.791 -21.763 -5.756 1.00 61.19 343 ASN A N 1
ATOM 2809 C CA . ASN A 1 343 ? 3.544 -20.998 -5.835 1.00 61.19 343 ASN A CA 1
ATOM 2810 C C . ASN A 1 343 ? 3.743 -19.595 -6.421 1.00 61.19 343 ASN A C 1
ATOM 2812 O O . ASN A 1 343 ? 2.922 -19.149 -7.211 1.00 61.19 343 ASN A O 1
ATOM 2816 N N . GLU A 1 344 ? 4.827 -18.907 -6.072 1.00 62.72 344 GLU A N 1
ATOM 2817 C CA . GLU A 1 344 ? 5.128 -17.564 -6.576 1.00 62.72 344 GLU A CA 1
ATOM 2818 C C . GLU A 1 344 ? 5.497 -17.607 -8.061 1.00 62.72 344 GLU A C 1
ATOM 2820 O O . GLU A 1 344 ? 4.995 -16.799 -8.837 1.00 62.72 344 GLU A O 1
ATOM 2825 N N . ILE A 1 345 ? 6.280 -18.606 -8.480 1.00 64.75 345 ILE A N 1
ATOM 2826 C CA . ILE A 1 345 ? 6.612 -18.827 -9.891 1.00 64.75 345 ILE A CA 1
ATOM 2827 C C . ILE A 1 345 ? 5.345 -19.078 -10.712 1.00 64.75 345 ILE A C 1
ATOM 2829 O O . ILE A 1 345 ? 5.144 -18.441 -11.745 1.00 64.75 345 ILE A O 1
ATOM 2833 N N . ASN A 1 346 ? 4.476 -19.986 -10.259 1.00 68.44 346 ASN A N 1
ATOM 2834 C CA . ASN A 1 346 ? 3.231 -20.269 -10.969 1.00 68.44 346 ASN A CA 1
ATOM 2835 C C . ASN A 1 346 ? 2.312 -19.048 -10.993 1.00 68.44 346 ASN A C 1
ATOM 2837 O O . ASN A 1 346 ? 1.802 -18.729 -12.057 1.00 68.44 346 ASN A O 1
ATOM 2841 N N . MET A 1 347 ? 2.183 -18.313 -9.884 1.00 64.75 347 MET A N 1
ATOM 2842 C CA . MET A 1 347 ? 1.411 -17.068 -9.847 1.00 64.75 347 MET A CA 1
ATOM 2843 C C . MET A 1 347 ? 1.942 -16.025 -10.832 1.00 64.75 347 MET A C 1
ATOM 2845 O O . MET A 1 347 ? 1.149 -15.332 -11.466 1.00 64.75 347 MET A O 1
ATOM 2849 N N . VAL A 1 348 ? 3.263 -15.897 -10.968 1.00 61.72 348 VAL A N 1
ATOM 2850 C CA . VAL A 1 348 ? 3.881 -15.009 -11.959 1.00 61.72 348 VAL A CA 1
ATOM 2851 C C . VAL A 1 348 ? 3.529 -15.478 -13.368 1.00 61.72 348 VAL A C 1
ATOM 2853 O O . VAL A 1 348 ? 2.980 -14.703 -14.141 1.00 61.72 348 VAL A O 1
ATOM 2856 N N . LEU A 1 349 ? 3.759 -16.749 -13.696 1.00 70.25 349 LEU A N 1
ATOM 2857 C CA . LEU A 1 349 ? 3.463 -17.289 -15.027 1.00 70.25 349 LEU A CA 1
ATOM 2858 C C . LEU A 1 349 ? 1.960 -17.276 -15.366 1.00 70.25 349 LEU A C 1
ATOM 2860 O O . LEU A 1 349 ? 1.609 -17.131 -16.534 1.00 70.25 349 LEU A O 1
ATOM 2864 N N . ASP A 1 350 ? 1.078 -17.406 -14.373 1.00 69.50 350 ASP A N 1
ATOM 2865 C CA . ASP A 1 350 ? -0.380 -17.316 -14.529 1.00 69.50 350 ASP A CA 1
ATOM 2866 C C . ASP A 1 350 ? -0.811 -15.879 -14.848 1.00 69.50 350 ASP A C 1
ATOM 2868 O O . ASP A 1 350 ? -1.479 -15.659 -15.854 1.00 69.50 350 ASP A O 1
ATOM 2872 N N . ARG A 1 351 ? -0.338 -14.879 -14.086 1.00 62.12 351 ARG A N 1
ATOM 2873 C CA . ARG A 1 351 ? -0.610 -13.456 -14.385 1.00 62.12 351 ARG A CA 1
ATOM 2874 C C . ARG A 1 351 ? -0.136 -13.054 -15.777 1.00 62.12 351 ARG A C 1
ATOM 2876 O O . ARG A 1 351 ? -0.723 -12.195 -16.425 1.00 62.12 351 ARG A O 1
ATOM 2883 N N . LEU A 1 352 ? 0.965 -13.643 -16.225 1.00 59.69 352 LEU A N 1
ATOM 2884 C CA . LEU A 1 352 ? 1.509 -13.371 -17.546 1.00 59.69 352 LEU A CA 1
ATOM 2885 C C . LEU A 1 352 ? 0.702 -14.056 -18.639 1.00 59.69 352 LEU A C 1
ATOM 2887 O O . LEU A 1 352 ? 0.459 -13.444 -19.674 1.00 59.69 352 LEU A O 1
ATOM 2891 N N . ASN A 1 353 ? 0.219 -15.275 -18.392 1.00 67.56 353 ASN A N 1
ATOM 2892 C CA . ASN A 1 353 ? -0.803 -15.862 -19.244 1.00 67.56 353 ASN A CA 1
ATOM 2893 C C . ASN A 1 353 ? -2.003 -14.929 -19.360 1.00 67.56 353 ASN A C 1
ATOM 2895 O O . ASN A 1 353 ? -2.358 -14.620 -20.482 1.00 67.56 353 ASN A O 1
ATOM 2899 N N . ASP A 1 354 ? -2.539 -14.365 -18.283 1.00 62.38 354 ASP A N 1
ATOM 2900 C CA . ASP A 1 354 ? -3.696 -13.457 -18.373 1.00 62.38 354 ASP A CA 1
ATOM 2901 C C . ASP A 1 354 ? -3.451 -12.221 -19.269 1.00 62.38 354 ASP A C 1
ATOM 2903 O O . ASP A 1 354 ? -4.377 -11.712 -19.916 1.00 62.38 354 ASP A O 1
ATOM 2907 N N . ASN A 1 355 ? -2.196 -11.767 -19.363 1.00 56.69 355 ASN A N 1
ATOM 2908 C CA . ASN A 1 355 ? -1.782 -10.645 -20.209 1.00 56.69 355 ASN A CA 1
ATOM 2909 C C . ASN A 1 355 ? -1.602 -11.013 -21.693 1.00 56.69 355 ASN A C 1
ATOM 2911 O O . ASN A 1 355 ? -1.709 -10.132 -22.544 1.00 56.69 355 ASN A O 1
ATOM 2915 N N . PHE A 1 356 ? -1.356 -12.288 -22.009 1.00 59.22 356 PHE A N 1
ATOM 2916 C CA . PHE A 1 356 ? -0.972 -12.763 -23.347 1.00 59.22 356 PHE A CA 1
ATOM 2917 C C . PHE A 1 356 ? -1.725 -14.042 -23.788 1.00 59.22 356 PHE A C 1
ATOM 2919 O O . PHE A 1 356 ? -1.289 -14.725 -24.716 1.00 59.22 356 PHE A O 1
ATOM 2926 N N . ILE A 1 357 ? -2.840 -14.388 -23.129 1.00 52.75 357 ILE A N 1
ATOM 2927 C CA . ILE A 1 357 ? -3.503 -15.710 -23.188 1.00 52.75 357 ILE A CA 1
ATOM 2928 C C . ILE A 1 357 ? -3.903 -16.136 -24.604 1.00 52.75 357 ILE A C 1
ATOM 2930 O O . ILE A 1 357 ? -3.958 -17.326 -24.908 1.00 52.75 357 ILE A O 1
ATOM 2934 N N . ASP A 1 358 ? -4.107 -15.167 -25.487 1.00 55.56 358 ASP A N 1
ATOM 2935 C CA . ASP A 1 358 ? -4.611 -15.377 -26.840 1.00 55.56 358 ASP A CA 1
ATOM 2936 C C . ASP A 1 358 ? -3.500 -15.579 -27.882 1.00 55.56 358 ASP A C 1
ATOM 2938 O O . ASP A 1 358 ? -3.768 -15.878 -29.047 1.00 55.56 358 ASP A O 1
ATOM 2942 N N . TYR A 1 359 ? -2.229 -15.485 -27.484 1.00 62.47 359 TYR A N 1
ATOM 2943 C CA . TYR A 1 359 ? -1.108 -15.778 -28.372 1.00 62.47 359 TYR A CA 1
ATOM 2944 C C . TYR A 1 359 ? -0.721 -17.255 -28.241 1.00 62.47 359 TYR A C 1
ATOM 2946 O O . TYR A 1 359 ? -0.046 -17.674 -27.301 1.00 62.47 359 TYR A O 1
ATOM 2954 N N . SER A 1 360 ? -1.113 -18.080 -29.213 1.00 64.19 360 SER A N 1
ATOM 2955 C CA . SER A 1 360 ? -0.858 -19.532 -29.180 1.00 64.19 360 SER A CA 1
ATOM 2956 C C . SER A 1 360 ? 0.627 -19.888 -29.036 1.00 64.19 360 SER A C 1
ATOM 2958 O O . SER A 1 360 ? 0.973 -20.885 -28.399 1.00 64.19 360 SER A O 1
ATOM 2960 N N . GLY A 1 361 ? 1.519 -19.073 -29.605 1.00 65.62 361 GLY A N 1
ATOM 2961 C CA . GLY A 1 361 ? 2.956 -19.248 -29.428 1.00 65.62 361 GLY A CA 1
ATOM 2962 C C . GLY A 1 361 ? 3.435 -18.883 -28.020 1.00 65.62 361 GLY A C 1
ATOM 2963 O O . GLY A 1 361 ? 4.236 -19.627 -27.470 1.00 65.62 361 GLY A O 1
ATOM 2964 N N . TRP A 1 362 ? 2.866 -17.854 -27.384 1.00 73.00 362 TRP A N 1
ATOM 2965 C CA . TRP A 1 362 ? 3.145 -17.509 -25.985 1.00 73.00 362 TRP A CA 1
ATOM 2966 C C . TRP A 1 362 ? 2.759 -18.639 -25.029 1.00 73.00 362 TRP A C 1
ATOM 2968 O O . TRP A 1 362 ? 3.574 -19.057 -24.208 1.00 73.00 362 TRP A O 1
ATOM 2978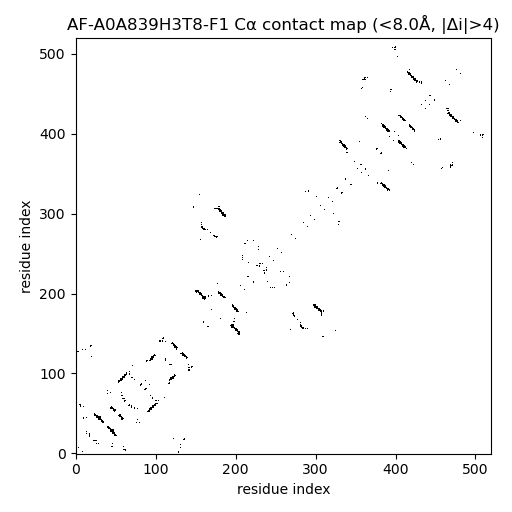 N N . VAL A 1 363 ? 1.546 -19.185 -25.168 1.00 74.06 363 VAL A N 1
ATOM 2979 C CA . VAL A 1 363 ? 1.068 -20.295 -24.324 1.00 74.06 363 VAL A CA 1
ATOM 2980 C C . VAL A 1 363 ? 2.027 -21.485 -24.412 1.00 74.06 363 VAL A C 1
ATOM 2982 O O . VAL A 1 363 ? 2.348 -22.121 -23.403 1.00 74.06 363 VAL A O 1
ATOM 2985 N N . LYS A 1 364 ? 2.550 -21.752 -25.614 1.00 77.12 364 LYS A N 1
ATOM 2986 C CA . LYS A 1 364 ? 3.572 -22.775 -25.836 1.00 77.12 364 LYS A CA 1
ATOM 2987 C C . LYS A 1 364 ? 4.893 -22.421 -25.141 1.00 77.12 364 LYS A C 1
ATOM 2989 O O . LYS A 1 364 ? 5.434 -23.278 -24.445 1.00 77.12 364 LYS A O 1
ATOM 2994 N N . THR A 1 365 ? 5.391 -21.191 -25.274 1.00 78.44 365 THR A N 1
ATOM 2995 C CA . THR A 1 365 ? 6.632 -20.738 -24.619 1.00 78.44 365 THR A CA 1
ATOM 2996 C C . THR A 1 365 ? 6.536 -20.828 -23.095 1.00 78.44 365 THR A C 1
ATOM 2998 O O . THR A 1 365 ? 7.419 -21.402 -22.460 1.00 78.44 365 THR A O 1
ATOM 3001 N N . VAL A 1 366 ? 5.433 -20.366 -22.498 1.00 79.94 366 VAL A N 1
ATOM 3002 C CA . VAL A 1 366 ? 5.187 -20.481 -21.049 1.00 79.94 366 VAL A CA 1
ATOM 3003 C C . VAL A 1 366 ? 5.139 -21.938 -20.610 1.00 79.94 366 VAL A C 1
ATOM 3005 O O . VAL A 1 366 ? 5.700 -22.286 -19.569 1.00 79.94 366 VAL A O 1
ATOM 3008 N N . SER A 1 367 ? 4.502 -22.813 -21.392 1.00 83.19 367 SER A N 1
ATOM 3009 C CA . SER A 1 367 ? 4.480 -24.242 -21.082 1.00 83.19 367 SER A CA 1
ATOM 3010 C C . SER A 1 367 ? 5.884 -24.854 -21.069 1.00 83.19 367 SER A C 1
ATOM 3012 O O . SER A 1 367 ? 6.145 -25.709 -20.221 1.00 83.19 367 SER A O 1
ATOM 3014 N N . GLU A 1 368 ? 6.776 -24.452 -21.974 1.00 83.62 368 GLU A N 1
ATOM 3015 C CA . GLU A 1 368 ? 8.166 -24.928 -21.997 1.00 83.62 368 GLU A CA 1
ATOM 3016 C C . GLU A 1 368 ? 8.980 -24.376 -20.820 1.00 83.62 368 GLU A C 1
ATOM 3018 O O . GLU A 1 368 ? 9.676 -25.136 -20.142 1.00 83.62 368 GLU A O 1
ATOM 3023 N N . ILE A 1 369 ? 8.806 -23.094 -20.487 1.00 84.06 369 ILE A N 1
ATOM 3024 C CA . ILE A 1 369 ? 9.409 -22.481 -19.295 1.00 84.06 369 ILE A CA 1
ATOM 3025 C C . ILE A 1 369 ? 9.002 -23.254 -18.029 1.00 84.06 369 ILE A C 1
ATOM 3027 O O . ILE A 1 369 ? 9.868 -23.645 -17.242 1.00 84.06 369 ILE A O 1
ATOM 3031 N N . ARG A 1 370 ? 7.707 -23.569 -17.858 1.00 86.06 370 ARG A N 1
ATOM 3032 C CA . ARG A 1 370 ? 7.206 -24.356 -16.709 1.00 86.06 370 ARG A CA 1
ATOM 3033 C C . ARG A 1 370 ? 7.844 -25.731 -16.615 1.00 86.06 370 ARG A C 1
ATOM 3035 O O . ARG A 1 370 ? 8.266 -26.134 -15.532 1.00 86.06 370 ARG A O 1
ATOM 3042 N N . LYS A 1 371 ? 7.926 -26.457 -17.736 1.00 86.06 371 LYS A N 1
ATOM 3043 C CA . LYS A 1 371 ? 8.569 -27.780 -17.768 1.00 86.06 371 LYS A CA 1
ATOM 3044 C C . LYS A 1 371 ? 9.993 -27.702 -17.238 1.00 86.06 371 LYS A C 1
ATOM 3046 O O . LYS A 1 371 ? 10.414 -28.582 -16.493 1.00 86.06 371 LYS A O 1
ATOM 3051 N N . ARG A 1 372 ? 10.714 -26.645 -17.591 1.00 84.06 372 ARG A N 1
ATOM 3052 C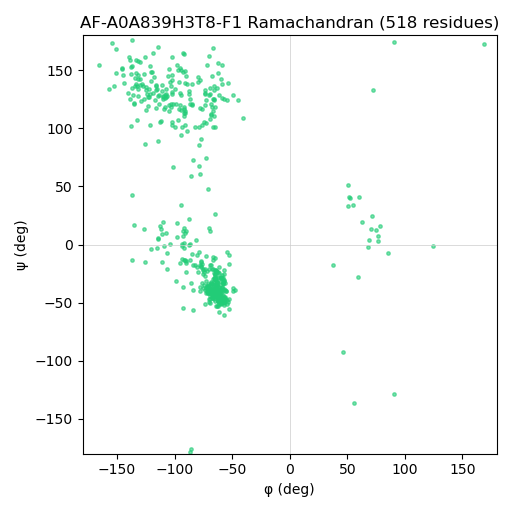 CA . ARG A 1 372 ? 12.121 -26.512 -17.248 1.00 84.06 372 ARG A CA 1
ATOM 3053 C C . ARG A 1 372 ? 12.378 -26.092 -15.813 1.00 84.06 372 ARG A C 1
ATOM 3055 O O . ARG A 1 372 ? 13.234 -26.664 -15.151 1.00 84.06 372 ARG A O 1
ATOM 3062 N N . ILE A 1 373 ? 11.574 -25.170 -15.304 1.00 81.25 373 ILE A N 1
ATOM 3063 C CA . ILE A 1 373 ? 11.572 -24.811 -13.884 1.00 81.25 373 ILE A CA 1
ATOM 3064 C C . ILE A 1 373 ? 11.312 -26.055 -13.031 1.00 81.25 373 ILE A C 1
ATOM 3066 O O . ILE A 1 373 ? 12.049 -26.321 -12.084 1.00 81.25 373 ILE A O 1
ATOM 3070 N N . ASN A 1 374 ? 10.314 -26.861 -13.409 1.00 82.69 374 ASN A N 1
ATOM 3071 C CA . ASN A 1 374 ? 10.008 -28.106 -12.709 1.00 82.69 374 ASN A CA 1
ATOM 3072 C C . ASN A 1 374 ? 11.189 -29.091 -12.739 1.00 82.69 374 ASN A C 1
ATOM 3074 O O . ASN A 1 374 ? 11.430 -29.774 -11.748 1.00 82.69 374 ASN A O 1
ATOM 3078 N N . GLN A 1 375 ? 11.949 -29.154 -13.838 1.00 83.94 375 GLN A N 1
ATOM 3079 C CA . GLN A 1 375 ? 13.168 -29.970 -13.907 1.00 83.94 375 GLN A CA 1
ATOM 3080 C C . GLN A 1 375 ? 14.237 -29.495 -12.914 1.00 83.94 375 GLN A C 1
ATOM 3082 O O . GLN A 1 375 ? 14.823 -30.329 -12.228 1.00 83.94 375 GLN A O 1
ATOM 3087 N N . TYR A 1 376 ? 14.467 -28.184 -12.792 1.00 82.06 376 TYR A N 1
ATOM 3088 C CA . TYR A 1 376 ? 15.451 -27.647 -11.846 1.00 82.06 376 TYR A CA 1
ATOM 3089 C C . TYR A 1 376 ? 15.047 -27.861 -10.387 1.00 82.06 376 TYR A C 1
ATOM 3091 O O . TYR A 1 376 ? 15.883 -28.251 -9.575 1.00 82.06 376 TYR A O 1
ATOM 3099 N N . GLN A 1 377 ? 13.760 -27.707 -10.071 1.00 73.31 377 GLN A N 1
ATOM 3100 C CA . GLN A 1 377 ? 13.240 -27.997 -8.733 1.00 73.31 377 GLN A CA 1
ATOM 3101 C C . GLN A 1 377 ? 13.358 -29.481 -8.372 1.00 73.31 377 GLN A C 1
ATOM 3103 O O . GLN A 1 377 ? 13.809 -29.805 -7.280 1.00 73.31 377 GLN A O 1
ATOM 3108 N N . LEU A 1 378 ? 13.019 -30.395 -9.291 1.00 77.62 378 LEU A N 1
ATOM 3109 C CA . LEU A 1 378 ? 13.198 -31.839 -9.073 1.00 77.62 378 LEU A CA 1
ATOM 3110 C C . LEU A 1 378 ? 14.667 -32.225 -8.850 1.00 77.62 378 LEU A C 1
ATOM 3112 O O . LEU A 1 378 ? 14.946 -33.203 -8.159 1.00 77.62 378 LEU A O 1
ATOM 3116 N N . ALA A 1 379 ? 15.595 -31.464 -9.429 1.00 76.06 379 ALA A N 1
ATOM 3117 C CA . ALA A 1 379 ? 17.030 -31.647 -9.257 1.00 76.06 379 ALA A CA 1
ATOM 3118 C C . ALA A 1 379 ? 17.608 -30.922 -8.021 1.00 76.06 379 ALA A C 1
ATOM 3120 O O . ALA A 1 379 ? 18.811 -31.026 -7.794 1.00 76.06 379 ALA A O 1
ATOM 3121 N N . ASN A 1 380 ? 16.786 -30.224 -7.222 1.00 75.06 380 ASN A N 1
ATOM 3122 C CA . ASN A 1 380 ? 17.210 -29.368 -6.102 1.00 75.06 380 ASN A CA 1
ATOM 3123 C C . ASN A 1 380 ? 18.294 -28.350 -6.491 1.00 75.06 380 ASN A C 1
ATOM 3125 O O . ASN A 1 380 ? 19.254 -28.136 -5.750 1.00 75.06 380 ASN A O 1
ATOM 3129 N N . ILE A 1 381 ? 18.165 -27.753 -7.674 1.00 72.81 381 ILE A N 1
ATOM 3130 C CA . ILE A 1 381 ? 19.098 -26.735 -8.151 1.00 72.81 381 ILE A CA 1
ATOM 3131 C C . ILE A 1 381 ? 18.527 -25.358 -7.824 1.00 72.81 381 ILE A C 1
ATOM 3133 O O . ILE A 1 381 ? 17.381 -25.067 -8.168 1.00 72.81 381 ILE A O 1
ATOM 3137 N N . ASP A 1 382 ? 19.339 -24.498 -7.213 1.00 69.56 382 ASP A N 1
ATOM 3138 C CA . ASP A 1 382 ? 18.988 -23.096 -7.012 1.00 69.56 382 ASP A CA 1
ATOM 3139 C C . ASP A 1 382 ? 19.006 -22.348 -8.346 1.00 69.56 382 ASP A C 1
ATOM 3141 O O . ASP A 1 382 ? 19.991 -22.360 -9.091 1.00 69.56 382 ASP A O 1
ATOM 3145 N N . PHE A 1 383 ? 17.923 -21.634 -8.632 1.00 63.88 383 PHE A N 1
ATOM 3146 C CA . PHE A 1 383 ? 17.834 -20.776 -9.805 1.00 63.88 383 PHE A CA 1
ATOM 3147 C C . PHE A 1 383 ? 17.139 -19.454 -9.484 1.00 63.88 383 PHE A C 1
ATOM 3149 O O . PHE A 1 383 ? 16.400 -19.322 -8.501 1.00 63.88 383 PHE A O 1
ATOM 3156 N N . LYS A 1 384 ? 17.386 -18.456 -10.332 1.00 60.62 384 LYS A N 1
ATOM 3157 C CA . LYS A 1 384 ? 16.709 -17.154 -10.298 1.00 60.62 384 LYS A CA 1
ATOM 3158 C C . LYS A 1 384 ? 16.032 -16.914 -11.628 1.00 60.62 384 LYS A C 1
ATOM 3160 O O . LYS A 1 384 ? 16.677 -17.026 -12.664 1.00 60.62 384 LYS A O 1
ATOM 3165 N N . ILE A 1 385 ? 14.759 -16.549 -11.592 1.00 62.97 385 ILE A N 1
ATOM 3166 C CA . ILE A 1 385 ? 14.015 -16.179 -12.794 1.00 62.97 385 ILE A CA 1
ATOM 3167 C C . ILE A 1 385 ? 13.915 -14.664 -12.850 1.00 62.97 385 ILE A C 1
ATOM 3169 O O . ILE A 1 385 ? 13.493 -14.046 -11.870 1.00 62.97 385 ILE A O 1
ATOM 3173 N N . TYR A 1 386 ? 14.269 -14.096 -13.995 1.00 54.06 386 TYR A N 1
ATOM 3174 C CA . TYR A 1 386 ? 13.972 -12.721 -14.358 1.00 54.06 386 TYR A CA 1
ATOM 3175 C C . TYR A 1 386 ? 13.004 -12.745 -15.524 1.00 54.06 386 TYR A C 1
ATOM 3177 O O . TYR A 1 386 ? 13.281 -13.308 -16.579 1.00 54.06 386 TYR A O 1
ATOM 3185 N N . PHE A 1 387 ? 11.850 -12.141 -15.309 1.00 57.66 387 PHE A N 1
ATOM 3186 C CA . PHE A 1 387 ? 10.839 -11.990 -16.336 1.00 57.66 387 PHE A CA 1
ATOM 3187 C C . PHE A 1 387 ? 10.801 -10.550 -16.836 1.00 57.66 387 PHE A C 1
ATOM 3189 O O . PHE A 1 387 ? 10.974 -9.635 -16.039 1.00 57.66 387 PHE A O 1
ATOM 3196 N N . PHE A 1 388 ? 10.527 -10.352 -18.117 1.00 55.16 388 PHE A N 1
ATOM 3197 C CA . PHE A 1 388 ? 10.307 -9.051 -18.731 1.00 55.16 388 PHE A CA 1
ATOM 3198 C C . PHE A 1 388 ? 9.174 -9.173 -19.734 1.00 55.16 388 PHE A C 1
ATOM 3200 O O . PHE A 1 388 ? 9.229 -10.042 -20.596 1.00 55.16 388 PHE A O 1
ATOM 3207 N N . ALA A 1 389 ? 8.189 -8.282 -19.681 1.00 54.97 389 ALA A N 1
ATOM 3208 C CA . ALA A 1 389 ? 7.255 -8.105 -20.786 1.00 54.97 389 ALA A CA 1
ATOM 3209 C C . ALA A 1 389 ? 6.846 -6.655 -20.952 1.00 54.97 389 ALA A C 1
ATOM 3211 O O . ALA A 1 389 ? 6.552 -5.996 -19.962 1.00 54.97 389 ALA A O 1
ATOM 3212 N N . ILE A 1 390 ? 6.762 -6.208 -22.202 1.00 52.41 390 ILE A N 1
ATOM 3213 C CA . ILE A 1 390 ? 6.187 -4.927 -22.607 1.00 52.41 390 ILE A CA 1
ATOM 3214 C C . ILE A 1 390 ? 4.731 -5.178 -23.002 1.00 52.41 390 ILE A C 1
ATOM 3216 O O . ILE A 1 390 ? 4.465 -5.934 -23.938 1.00 52.41 390 ILE A O 1
ATOM 3220 N N . ASN A 1 391 ? 3.792 -4.524 -22.320 1.00 53.12 391 ASN A N 1
ATOM 3221 C CA . ASN A 1 391 ? 2.384 -4.507 -22.711 1.00 53.12 391 ASN A CA 1
ATOM 3222 C C . ASN A 1 391 ? 1.824 -3.084 -22.530 1.00 53.12 391 ASN A C 1
ATOM 3224 O O . ASN A 1 391 ? 1.551 -2.666 -21.410 1.00 53.12 391 ASN A O 1
ATOM 3228 N N . ASP A 1 392 ? 1.681 -2.320 -23.622 1.00 49.00 392 ASP A N 1
ATOM 3229 C CA . ASP A 1 392 ? 1.232 -0.911 -23.579 1.00 49.00 392 ASP A CA 1
ATOM 3230 C C . ASP A 1 392 ? -0.307 -0.761 -23.617 1.00 49.00 392 ASP A C 1
ATOM 3232 O O . ASP A 1 392 ? -0.842 0.288 -23.988 1.00 49.00 392 ASP A O 1
ATOM 3236 N N . GLY A 1 393 ? -1.038 -1.812 -23.234 1.00 52.88 393 GLY A N 1
ATOM 3237 C CA . GLY A 1 393 ? -2.500 -1.833 -23.218 1.00 52.88 393 GLY A CA 1
ATOM 3238 C C . GLY A 1 393 ? -3.093 -2.338 -24.535 1.00 52.88 393 GLY A C 1
ATOM 3239 O O . GLY A 1 393 ? -2.747 -3.424 -24.987 1.00 52.88 393 GLY A O 1
ATOM 3240 N N . SER A 1 394 ? -4.034 -1.592 -25.129 1.00 54.75 394 SER A N 1
ATOM 3241 C CA . SER A 1 394 ? -4.735 -2.045 -26.341 1.00 54.75 394 SER A CA 1
ATOM 3242 C C . SER A 1 394 ? -3.811 -2.111 -27.560 1.00 54.75 394 SER A C 1
ATOM 3244 O O . SER A 1 394 ? -2.926 -1.271 -27.750 1.00 54.75 394 SER A O 1
ATOM 3246 N N . PHE A 1 395 ? -4.044 -3.087 -28.432 1.00 55.44 395 PHE A N 1
ATOM 3247 C CA . PHE A 1 395 ? -3.270 -3.328 -29.646 1.00 55.44 395 PHE A CA 1
ATOM 3248 C C . PHE A 1 395 ? -3.317 -2.136 -30.620 1.00 55.44 395 PHE A C 1
ATOM 3250 O O . PHE A 1 395 ? -2.315 -1.814 -31.263 1.00 55.44 395 PHE A O 1
ATOM 3257 N N . LEU A 1 396 ? -4.416 -1.382 -30.670 1.00 54.28 396 LEU A N 1
ATOM 3258 C CA . LEU A 1 396 ? -4.443 -0.118 -31.417 1.00 54.28 396 LEU A CA 1
ATOM 3259 C C . LEU A 1 396 ? -3.549 0.968 -30.821 1.00 54.28 396 LEU A C 1
ATOM 3261 O O . LEU A 1 396 ? -2.898 1.694 -31.576 1.00 54.28 396 LEU A O 1
ATOM 3265 N N . LYS A 1 397 ? -3.479 1.080 -29.490 1.00 54.31 397 LYS A N 1
ATOM 3266 C CA . LYS A 1 397 ? -2.559 2.012 -28.822 1.00 54.31 397 LYS A CA 1
ATOM 3267 C C . LYS A 1 397 ? -1.111 1.617 -29.112 1.00 54.31 397 LYS A C 1
ATOM 3269 O O . LYS A 1 397 ? -0.287 2.479 -29.409 1.00 54.31 397 LYS A O 1
ATOM 3274 N N . MET A 1 398 ? -0.843 0.316 -29.159 1.00 57.41 398 MET A N 1
ATOM 3275 C CA . MET A 1 398 ? 0.437 -0.273 -29.549 1.00 57.41 398 MET A CA 1
ATOM 3276 C C . MET A 1 398 ? 0.828 0.054 -30.999 1.00 57.41 398 MET A C 1
ATOM 3278 O O . MET A 1 398 ? 1.926 0.565 -31.233 1.00 57.41 398 MET A O 1
ATOM 3282 N N . ILE A 1 399 ? -0.078 -0.123 -31.971 1.00 55.25 399 ILE A N 1
ATOM 3283 C CA . ILE A 1 399 ? 0.149 0.268 -33.378 1.00 55.25 399 ILE A CA 1
ATOM 3284 C C . ILE A 1 399 ? 0.315 1.790 -33.517 1.00 55.25 399 ILE A C 1
ATOM 3286 O O . ILE A 1 399 ? 1.179 2.264 -34.262 1.00 55.25 399 ILE A O 1
ATOM 3290 N N . TYR A 1 400 ? -0.499 2.575 -32.809 1.00 52.25 400 TYR A N 1
ATOM 3291 C CA . TYR A 1 400 ? -0.451 4.038 -32.843 1.00 52.25 400 TYR A CA 1
ATOM 3292 C C . TYR A 1 400 ? 0.895 4.572 -32.313 1.00 52.25 400 TYR A C 1
ATOM 3294 O O . TYR A 1 400 ? 1.529 5.420 -32.966 1.00 52.25 400 TYR A O 1
ATOM 3302 N N . ASN A 1 401 ? 1.356 4.008 -31.189 1.00 51.72 401 ASN A N 1
ATOM 3303 C CA . ASN A 1 401 ? 2.589 4.365 -30.483 1.00 51.72 401 ASN A CA 1
ATOM 3304 C C . ASN A 1 401 ? 3.851 3.672 -31.017 1.00 51.72 401 ASN A C 1
ATOM 3306 O O . ASN A 1 401 ? 4.946 4.055 -30.614 1.00 51.72 401 ASN A O 1
ATOM 3310 N N . ASN A 1 402 ? 3.729 2.703 -31.932 1.00 55.00 402 ASN A N 1
ATOM 3311 C CA . ASN A 1 402 ? 4.842 1.872 -32.414 1.00 55.00 402 ASN A CA 1
ATOM 3312 C C . ASN A 1 402 ? 5.523 1.059 -31.293 1.00 55.00 402 ASN A C 1
ATOM 3314 O O . ASN A 1 402 ? 6.748 0.960 -31.244 1.00 55.00 402 ASN A O 1
ATOM 3318 N N . LYS A 1 403 ? 4.724 0.509 -30.376 1.00 53.78 403 LYS A N 1
ATOM 3319 C CA . LYS A 1 403 ? 5.179 -0.291 -29.233 1.00 53.78 403 LYS A CA 1
ATOM 3320 C C . LYS A 1 403 ? 4.544 -1.670 -29.324 1.00 53.78 403 LYS A C 1
ATOM 3322 O O . LYS A 1 403 ? 3.365 -1.789 -29.029 1.00 53.78 403 LYS A O 1
ATOM 3327 N N . PHE A 1 404 ? 5.284 -2.689 -29.752 1.00 56.72 404 PHE A N 1
ATOM 3328 C CA . PHE A 1 404 ? 4.752 -4.050 -29.885 1.00 56.72 404 PHE A CA 1
ATOM 3329 C C . PHE A 1 404 ? 5.042 -4.898 -28.649 1.00 56.72 404 PHE A C 1
ATOM 3331 O O . PHE A 1 404 ? 6.028 -4.637 -27.952 1.00 56.72 404 PHE A O 1
ATOM 3338 N N . PRO A 1 405 ? 4.193 -5.901 -28.358 1.00 56.75 405 PRO A N 1
ATOM 3339 C CA . PRO A 1 405 ? 4.415 -6.735 -27.203 1.00 56.75 405 PRO A CA 1
ATOM 3340 C C . PRO A 1 405 ? 5.644 -7.605 -27.436 1.00 56.75 405 PRO A C 1
ATOM 3342 O O . PRO A 1 405 ? 5.777 -8.278 -28.462 1.00 56.75 405 PRO A O 1
ATOM 3345 N N . MET A 1 406 ? 6.534 -7.574 -26.458 1.00 61.84 406 MET A N 1
ATOM 3346 C CA . MET A 1 406 ? 7.742 -8.379 -26.414 1.00 61.84 406 MET A CA 1
ATOM 3347 C C . MET A 1 406 ? 7.899 -8.890 -24.998 1.00 61.84 406 MET A C 1
ATOM 3349 O O . MET A 1 406 ? 7.573 -8.180 -24.045 1.00 61.84 406 MET A O 1
ATOM 3353 N N . PHE A 1 407 ? 8.436 -10.088 -24.856 1.00 65.44 407 PHE A N 1
ATOM 3354 C CA . PHE A 1 407 ? 8.912 -10.564 -23.574 1.00 65.44 407 PHE A CA 1
ATOM 3355 C C . PHE A 1 407 ? 10.287 -11.193 -23.711 1.00 65.44 407 PHE A C 1
ATOM 3357 O O . PHE A 1 407 ? 10.672 -11.665 -24.782 1.00 65.44 407 PHE A O 1
ATOM 3364 N N . TRP A 1 408 ? 10.988 -11.252 -22.588 1.00 67.69 408 TRP A N 1
ATOM 3365 C CA . TRP A 1 408 ? 12.071 -12.196 -22.399 1.00 67.69 408 TRP A CA 1
ATOM 3366 C C . TRP A 1 408 ? 11.994 -12.813 -21.005 1.00 67.69 408 TRP A C 1
ATOM 3368 O O . TRP A 1 408 ? 11.452 -12.221 -20.067 1.00 67.69 408 TRP A O 1
ATOM 3378 N N . VAL A 1 409 ? 12.532 -14.015 -20.858 1.00 67.00 409 VAL A N 1
ATOM 3379 C CA . VAL A 1 409 ? 12.623 -14.733 -19.589 1.00 67.00 409 VAL A CA 1
ATOM 3380 C C . VAL A 1 409 ? 14.016 -15.318 -19.464 1.00 67.00 409 VAL A C 1
ATOM 3382 O O . VAL A 1 409 ? 14.401 -16.157 -20.274 1.00 67.00 409 VAL A O 1
ATOM 3385 N N . ASP A 1 410 ? 14.725 -14.922 -18.413 1.00 64.06 410 ASP A N 1
ATOM 3386 C CA . ASP A 1 410 ? 16.028 -15.471 -18.063 1.00 64.06 410 ASP A CA 1
ATOM 3387 C C . ASP A 1 410 ? 15.908 -16.348 -16.829 1.00 64.06 410 ASP A C 1
ATOM 3389 O O . ASP A 1 410 ? 15.429 -15.910 -15.781 1.00 64.06 410 ASP A O 1
ATOM 3393 N N . ILE A 1 411 ? 16.391 -17.578 -16.928 1.00 73.88 411 ILE A N 1
ATOM 3394 C CA . ILE A 1 411 ? 16.517 -18.491 -15.796 1.00 73.88 411 ILE A CA 1
ATOM 3395 C C . ILE A 1 411 ? 18.008 -18.691 -15.542 1.00 73.88 411 ILE A C 1
ATOM 3397 O O . ILE A 1 411 ? 18.690 -19.382 -16.295 1.00 73.88 411 ILE A O 1
ATOM 3401 N N . PHE A 1 412 ? 18.516 -18.063 -14.488 1.00 64.56 412 PHE A N 1
ATOM 3402 C CA . PHE A 1 412 ? 19.907 -18.165 -14.061 1.00 64.56 412 PHE A CA 1
ATOM 3403 C C . PHE A 1 412 ? 20.078 -19.394 -13.183 1.00 64.56 412 PHE A C 1
ATOM 3405 O O . PHE A 1 412 ? 19.439 -19.485 -12.134 1.00 64.56 412 PHE A O 1
ATOM 3412 N N . ILE A 1 413 ? 20.953 -20.307 -13.597 1.00 76.94 413 ILE A N 1
ATOM 3413 C CA . ILE A 1 413 ? 21.221 -21.577 -12.923 1.00 76.94 413 ILE A CA 1
ATOM 3414 C C . ILE A 1 413 ? 22.733 -21.744 -12.805 1.00 76.94 413 ILE A C 1
ATOM 3416 O O . ILE A 1 413 ? 23.394 -22.026 -13.800 1.00 76.94 413 ILE A O 1
ATOM 3420 N N . GLU A 1 414 ? 23.279 -21.590 -11.600 1.00 79.25 414 GLU A N 1
ATOM 3421 C CA . GLU A 1 414 ? 24.719 -21.709 -11.310 1.00 79.25 414 GLU A CA 1
ATOM 3422 C C . GLU A 1 414 ? 25.637 -20.954 -12.293 1.00 79.25 414 GLU A C 1
ATOM 3424 O O . GLU A 1 414 ? 25.902 -19.779 -12.068 1.00 79.25 414 GLU A O 1
ATOM 3429 N N . ASN A 1 415 ? 26.114 -21.627 -13.354 1.00 76.00 415 ASN A N 1
ATOM 3430 C CA . ASN A 1 415 ? 27.021 -21.130 -14.397 1.00 76.00 415 ASN A CA 1
ATOM 3431 C C . ASN A 1 415 ? 26.356 -20.978 -15.781 1.00 76.00 415 ASN A C 1
ATOM 3433 O O . ASN A 1 415 ? 27.051 -20.739 -16.767 1.00 76.00 415 ASN A O 1
ATOM 3437 N N . TYR A 1 416 ? 25.035 -21.120 -15.877 1.00 77.81 416 TYR A N 1
ATOM 3438 C CA . TYR A 1 416 ? 24.277 -21.051 -17.124 1.00 77.81 416 TYR A CA 1
ATOM 3439 C C . TYR A 1 416 ? 23.083 -20.098 -17.020 1.00 77.81 416 TYR A C 1
ATOM 3441 O O . TYR A 1 416 ? 22.553 -19.848 -15.936 1.00 77.81 416 TYR A O 1
ATOM 3449 N N . VAL A 1 417 ? 22.634 -19.606 -18.174 1.00 72.88 417 VAL A N 1
ATOM 3450 C CA . VAL A 1 417 ? 21.376 -18.869 -18.324 1.00 72.88 417 VAL A CA 1
ATOM 3451 C C . VAL A 1 417 ? 20.548 -19.511 -19.425 1.00 72.88 417 VAL A C 1
ATOM 3453 O O . VAL A 1 417 ? 21.019 -19.664 -20.554 1.00 72.88 417 VAL A O 1
ATOM 3456 N N . ASP A 1 418 ? 19.311 -19.874 -19.102 1.00 79.25 418 ASP A N 1
ATOM 3457 C CA . ASP A 1 418 ? 18.308 -20.186 -20.113 1.00 79.25 418 ASP A CA 1
ATOM 3458 C C . ASP A 1 418 ? 17.542 -18.923 -20.460 1.00 79.25 418 ASP A C 1
ATOM 3460 O O . ASP A 1 418 ? 16.826 -18.384 -19.619 1.00 79.25 418 ASP A O 1
ATOM 3464 N N . HIS A 1 419 ? 17.686 -18.482 -21.699 1.00 76.00 419 HIS A N 1
ATOM 3465 C CA . HIS A 1 419 ? 17.055 -17.286 -22.223 1.00 76.00 419 HIS A CA 1
ATOM 3466 C C . HIS A 1 419 ? 15.924 -17.671 -23.170 1.00 76.00 419 HIS A C 1
ATOM 3468 O O . HIS A 1 419 ? 16.129 -18.438 -24.115 1.00 76.00 419 HIS A O 1
ATOM 3474 N N . TYR A 1 420 ? 14.744 -17.118 -22.935 1.00 78.06 420 TYR A N 1
ATOM 3475 C CA . TYR A 1 420 ? 13.602 -17.198 -23.836 1.00 78.06 420 TYR A CA 1
ATOM 3476 C C . TYR A 1 420 ? 13.245 -15.787 -24.261 1.00 78.06 420 TYR A C 1
ATOM 3478 O O . TYR A 1 420 ? 13.055 -14.944 -23.393 1.00 78.06 420 TYR A O 1
ATOM 3486 N N . ASP A 1 421 ? 13.089 -15.535 -25.549 1.00 70.56 421 ASP A N 1
ATOM 3487 C CA . ASP A 1 421 ? 12.551 -14.279 -26.063 1.00 70.56 421 ASP A CA 1
ATOM 3488 C C . ASP A 1 421 ? 11.296 -14.551 -26.892 1.00 70.56 421 ASP A C 1
ATOM 3490 O O . ASP A 1 421 ? 11.075 -15.646 -27.416 1.00 70.56 421 ASP A O 1
ATOM 3494 N N . GLY A 1 422 ? 10.418 -13.561 -26.965 1.00 69.56 422 GLY A N 1
ATOM 3495 C CA . GLY A 1 422 ? 9.228 -13.643 -27.788 1.00 69.56 422 GLY A CA 1
ATOM 3496 C C . GLY A 1 422 ? 8.754 -12.279 -28.231 1.00 69.56 422 GLY A C 1
ATOM 3497 O O . GLY A 1 422 ? 8.716 -11.337 -27.443 1.00 69.56 422 GLY A O 1
ATOM 3498 N N . PHE A 1 423 ? 8.391 -12.172 -29.502 1.00 68.69 423 PHE A N 1
ATOM 3499 C CA . PHE A 1 423 ? 7.979 -10.925 -30.127 1.00 68.69 423 PHE A CA 1
ATOM 3500 C C . PHE A 1 423 ? 6.897 -11.170 -31.175 1.00 68.69 423 PHE A C 1
ATOM 3502 O O . PHE A 1 423 ? 6.821 -12.228 -31.807 1.00 68.69 423 PHE A O 1
ATOM 3509 N N . ILE A 1 424 ? 6.051 -10.163 -31.373 1.00 65.50 424 ILE A N 1
ATOM 3510 C CA . ILE A 1 424 ? 5.103 -10.145 -32.483 1.00 65.50 424 ILE A CA 1
ATOM 3511 C C . ILE A 1 424 ? 5.795 -9.551 -33.710 1.00 65.50 424 ILE A C 1
ATOM 3513 O O . ILE A 1 424 ? 6.250 -8.409 -33.694 1.00 65.50 424 ILE A O 1
ATOM 3517 N N . ASN A 1 425 ? 5.852 -10.335 -34.780 1.00 63.44 425 ASN A N 1
ATOM 3518 C CA . ASN A 1 425 ? 6.289 -9.918 -36.104 1.00 63.44 425 ASN A CA 1
ATOM 3519 C C . ASN A 1 425 ? 5.067 -9.700 -37.013 1.00 63.44 425 ASN A C 1
ATOM 3521 O O . ASN A 1 425 ? 3.988 -10.223 -36.745 1.00 63.44 425 ASN A O 1
ATOM 3525 N N . HIS A 1 426 ? 5.229 -8.975 -38.111 1.00 65.31 426 HIS A N 1
ATOM 3526 C CA . HIS A 1 426 ? 4.229 -8.840 -39.165 1.00 65.31 426 HIS A CA 1
ATOM 3527 C C . HIS A 1 426 ? 4.861 -9.161 -40.502 1.00 65.31 426 HIS A C 1
ATOM 3529 O O . HIS A 1 426 ? 5.967 -8.713 -40.813 1.00 65.31 426 HIS A O 1
ATOM 3535 N N . ASP A 1 427 ? 4.130 -9.896 -41.322 1.00 66.75 427 ASP A N 1
ATOM 3536 C CA . ASP A 1 427 ? 4.552 -10.165 -42.684 1.00 66.75 427 ASP A CA 1
ATOM 3537 C C . ASP A 1 427 ? 4.485 -8.872 -43.511 1.00 66.75 427 ASP A C 1
ATOM 3539 O O . ASP A 1 427 ? 3.421 -8.336 -43.808 1.00 66.75 427 ASP A O 1
ATOM 3543 N N . THR A 1 428 ? 5.644 -8.312 -43.853 1.00 57.41 428 THR A N 1
ATOM 3544 C CA . THR A 1 428 ? 5.754 -7.039 -44.584 1.00 57.41 428 THR A CA 1
ATOM 3545 C C . THR A 1 428 ? 5.221 -7.109 -46.015 1.00 57.41 428 THR A C 1
ATOM 3547 O O . THR A 1 428 ? 4.993 -6.060 -46.620 1.00 57.41 428 THR A O 1
ATOM 3550 N N . ASN A 1 429 ? 4.984 -8.313 -46.541 1.00 61.62 429 ASN A N 1
ATOM 3551 C CA . ASN A 1 429 ? 4.362 -8.539 -47.845 1.00 61.62 429 ASN A CA 1
ATOM 3552 C C . ASN A 1 429 ? 2.840 -8.733 -47.754 1.00 61.62 429 ASN A C 1
ATOM 3554 O O . ASN A 1 429 ? 2.188 -8.935 -48.779 1.00 61.62 429 ASN A O 1
ATOM 3558 N N . PHE A 1 430 ? 2.271 -8.675 -46.549 1.00 63.44 430 PHE A N 1
ATOM 3559 C CA . PHE A 1 430 ? 0.845 -8.849 -46.325 1.00 63.44 430 PHE A CA 1
ATOM 3560 C C . PHE A 1 430 ? 0.075 -7.583 -46.728 1.00 63.44 430 PHE A C 1
ATOM 3562 O O . PHE A 1 430 ? 0.267 -6.510 -46.149 1.00 63.44 430 PHE A O 1
ATOM 3569 N N . ASP A 1 431 ? -0.794 -7.693 -47.737 1.00 66.50 431 ASP A N 1
ATOM 3570 C CA . ASP A 1 431 ? -1.632 -6.580 -48.187 1.00 66.50 431 ASP A CA 1
ATOM 3571 C C . ASP A 1 431 ? -2.979 -6.605 -47.460 1.00 66.50 431 ASP A C 1
ATOM 3573 O O . ASP A 1 431 ? -3.781 -7.528 -47.607 1.00 66.50 431 ASP A O 1
ATOM 3577 N N . ILE A 1 432 ? -3.213 -5.591 -46.631 1.00 66.69 432 ILE A N 1
ATOM 3578 C CA . ILE A 1 432 ? -4.412 -5.508 -45.798 1.00 66.69 432 ILE A CA 1
ATOM 3579 C C . ILE A 1 432 ? -5.543 -4.890 -46.623 1.00 66.69 432 ILE A C 1
ATOM 3581 O O . ILE A 1 432 ? -5.468 -3.729 -47.027 1.00 66.69 432 ILE A O 1
ATOM 3585 N N . ASN A 1 433 ? -6.639 -5.631 -46.805 1.00 72.62 433 ASN A N 1
ATOM 3586 C CA . ASN A 1 433 ? -7.884 -5.071 -47.328 1.00 72.62 433 ASN A CA 1
ATOM 3587 C C . ASN A 1 433 ? -8.610 -4.286 -46.222 1.00 72.62 433 ASN A C 1
ATOM 3589 O O . ASN A 1 433 ? -9.393 -4.842 -45.448 1.00 72.62 433 ASN A O 1
ATOM 3593 N N . TYR A 1 434 ? -8.318 -2.988 -46.136 1.00 65.12 434 TYR A N 1
ATOM 3594 C CA . TYR A 1 434 ? -8.836 -2.101 -45.092 1.00 65.12 434 TYR A CA 1
ATOM 3595 C C . TYR A 1 434 ? -10.364 -1.954 -45.117 1.00 65.12 434 TYR A C 1
ATOM 3597 O O . TYR A 1 434 ? -10.982 -1.900 -44.056 1.00 65.12 434 TYR A O 1
ATOM 3605 N N . ASP A 1 435 ? -10.988 -1.946 -46.297 1.00 62.12 435 ASP A N 1
ATOM 3606 C CA . ASP A 1 435 ? -12.447 -1.823 -46.416 1.00 62.12 435 ASP A CA 1
ATOM 3607 C C . ASP A 1 435 ? -13.160 -3.074 -45.895 1.00 62.12 435 ASP A C 1
ATOM 3609 O O . ASP A 1 435 ? -14.203 -2.991 -45.245 1.00 62.12 435 ASP A O 1
ATOM 3613 N N . GLU A 1 436 ? -12.587 -4.248 -46.154 1.00 68.31 436 GLU A N 1
ATOM 3614 C CA . GLU A 1 436 ? -13.086 -5.514 -45.622 1.00 68.31 436 GLU A CA 1
ATOM 3615 C C . GLU A 1 436 ? -12.820 -5.638 -44.119 1.00 68.31 436 GLU A C 1
ATOM 3617 O O . GLU A 1 436 ? -13.709 -6.063 -43.386 1.00 68.31 436 GLU A O 1
ATOM 3622 N N . PHE A 1 437 ? -11.657 -5.185 -43.637 1.00 67.00 437 PHE A N 1
ATOM 3623 C CA . PHE A 1 437 ? -11.355 -5.117 -42.206 1.00 67.00 437 PHE A CA 1
ATOM 3624 C C . PHE A 1 437 ? -12.378 -4.255 -41.454 1.00 67.00 437 PHE A C 1
ATOM 3626 O O . PHE A 1 437 ? -12.947 -4.699 -40.455 1.00 67.00 437 PHE A O 1
ATOM 3633 N N . ILE A 1 438 ? -12.674 -3.055 -41.972 1.00 61.62 438 ILE A N 1
ATOM 3634 C CA . ILE A 1 438 ? -13.679 -2.157 -41.392 1.00 61.62 438 ILE A CA 1
ATOM 3635 C C . ILE A 1 438 ? -15.058 -2.825 -41.396 1.00 61.62 438 ILE A C 1
ATOM 3637 O O . ILE A 1 438 ? -15.735 -2.843 -40.371 1.00 61.62 438 ILE A O 1
ATOM 3641 N N . LYS A 1 439 ? -15.477 -3.415 -42.521 1.00 65.38 439 LYS A N 1
ATOM 3642 C CA . LYS A 1 439 ? -16.771 -4.113 -42.629 1.00 65.38 439 LYS A CA 1
ATOM 3643 C C . LYS A 1 439 ? -16.896 -5.301 -41.681 1.00 65.38 439 LYS A C 1
ATOM 3645 O O . LYS A 1 439 ? -17.983 -5.557 -41.177 1.00 65.38 439 LYS A O 1
ATOM 3650 N N . ARG A 1 440 ? -15.807 -6.034 -41.466 1.00 64.25 440 ARG A N 1
ATOM 3651 C CA . ARG A 1 440 ? -15.802 -7.294 -40.719 1.00 64.25 440 ARG A CA 1
ATOM 3652 C C . ARG A 1 440 ? -15.652 -7.107 -39.213 1.00 64.25 440 ARG A C 1
ATOM 3654 O O . ARG A 1 440 ? -16.207 -7.904 -38.466 1.00 64.25 440 ARG A O 1
ATOM 3661 N N . TYR A 1 441 ? -14.920 -6.081 -38.780 1.00 59.41 441 TYR A N 1
ATOM 3662 C CA . TYR A 1 441 ? -14.552 -5.899 -37.372 1.00 59.41 441 TYR A CA 1
ATOM 3663 C C . TYR A 1 441 ? -14.943 -4.534 -36.780 1.00 59.41 441 TYR A C 1
ATOM 3665 O O . TYR A 1 441 ? -14.935 -4.398 -35.561 1.00 59.41 441 TYR A O 1
ATOM 3673 N N . LEU A 1 442 ? -15.294 -3.527 -37.596 1.00 56.28 442 LEU A N 1
ATOM 3674 C CA . LEU A 1 442 ? -15.575 -2.152 -37.137 1.00 56.28 442 LEU A CA 1
ATOM 3675 C C . LEU A 1 442 ? -16.993 -1.643 -37.468 1.00 56.28 442 LEU A C 1
ATOM 3677 O O . LEU A 1 442 ? -17.351 -0.541 -37.053 1.00 56.28 442 LEU A O 1
ATOM 3681 N N . PHE A 1 443 ? -17.822 -2.410 -38.186 1.00 52.66 443 PHE A N 1
ATOM 3682 C CA . PHE A 1 443 ? -19.217 -2.050 -38.473 1.00 52.66 443 PHE A CA 1
ATOM 3683 C C . PHE A 1 443 ? -20.153 -2.457 -37.315 1.00 52.66 443 PHE A C 1
ATOM 3685 O O . PHE A 1 443 ? -20.942 -3.389 -37.431 1.00 52.66 443 PHE A O 1
ATOM 3692 N N . SER A 1 444 ? -20.080 -1.728 -36.198 1.00 47.75 444 SER A N 1
ATOM 3693 C CA . SER A 1 444 ? -21.191 -1.594 -35.240 1.00 47.75 444 SER A CA 1
ATOM 3694 C C . SER A 1 444 ? -21.371 -0.104 -34.918 1.00 47.75 444 SER A C 1
ATOM 3696 O O . SER A 1 444 ? -20.378 0.578 -34.635 1.00 47.75 444 SER A O 1
ATOM 3698 N N . PRO A 1 445 ? -22.583 0.463 -35.044 1.00 46.12 445 PRO A N 1
ATOM 3699 C CA . PRO A 1 445 ? -22.816 1.867 -34.757 1.00 46.12 445 PRO A CA 1
ATOM 3700 C C . PRO A 1 445 ? -22.905 2.063 -33.238 1.00 46.12 445 PRO A C 1
ATOM 3702 O O . PRO A 1 445 ? -23.827 1.570 -32.598 1.00 46.12 445 PRO A O 1
ATOM 3705 N N . THR A 1 446 ? -21.968 2.851 -32.702 1.00 50.66 446 THR A N 1
ATOM 3706 C CA . THR A 1 446 ? -21.928 3.438 -31.345 1.00 50.66 446 THR A CA 1
ATOM 3707 C C . THR A 1 446 ? -21.635 2.500 -30.159 1.00 50.66 446 THR A C 1
ATOM 3709 O O . THR A 1 446 ? -22.170 1.407 -30.039 1.00 50.66 446 THR A O 1
ATOM 3712 N N . ASP A 1 447 ? -20.716 2.965 -29.304 1.00 41.62 447 ASP A N 1
ATOM 3713 C CA . ASP A 1 447 ? -20.231 2.442 -28.010 1.00 41.62 447 ASP A CA 1
ATOM 3714 C C . ASP A 1 447 ? -19.600 1.038 -27.953 1.00 41.62 447 ASP A C 1
ATOM 3716 O O . ASP A 1 447 ? -18.665 0.813 -27.179 1.00 41.62 447 ASP A O 1
ATOM 3720 N N . GLU A 1 448 ? -19.967 0.113 -28.837 1.00 44.88 448 GLU A N 1
ATOM 3721 C CA . GLU A 1 448 ? -19.345 -1.216 -28.892 1.00 44.88 448 GLU A CA 1
ATOM 3722 C C . GLU A 1 448 ? -17.937 -1.207 -29.484 1.00 44.88 448 GLU A C 1
ATOM 3724 O O . GLU A 1 448 ? -17.168 -2.117 -29.205 1.00 44.88 448 GLU A O 1
ATOM 3729 N N . ILE A 1 449 ? -17.544 -0.191 -30.256 1.00 45.47 449 ILE A N 1
ATOM 3730 C CA . ILE A 1 449 ? -16.210 -0.159 -30.869 1.00 45.47 449 ILE A CA 1
ATOM 3731 C C . ILE A 1 449 ? -15.129 -0.031 -29.790 1.00 45.47 449 ILE A C 1
ATOM 3733 O O . ILE A 1 449 ? -14.204 -0.826 -29.790 1.00 45.47 449 ILE A O 1
ATOM 3737 N N . PHE A 1 450 ? -15.253 0.857 -28.800 1.00 42.94 450 PHE A N 1
ATOM 3738 C CA . PHE A 1 450 ? -14.289 0.883 -27.688 1.00 42.94 450 PHE A CA 1
ATOM 3739 C C . PHE A 1 450 ? -14.336 -0.398 -26.842 1.00 42.94 450 PHE A C 1
ATOM 3741 O O . PHE A 1 450 ? -13.304 -0.804 -26.317 1.00 42.94 450 PHE A O 1
ATOM 3748 N N . SER A 1 451 ? -15.486 -1.075 -26.749 1.00 42.97 451 SER A N 1
ATOM 3749 C CA . SER A 1 451 ? -15.624 -2.380 -26.081 1.00 42.97 451 SER A CA 1
ATOM 3750 C C . SER A 1 451 ? -14.964 -3.523 -26.868 1.00 42.97 451 SER A C 1
ATOM 3752 O O . SER A 1 451 ? -14.285 -4.353 -26.285 1.00 42.97 451 SER A O 1
ATOM 3754 N N . ILE A 1 452 ? -15.101 -3.563 -28.192 1.00 46.66 452 ILE A N 1
ATOM 3755 C CA . ILE A 1 452 ? -14.476 -4.556 -29.080 1.00 46.66 452 ILE A CA 1
ATOM 3756 C C . ILE A 1 452 ? -12.969 -4.288 -29.193 1.00 46.66 452 ILE A C 1
ATOM 3758 O O . ILE A 1 452 ? -12.171 -5.220 -29.169 1.00 46.66 452 ILE A O 1
ATOM 3762 N N . LEU A 1 453 ? -12.574 -3.012 -29.230 1.00 44.09 453 LEU A N 1
ATOM 3763 C CA . LEU A 1 453 ? -11.181 -2.562 -29.272 1.00 44.09 453 LEU A CA 1
ATOM 3764 C C . LEU A 1 453 ? -10.476 -2.641 -27.899 1.00 44.09 453 LEU A C 1
ATOM 3766 O O . LEU A 1 453 ? -9.252 -2.667 -27.824 1.00 44.09 453 LEU A O 1
ATOM 3770 N N . SER A 1 454 ? -11.220 -2.704 -26.792 1.00 41.56 454 SER A N 1
ATOM 3771 C CA . SER A 1 454 ? -10.680 -3.057 -25.465 1.00 41.56 454 SER A CA 1
ATOM 3772 C C . SER A 1 454 ? -10.723 -4.566 -25.195 1.00 41.56 454 SER A C 1
ATOM 3774 O O . SER A 1 454 ? -9.991 -5.054 -24.337 1.00 41.56 454 SER A O 1
ATOM 3776 N N . GLN A 1 455 ? -11.500 -5.318 -25.982 1.00 45.12 455 GLN A N 1
ATOM 3777 C CA . GLN A 1 455 ? -11.505 -6.782 -26.066 1.00 45.12 455 GLN A CA 1
ATOM 3778 C C . GLN A 1 455 ? -10.593 -7.300 -27.206 1.00 45.12 455 GLN A C 1
ATOM 3780 O O . GLN A 1 455 ? -10.877 -8.333 -27.814 1.00 45.12 455 GLN A O 1
ATOM 3785 N N . GLU A 1 456 ? -9.474 -6.612 -27.487 1.00 51.41 456 GLU A N 1
ATOM 3786 C CA . GLU A 1 456 ? -8.463 -6.905 -28.535 1.00 51.41 456 GLU A CA 1
ATOM 3787 C C . GLU A 1 456 ? -7.592 -8.143 -28.259 1.00 51.41 456 GLU A C 1
ATOM 3789 O O . GLU A 1 456 ? -6.370 -8.157 -28.386 1.00 51.41 456 GLU A O 1
ATOM 3794 N N . LYS A 1 457 ? -8.261 -9.223 -27.891 1.00 51.84 457 LYS A N 1
ATOM 3795 C CA . LYS A 1 457 ? -7.706 -10.523 -27.541 1.00 51.84 457 LYS A CA 1
ATOM 3796 C C . LYS A 1 457 ? -8.082 -11.593 -28.571 1.00 51.84 457 LYS A C 1
ATOM 3798 O O . LYS A 1 457 ? -7.992 -12.776 -28.301 1.00 51.84 457 LYS A O 1
ATOM 3803 N N . ASN A 1 458 ? -8.541 -11.202 -29.765 1.00 56.31 458 ASN A N 1
ATOM 3804 C CA . ASN A 1 458 ? -8.990 -12.151 -30.786 1.00 56.31 458 ASN A CA 1
ATOM 3805 C C . ASN A 1 458 ? -7.840 -12.541 -31.745 1.00 56.31 458 ASN A C 1
ATOM 3807 O O . ASN A 1 458 ? -7.457 -11.717 -32.582 1.00 56.31 458 ASN A O 1
ATOM 3811 N N . PRO A 1 459 ? -7.329 -13.790 -31.706 1.00 57.66 459 PRO A N 1
ATOM 3812 C CA . PRO A 1 459 ? -6.215 -14.242 -32.550 1.00 57.66 459 PRO A CA 1
ATOM 3813 C C . PRO A 1 459 ? -6.497 -14.126 -34.055 1.00 57.66 459 PRO A C 1
ATOM 3815 O O . PRO A 1 459 ? -5.575 -13.959 -34.856 1.00 57.66 459 PRO A O 1
ATOM 3818 N N . GLU A 1 460 ? -7.772 -14.178 -34.453 1.00 62.19 460 GLU A N 1
ATOM 3819 C CA . GLU A 1 460 ? -8.187 -14.053 -35.853 1.00 62.19 460 GLU A CA 1
ATOM 3820 C C . GLU A 1 460 ? -7.942 -12.644 -36.401 1.00 62.19 460 GLU A C 1
ATOM 3822 O O . GLU A 1 460 ? -7.593 -12.504 -37.570 1.00 62.19 460 GLU A O 1
ATOM 3827 N N . ILE A 1 461 ? -8.055 -11.601 -35.568 1.00 64.62 461 ILE A N 1
ATOM 3828 C CA . ILE A 1 461 ? -7.758 -10.214 -35.967 1.00 64.62 461 ILE A CA 1
ATOM 3829 C C . ILE A 1 461 ? -6.260 -10.059 -36.254 1.00 64.62 461 ILE A C 1
ATOM 3831 O O . ILE A 1 461 ? -5.885 -9.472 -37.266 1.00 64.62 461 ILE A O 1
ATOM 3835 N N . PHE A 1 462 ? -5.401 -10.643 -35.414 1.00 64.31 462 PHE A N 1
ATOM 3836 C CA . PHE A 1 462 ? -3.946 -10.612 -35.599 1.00 64.31 462 PHE A CA 1
ATOM 3837 C C . PHE A 1 462 ? -3.525 -11.307 -36.888 1.00 64.31 462 PHE A C 1
ATOM 3839 O O . PHE A 1 462 ? -2.795 -10.727 -37.691 1.00 64.31 462 PHE A O 1
ATOM 3846 N N . LYS A 1 463 ? -4.048 -12.514 -37.120 1.00 67.69 463 LYS A N 1
ATOM 3847 C CA . LYS A 1 463 ? -3.793 -13.265 -38.350 1.00 67.69 463 LYS A CA 1
ATOM 3848 C C . LYS A 1 463 ? -4.311 -12.526 -39.585 1.00 67.69 463 LYS A C 1
ATOM 3850 O O . LYS A 1 463 ? -3.627 -12.494 -40.604 1.00 67.69 463 LYS A O 1
ATOM 3855 N N . TYR A 1 464 ? -5.491 -11.910 -39.491 1.00 67.75 464 TYR A N 1
ATOM 3856 C CA . TYR A 1 464 ? -6.074 -11.111 -40.572 1.00 67.75 464 TYR A CA 1
ATOM 3857 C C . TYR A 1 464 ? -5.248 -9.858 -40.886 1.00 67.75 464 TYR A C 1
ATOM 3859 O O . TYR A 1 464 ? -5.223 -9.402 -42.023 1.00 67.75 464 TYR A O 1
ATOM 3867 N N . LEU A 1 465 ? -4.557 -9.306 -39.893 1.00 65.31 465 LEU A N 1
ATOM 3868 C CA . LEU A 1 465 ? -3.648 -8.176 -40.048 1.00 65.31 465 LEU A CA 1
ATOM 3869 C C . LEU A 1 465 ? -2.200 -8.607 -40.335 1.00 65.31 465 LEU A C 1
ATOM 3871 O O . LEU A 1 465 ? -1.317 -7.764 -40.291 1.00 65.31 465 LEU A O 1
ATOM 3875 N N . GLY A 1 466 ? -1.935 -9.889 -40.609 1.00 66.69 466 GLY A N 1
ATOM 3876 C CA . GLY A 1 466 ? -0.599 -10.377 -40.965 1.00 66.69 466 GLY A CA 1
ATOM 3877 C C . GLY A 1 466 ? 0.392 -10.475 -39.800 1.00 66.69 466 GLY A C 1
ATOM 3878 O O . GLY A 1 466 ? 1.588 -10.656 -40.040 1.00 66.69 466 GLY A O 1
ATOM 3879 N N . PHE A 1 467 ? -0.067 -10.374 -38.549 1.00 68.19 467 PHE A N 1
ATOM 3880 C CA . PHE A 1 467 ? 0.777 -10.517 -37.364 1.00 68.19 467 PHE A CA 1
ATOM 3881 C C . PHE A 1 467 ? 0.956 -11.983 -36.962 1.00 68.19 467 PHE A C 1
ATOM 3883 O O . PHE A 1 467 ? 0.004 -12.761 -36.926 1.00 68.19 467 PHE A O 1
ATOM 3890 N N . ASN A 1 468 ? 2.184 -12.340 -36.592 1.00 67.56 468 ASN A N 1
ATOM 3891 C CA . ASN A 1 468 ? 2.568 -13.657 -36.105 1.00 67.56 468 ASN A CA 1
ATOM 3892 C C . ASN A 1 468 ? 3.429 -13.519 -34.852 1.00 67.56 468 ASN A C 1
ATOM 3894 O O . ASN A 1 468 ? 4.327 -12.683 -34.791 1.00 67.56 468 ASN A O 1
ATOM 3898 N N . PHE A 1 469 ? 3.182 -14.370 -33.863 1.00 70.75 469 PHE A N 1
ATOM 3899 C CA . PHE A 1 469 ? 4.024 -14.449 -32.679 1.00 70.75 469 PHE A CA 1
ATOM 3900 C C . PHE A 1 469 ? 5.184 -15.428 -32.914 1.00 70.75 469 PHE A C 1
ATOM 3902 O O . PHE A 1 469 ? 4.956 -16.582 -33.290 1.00 70.75 469 PHE A O 1
ATOM 3909 N N . THR A 1 470 ? 6.406 -14.984 -32.634 1.00 69.12 470 THR A N 1
ATOM 3910 C CA . THR A 1 470 ? 7.632 -15.788 -32.706 1.00 69.12 470 THR A CA 1
ATOM 3911 C C . THR A 1 470 ? 8.286 -15.825 -31.331 1.00 69.12 470 THR A C 1
ATOM 3913 O O . THR A 1 470 ? 8.325 -14.809 -30.647 1.00 69.12 470 THR A O 1
ATOM 3916 N N . SER A 1 471 ? 8.823 -16.980 -30.935 1.00 74.25 471 SER A N 1
ATOM 3917 C CA . SER A 1 471 ? 9.675 -17.098 -29.748 1.00 74.25 471 SER A CA 1
ATOM 3918 C C . SER A 1 471 ? 10.909 -17.927 -30.038 1.00 74.25 471 SER A C 1
ATOM 3920 O O . SER A 1 471 ? 10.788 -18.954 -30.717 1.00 74.25 471 SER A O 1
ATOM 3922 N N . GLU A 1 472 ? 12.042 -17.565 -29.451 1.00 74.44 472 GLU A N 1
ATOM 3923 C CA . GLU A 1 472 ? 13.250 -18.376 -29.481 1.00 74.44 472 GLU A CA 1
ATOM 3924 C C . GLU A 1 472 ? 13.683 -18.783 -28.072 1.00 74.44 472 GLU A C 1
ATOM 3926 O O . GLU A 1 472 ? 13.199 -18.299 -27.047 1.00 74.44 472 GLU A O 1
ATOM 3931 N N . TYR A 1 473 ? 14.575 -19.766 -28.035 1.00 83.62 473 TYR A N 1
ATOM 3932 C CA . TYR A 1 473 ? 15.170 -20.264 -26.812 1.00 83.62 473 TYR A CA 1
ATOM 3933 C C . TYR A 1 473 ? 16.670 -20.462 -27.039 1.00 83.62 473 TYR A C 1
ATOM 3935 O O . TYR A 1 473 ? 17.077 -21.119 -28.000 1.00 83.62 473 TYR A O 1
ATOM 3943 N N . CYS A 1 474 ? 17.483 -19.907 -26.143 1.00 78.69 474 CYS A N 1
ATOM 3944 C CA . CYS A 1 474 ? 18.937 -20.007 -26.156 1.00 78.69 474 CYS A CA 1
ATOM 3945 C C . CYS A 1 474 ? 19.469 -20.399 -24.771 1.00 78.69 474 CYS A C 1
ATOM 3947 O O . CYS A 1 474 ? 18.931 -19.987 -23.745 1.00 78.69 474 CYS A O 1
ATOM 3949 N N . LYS A 1 475 ? 20.559 -21.174 -24.737 1.00 83.19 475 LYS A N 1
ATOM 3950 C CA . LYS A 1 475 ? 21.299 -21.481 -23.506 1.00 83.19 475 LYS A CA 1
ATOM 3951 C C . LYS A 1 475 ? 22.681 -20.861 -23.572 1.00 83.19 475 LYS A C 1
ATOM 3953 O O . LYS A 1 475 ? 23.407 -21.129 -24.526 1.00 83.19 475 LYS A O 1
ATOM 3958 N N . TYR A 1 476 ? 23.052 -20.116 -22.543 1.00 73.00 476 TYR A N 1
ATOM 3959 C CA . TYR A 1 476 ? 24.350 -19.454 -22.446 1.00 73.00 476 TYR A CA 1
ATOM 3960 C C . TYR A 1 476 ? 25.129 -19.944 -21.227 1.00 73.00 476 TYR A C 1
ATOM 3962 O O . TYR A 1 476 ? 24.531 -20.267 -20.200 1.00 73.00 476 TYR A O 1
ATOM 3970 N N . GLU A 1 477 ? 26.458 -19.972 -21.319 1.00 75.69 477 GLU A N 1
ATOM 3971 C CA . GLU A 1 477 ? 27.325 -19.973 -20.135 1.00 75.69 477 GLU A CA 1
ATOM 3972 C C . GLU A 1 477 ? 27.396 -18.548 -19.572 1.00 75.69 477 GLU A C 1
ATOM 3974 O O . GLU A 1 477 ? 27.456 -17.580 -20.323 1.00 75.69 477 GLU A O 1
ATOM 3979 N N . LEU A 1 478 ? 27.399 -18.393 -18.247 1.00 62.59 478 LEU A N 1
ATOM 3980 C CA . LEU A 1 478 ? 27.317 -17.091 -17.568 1.00 62.59 478 LEU A CA 1
ATOM 3981 C C . LEU A 1 478 ? 28.448 -16.128 -17.952 1.00 62.59 478 LEU A C 1
ATOM 3983 O O . LEU A 1 478 ? 28.226 -14.924 -18.038 1.00 62.59 478 LEU A O 1
ATOM 3987 N N . LYS A 1 479 ? 29.642 -16.664 -18.227 1.00 59.41 479 LYS A N 1
ATOM 3988 C CA . LYS A 1 479 ? 30.801 -15.901 -18.723 1.00 59.41 479 LYS A CA 1
ATOM 3989 C C . LYS A 1 479 ? 30.577 -15.308 -20.124 1.00 59.41 479 LYS A C 1
ATOM 3991 O O . LYS A 1 479 ? 31.097 -14.239 -20.411 1.00 59.41 479 LYS A O 1
ATOM 3996 N N . ASP A 1 480 ? 29.762 -15.968 -20.945 1.00 54.59 480 ASP A N 1
ATOM 3997 C CA . ASP A 1 480 ? 29.395 -15.536 -22.298 1.00 54.59 480 ASP A CA 1
ATOM 3998 C C . ASP A 1 480 ? 28.073 -14.731 -22.265 1.00 54.59 480 ASP A C 1
ATOM 4000 O O . ASP A 1 480 ? 27.706 -14.039 -23.219 1.00 54.59 480 ASP A O 1
ATOM 4004 N N . TYR A 1 481 ? 27.357 -14.778 -21.131 1.00 47.03 481 TYR A N 1
ATOM 4005 C CA . TYR A 1 481 ? 26.105 -14.056 -20.911 1.00 47.03 481 TYR A CA 1
ATOM 4006 C C . TYR A 1 481 ? 26.307 -12.538 -20.758 1.00 47.03 481 TYR A C 1
ATOM 4008 O O . TYR A 1 481 ? 25.519 -11.732 -21.253 1.00 47.03 481 TYR A O 1
ATOM 4016 N N . SER A 1 482 ? 27.407 -12.109 -20.128 1.00 44.88 482 SER A N 1
ATOM 4017 C CA . SER A 1 482 ? 27.728 -10.677 -20.007 1.00 44.88 482 SER A CA 1
ATOM 4018 C C . SER A 1 482 ? 28.019 -10.004 -21.352 1.00 44.88 482 SER A C 1
ATOM 4020 O O . SER A 1 482 ? 27.763 -8.813 -21.498 1.00 44.88 482 SER A O 1
ATOM 4022 N N . GLU A 1 483 ? 28.503 -10.753 -22.349 1.00 39.03 483 GLU A N 1
ATOM 4023 C CA . GLU A 1 483 ? 28.708 -10.248 -23.715 1.00 39.03 483 GLU A CA 1
ATOM 4024 C C . GLU A 1 483 ? 27.402 -10.228 -24.532 1.00 39.03 483 GLU A C 1
ATOM 4026 O O . GLU A 1 483 ? 27.280 -9.469 -25.493 1.00 39.03 483 GLU A O 1
ATOM 4031 N N . THR A 1 484 ? 26.382 -10.995 -24.125 1.00 40.00 484 THR A N 1
ATOM 4032 C CA . THR A 1 484 ? 25.070 -11.066 -24.792 1.00 40.00 484 THR A CA 1
ATOM 4033 C C . THR A 1 484 ? 24.037 -10.061 -24.265 1.00 40.00 484 THR A C 1
ATOM 4035 O O . THR A 1 484 ? 23.069 -9.774 -24.964 1.00 40.00 484 THR A O 1
ATOM 4038 N N . LEU A 1 485 ? 24.262 -9.401 -23.127 1.00 38.09 485 LEU A N 1
ATOM 4039 C CA . LEU A 1 485 ? 23.540 -8.153 -22.807 1.00 38.09 485 LEU A CA 1
ATOM 4040 C C . LEU A 1 485 ? 23.871 -7.018 -23.800 1.00 38.09 485 LEU A C 1
ATOM 4042 O O . LEU A 1 485 ? 23.049 -6.134 -24.020 1.00 38.09 485 LEU A O 1
ATOM 4046 N N . ASN A 1 486 ? 25.023 -7.112 -24.475 1.00 35.94 486 ASN A N 1
ATOM 4047 C CA . ASN A 1 486 ? 25.424 -6.271 -25.608 1.00 35.94 486 ASN A CA 1
ATOM 4048 C C . ASN A 1 486 ? 25.021 -6.867 -26.977 1.00 35.94 486 ASN A C 1
ATOM 4050 O O . ASN A 1 486 ? 25.533 -6.446 -28.017 1.00 35.94 486 ASN A O 1
ATOM 4054 N N . ASN A 1 487 ? 24.130 -7.869 -27.007 1.00 36.66 487 ASN A N 1
ATOM 4055 C CA . ASN A 1 487 ? 23.823 -8.623 -28.221 1.00 36.66 487 ASN A CA 1
ATOM 4056 C C . ASN A 1 487 ? 23.062 -7.765 -29.256 1.00 36.66 487 ASN A C 1
ATOM 4058 O O . ASN A 1 487 ? 22.054 -7.133 -28.921 1.00 36.66 487 ASN A O 1
ATOM 4062 N N . PRO A 1 488 ? 23.462 -7.811 -30.541 1.00 37.38 488 PRO A N 1
ATOM 4063 C CA . PRO A 1 488 ? 22.768 -7.175 -31.658 1.00 37.38 488 PRO A CA 1
ATOM 4064 C C . PRO A 1 488 ? 21.275 -7.511 -31.801 1.00 37.38 488 PRO A C 1
ATOM 4066 O O . PRO A 1 488 ? 20.617 -6.853 -32.586 1.00 37.38 488 PRO A O 1
ATOM 4069 N N . ARG A 1 489 ? 20.683 -8.462 -31.067 1.00 41.94 489 ARG A N 1
ATOM 4070 C CA . ARG A 1 489 ? 19.235 -8.760 -31.131 1.00 41.94 489 ARG A CA 1
ATOM 4071 C C . ARG A 1 489 ? 18.331 -7.652 -30.588 1.00 41.94 489 ARG A C 1
ATOM 4073 O O . ARG A 1 489 ? 17.335 -7.338 -31.233 1.00 41.94 489 ARG A O 1
ATOM 4080 N N . LEU A 1 490 ? 18.690 -7.014 -29.469 1.00 39.59 490 LEU A N 1
ATOM 4081 C CA . LEU A 1 490 ? 17.942 -5.855 -28.960 1.00 39.59 490 LEU A CA 1
ATOM 4082 C C . LEU A 1 490 ? 18.065 -4.667 -29.927 1.00 39.59 490 LEU A C 1
ATOM 4084 O O . LEU A 1 490 ? 17.090 -3.974 -30.199 1.00 39.59 490 LEU A O 1
ATOM 4088 N N . MET A 1 491 ? 19.253 -4.490 -30.510 1.00 36.50 491 MET A N 1
ATOM 4089 C CA . MET A 1 491 ? 19.532 -3.455 -31.510 1.00 36.50 491 MET A CA 1
ATOM 4090 C C . MET A 1 491 ? 18.857 -3.743 -32.860 1.00 36.50 491 MET A C 1
ATOM 4092 O O . MET A 1 491 ? 18.321 -2.820 -33.456 1.00 36.50 491 MET A O 1
ATOM 4096 N N . ASN A 1 492 ? 18.778 -5.005 -33.292 1.00 38.91 492 ASN A N 1
ATOM 4097 C CA . ASN A 1 492 ? 18.041 -5.459 -34.477 1.00 38.91 492 ASN A CA 1
ATOM 4098 C C . ASN A 1 492 ? 16.527 -5.326 -34.272 1.00 38.91 492 ASN A C 1
ATOM 4100 O O . ASN A 1 492 ? 15.808 -5.069 -35.229 1.00 38.91 492 ASN A O 1
ATOM 4104 N N . TYR A 1 493 ? 16.029 -5.479 -33.041 1.00 43.81 493 TYR A N 1
ATO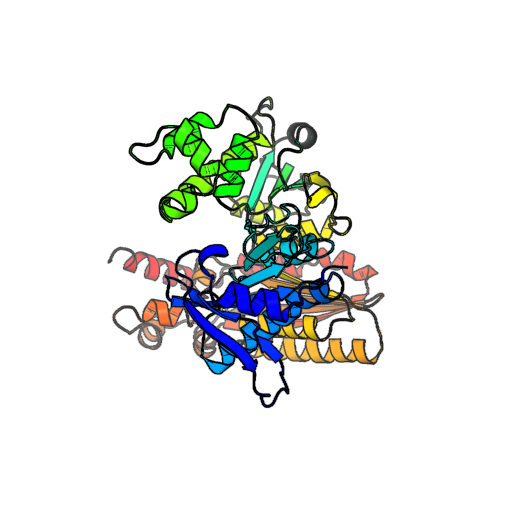M 4105 C CA . TYR A 1 493 ? 14.635 -5.205 -32.683 1.00 43.81 493 TYR A CA 1
ATOM 4106 C C . TYR A 1 493 ? 14.339 -3.700 -32.700 1.00 43.81 493 TYR A C 1
ATOM 4108 O O . TYR A 1 493 ? 13.327 -3.277 -33.253 1.00 43.81 493 TYR A O 1
ATOM 4116 N N . ILE A 1 494 ? 15.250 -2.873 -32.181 1.00 40.06 494 ILE A N 1
ATOM 4117 C CA . ILE A 1 494 ? 15.173 -1.411 -32.303 1.00 40.06 494 ILE A CA 1
ATOM 4118 C C . ILE A 1 494 ? 15.232 -0.990 -33.786 1.00 40.06 494 ILE A C 1
ATOM 4120 O O . ILE A 1 494 ? 14.416 -0.177 -34.213 1.00 40.06 494 ILE A O 1
ATOM 4124 N N . GLU A 1 495 ? 16.097 -1.595 -34.603 1.00 39.69 495 GLU A N 1
ATOM 4125 C CA . GLU A 1 495 ? 16.136 -1.406 -36.064 1.00 39.69 495 GLU A CA 1
ATOM 4126 C C . GLU A 1 495 ? 14.873 -1.933 -36.769 1.00 39.69 495 GLU A C 1
ATOM 4128 O O . GLU A 1 495 ? 14.402 -1.335 -37.737 1.00 39.69 495 GLU A O 1
ATOM 4133 N N . PHE A 1 496 ? 14.279 -3.027 -36.292 1.00 41.59 496 PHE A N 1
ATOM 4134 C CA . PHE A 1 496 ? 13.025 -3.590 -36.803 1.00 41.59 496 PHE A CA 1
ATOM 4135 C C . PHE A 1 496 ? 11.830 -2.677 -36.497 1.00 41.59 496 PHE A C 1
ATOM 4137 O O . PHE A 1 496 ? 11.013 -2.418 -37.382 1.00 41.59 496 PHE A O 1
ATOM 4144 N N . LEU A 1 497 ? 11.775 -2.089 -35.296 1.00 39.56 497 LEU A N 1
ATOM 4145 C CA . LEU A 1 497 ? 10.832 -1.020 -34.947 1.00 39.56 497 LEU A CA 1
ATOM 4146 C C . LEU A 1 497 ? 11.036 0.240 -35.812 1.00 39.56 497 LEU A C 1
ATOM 4148 O O . LEU A 1 497 ? 10.098 1.027 -35.978 1.00 39.56 497 LEU A O 1
ATOM 4152 N N . GLN A 1 498 ? 12.238 0.436 -36.368 1.00 42.12 498 GLN A N 1
ATOM 4153 C CA . GLN A 1 498 ? 12.607 1.565 -37.232 1.00 42.12 498 GLN A CA 1
ATOM 4154 C C . GLN A 1 498 ? 12.366 1.305 -38.736 1.00 42.12 498 GLN A C 1
ATOM 4156 O O . GLN A 1 498 ? 12.149 2.260 -39.492 1.00 42.12 498 GLN A O 1
ATOM 4161 N N . ASN A 1 499 ? 12.335 0.051 -39.201 1.00 42.06 499 ASN A N 1
ATOM 4162 C CA . ASN A 1 499 ? 12.292 -0.270 -40.631 1.00 42.06 499 ASN A CA 1
ATOM 4163 C C . ASN A 1 499 ? 10.869 -0.470 -41.200 1.00 42.06 499 ASN A C 1
ATOM 4165 O O . ASN A 1 499 ? 10.260 -1.525 -41.091 1.00 42.06 499 ASN A O 1
ATOM 4169 N N . ASN A 1 500 ? 10.385 0.582 -41.879 1.00 44.91 500 ASN A N 1
ATOM 4170 C CA . ASN A 1 500 ? 9.440 0.714 -43.017 1.00 44.91 500 ASN A CA 1
ATOM 4171 C C . ASN A 1 500 ? 8.180 -0.173 -43.221 1.00 44.91 500 ASN A C 1
ATOM 4173 O O . ASN A 1 500 ? 7.308 0.277 -43.970 1.00 44.91 500 ASN A O 1
ATOM 4177 N N . GLY A 1 501 ? 7.998 -1.338 -42.596 1.00 45.59 501 GLY A N 1
ATOM 4178 C CA . GLY A 1 501 ? 6.907 -2.281 -42.919 1.00 45.59 501 GLY A CA 1
ATOM 4179 C C . GLY A 1 501 ? 5.484 -1.772 -42.637 1.00 45.59 501 GLY A C 1
ATOM 4180 O O . GLY A 1 501 ? 4.533 -2.166 -43.302 1.00 45.59 501 GLY A O 1
ATOM 4181 N N . TYR A 1 502 ? 5.331 -0.826 -41.706 1.00 53.25 502 TYR A N 1
ATOM 4182 C CA . TYR A 1 502 ? 4.033 -0.513 -41.082 1.00 53.25 502 TYR A CA 1
ATOM 4183 C C . TYR A 1 502 ? 3.483 0.877 -41.398 1.00 53.25 502 TYR A C 1
ATOM 4185 O O . TYR A 1 502 ? 2.453 1.296 -40.864 1.00 53.25 502 TYR A O 1
ATOM 4193 N N . LYS A 1 503 ? 4.158 1.636 -42.271 1.00 56.72 503 LYS A N 1
ATOM 4194 C CA . LYS A 1 503 ? 3.782 3.026 -42.582 1.00 56.72 503 LYS A CA 1
ATOM 4195 C C . LYS A 1 503 ? 2.350 3.148 -43.120 1.00 56.72 503 LYS A C 1
ATOM 4197 O O . LYS A 1 503 ? 1.715 4.169 -42.868 1.00 56.72 503 LYS A O 1
ATOM 4202 N N . LYS A 1 504 ? 1.841 2.137 -43.838 1.00 55.84 504 LYS A N 1
ATOM 4203 C CA . LYS A 1 504 ? 0.467 2.114 -44.375 1.00 55.84 504 LYS A CA 1
ATOM 4204 C C . LYS A 1 504 ? -0.580 1.881 -43.277 1.00 55.84 504 LYS A C 1
ATOM 4206 O O . LYS A 1 504 ? -1.466 2.718 -43.133 1.00 55.84 504 LYS A O 1
ATOM 4211 N N . LEU A 1 505 ? -0.412 0.844 -42.451 1.00 54.78 505 LEU A N 1
ATOM 4212 C CA . LEU A 1 505 ? -1.316 0.527 -41.336 1.00 54.78 505 LEU A CA 1
ATOM 4213 C C . LEU A 1 505 ? -1.353 1.657 -40.297 1.00 54.78 505 LEU A C 1
ATOM 4215 O O . LEU A 1 505 ? -2.422 2.081 -39.872 1.00 54.78 505 LEU A O 1
ATOM 4219 N N . ARG A 1 506 ? -0.196 2.243 -39.965 1.00 58.50 506 ARG A N 1
ATOM 4220 C CA . ARG A 1 506 ? -0.115 3.398 -39.058 1.00 58.50 506 ARG A CA 1
ATOM 4221 C C . ARG A 1 506 ? -0.805 4.637 -39.623 1.00 58.50 506 ARG A C 1
ATOM 4223 O O . ARG A 1 506 ? -1.491 5.337 -38.885 1.00 58.50 506 ARG A O 1
ATOM 4230 N N . LYS A 1 507 ? -0.618 4.936 -40.915 1.00 61.34 507 LYS A N 1
ATOM 4231 C CA . LYS A 1 507 ? -1.330 6.041 -41.580 1.00 61.34 507 LYS A CA 1
ATOM 4232 C C . LYS A 1 507 ? -2.836 5.803 -41.568 1.00 61.34 507 LYS A C 1
ATOM 4234 O O . LYS A 1 507 ? -3.564 6.751 -41.320 1.00 61.34 507 LYS A O 1
ATOM 4239 N N . PHE A 1 508 ? -3.277 4.566 -41.784 1.00 61.16 508 PHE A N 1
ATOM 4240 C CA . PHE A 1 508 ? -4.680 4.180 -41.701 1.00 61.16 508 PHE A CA 1
ATOM 4241 C C . PHE A 1 508 ? -5.245 4.364 -40.286 1.00 61.16 508 PHE A C 1
ATOM 4243 O O . PHE A 1 508 ? -6.212 5.097 -40.133 1.00 61.16 508 PHE A O 1
ATOM 4250 N N . VAL A 1 509 ? -4.605 3.808 -39.250 1.00 55.50 509 VAL A N 1
ATOM 4251 C CA . VAL A 1 509 ? -5.046 3.949 -37.848 1.00 55.50 509 VAL A CA 1
ATOM 4252 C C . VAL A 1 509 ? -5.049 5.417 -37.412 1.00 55.50 509 VAL A C 1
ATOM 4254 O O . VAL A 1 509 ? -6.029 5.879 -36.839 1.00 55.50 509 VAL A O 1
ATOM 4257 N N . LYS A 1 510 ? -4.002 6.189 -37.740 1.00 57.94 510 LYS A N 1
ATOM 4258 C CA . LYS A 1 510 ? -3.957 7.633 -37.448 1.00 57.94 510 LYS A CA 1
ATOM 4259 C C . LYS A 1 510 ? -5.049 8.408 -38.176 1.00 57.94 510 LYS A C 1
ATOM 4261 O O . LYS A 1 510 ? -5.667 9.271 -37.570 1.00 57.94 510 LYS A O 1
ATOM 4266 N N . LYS A 1 511 ? -5.276 8.114 -39.458 1.00 59.91 511 LYS A N 1
ATOM 4267 C CA . LYS A 1 511 ? -6.338 8.735 -40.254 1.00 59.91 511 LYS A CA 1
ATOM 4268 C C . LYS A 1 511 ? -7.710 8.406 -39.662 1.00 59.91 511 LYS A C 1
ATOM 4270 O O . LYS A 1 511 ? -8.471 9.320 -39.404 1.00 59.91 511 LYS A O 1
ATOM 4275 N N . TYR A 1 512 ? -7.971 7.139 -39.357 1.00 55.94 512 TYR A N 1
ATOM 4276 C CA . TYR A 1 512 ? -9.241 6.661 -38.813 1.00 55.94 512 TYR A CA 1
ATOM 4277 C C . TYR A 1 512 ? -9.550 7.219 -37.413 1.00 55.94 512 TYR A C 1
ATOM 4279 O O . TYR A 1 512 ? -10.671 7.650 -37.163 1.00 55.94 512 TYR A O 1
ATOM 4287 N N . ILE A 1 513 ? -8.557 7.263 -36.513 1.00 53.28 513 ILE A N 1
ATOM 4288 C CA . ILE A 1 513 ? -8.702 7.876 -35.181 1.00 53.28 513 ILE A CA 1
ATOM 4289 C C . ILE A 1 513 ? -8.934 9.386 -35.319 1.00 53.28 513 ILE A C 1
ATOM 4291 O O . ILE A 1 513 ? -9.884 9.914 -34.747 1.00 53.28 513 ILE A O 1
ATOM 4295 N N . ASN A 1 514 ? -8.116 10.083 -36.114 1.00 52.59 514 ASN A N 1
ATOM 4296 C CA . ASN A 1 514 ? -8.242 11.531 -36.279 1.00 52.59 514 ASN A CA 1
ATOM 4297 C C . ASN A 1 514 ? -9.543 11.933 -36.988 1.00 52.59 514 ASN A C 1
ATOM 4299 O O . ASN A 1 514 ? -10.112 12.953 -36.639 1.00 52.59 514 ASN A O 1
ATOM 4303 N N . GLU A 1 515 ? -10.043 11.159 -37.952 1.00 52.22 515 GLU A N 1
ATOM 4304 C CA . GLU A 1 515 ? -11.296 11.470 -38.659 1.00 52.22 515 GLU A CA 1
ATOM 4305 C C . GLU A 1 515 ? -12.543 11.315 -37.775 1.00 52.22 515 GLU A C 1
ATOM 4307 O O . GLU A 1 515 ? -13.557 11.931 -38.077 1.00 52.22 515 GLU A O 1
ATOM 4312 N N . ARG A 1 516 ? -12.481 10.556 -36.669 1.00 49.00 516 ARG A N 1
ATOM 4313 C CA . ARG A 1 516 ? -13.635 10.323 -35.776 1.00 49.00 516 ARG A CA 1
ATOM 4314 C C . ARG A 1 516 ? -13.550 10.972 -34.395 1.00 49.00 516 ARG A C 1
ATOM 4316 O O . ARG A 1 516 ? -14.579 11.108 -33.747 1.00 49.00 516 ARG A O 1
ATOM 4323 N N . VAL A 1 517 ? -12.373 11.427 -33.955 1.00 41.59 517 VAL A N 1
ATOM 4324 C CA . VAL A 1 517 ? -12.233 12.272 -32.747 1.00 41.59 517 VAL A CA 1
ATOM 4325 C C . VAL A 1 517 ? -12.817 13.681 -32.965 1.00 41.59 517 VAL A C 1
ATOM 4327 O O . VAL A 1 517 ? -13.134 14.361 -31.998 1.00 41.59 517 VAL A O 1
ATOM 4330 N N . PHE A 1 518 ? -13.024 14.106 -34.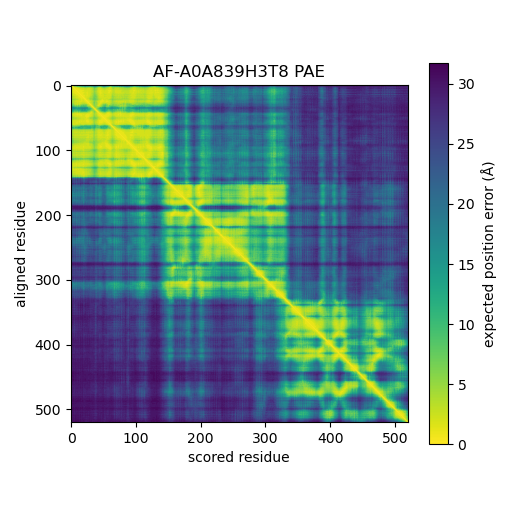218 1.00 32.69 518 PHE A N 1
ATOM 4331 C CA . PHE A 1 518 ? -13.653 15.390 -34.566 1.00 32.69 518 PHE A CA 1
ATOM 4332 C C . PHE A 1 518 ? -15.155 15.301 -34.916 1.00 32.69 518 PHE A C 1
ATOM 4334 O O . PHE A 1 518 ? -15.730 16.305 -35.329 1.00 32.69 518 PHE A O 1
ATOM 4341 N N . GLU A 1 519 ? -15.797 14.139 -34.749 1.00 33.19 519 GLU A N 1
ATOM 4342 C CA . GLU A 1 519 ? -17.251 13.964 -34.955 1.00 33.19 519 GLU A CA 1
ATOM 4343 C C . GLU A 1 519 ? -18.037 13.680 -33.654 1.00 33.19 519 GLU A C 1
ATOM 4345 O O . GLU A 1 519 ? -19.208 13.307 -33.726 1.00 33.19 519 GLU A O 1
ATOM 4350 N N . VAL A 1 520 ? -17.433 13.882 -32.471 1.00 29.45 520 VAL A N 1
ATOM 4351 C CA . VAL A 1 520 ? -18.114 13.777 -31.160 1.00 29.45 520 VAL A CA 1
ATOM 4352 C C . VAL A 1 520 ? -18.257 15.140 -30.502 1.00 29.45 520 VAL A C 1
ATOM 4354 O O . VAL A 1 520 ? -17.223 15.835 -30.378 1.00 29.45 520 VAL A O 1
#